Protein AF-A0A0V1GV19-F1 (afdb_monomer_lite)

Secondary structure (DSSP, 8-state):
--SHHHHHHHHHHHHHHHHHHHHHHHHHHHGGGS----EEEEEEPSSSSEEEEEESTT--S-EEEETTSTTSHHHHHHHHHHT-GGGGGG-EEEEEESS-TT-SS--SSB--EEEEEE-SSTT-EEEEEE--SS---TT---GGGTTTT--SSBEEEEEEEE-TT-THHHHHHHHH---EEEEE--SS-SHHHHHHTSHHHHHHHTTPPPPTT--EEEEEEE-SSSSPPEEEEEEE---SSS-S-HIIIIIHHHHTS-EEEE-SS--PPPB-SSSS-EEE--S-EEETTEEE-GGGB--EEEEESSSS-EEEEES----TT---BEEEEEEE-HHHHHHHHHHTS-HHHHHHHHHHHHHHHHHHHHHHHHHHHHHHHHSSSSSSSSS-GGGHHHHHHHHHHHHHHHHHHHHHHHHHHHHHHHHHHHHHHHHHHHTTS--TT-HHHHHHHHHHHHHHHHHHHHHHHHHHHHTT-

Structure (mmCIF, N/CA/C/O backbone):
data_AF-A0A0V1GV19-F1
#
_entry.id   AF-A0A0V1GV19-F1
#
loop_
_atom_site.group_PDB
_atom_site.id
_atom_site.type_symbol
_atom_site.label_atom_id
_atom_site.label_alt_id
_atom_site.label_comp_id
_atom_site.label_asym_id
_atom_site.label_entity_id
_atom_site.label_seq_id
_atom_site.pdbx_PDB_ins_code
_atom_site.Cartn_x
_atom_site.Cartn_y
_atom_site.Cartn_z
_atom_site.occupancy
_atom_site.B_iso_or_equiv
_atom_site.auth_seq_id
_atom_site.auth_comp_id
_atom_site.auth_asym_id
_atom_site.auth_atom_id
_atom_site.pdbx_PDB_model_num
ATOM 1 N N . MET A 1 1 ? -4.182 -36.277 -63.522 1.00 46.09 1 MET A N 1
ATOM 2 C CA . MET A 1 1 ? -4.824 -34.960 -63.303 1.00 46.09 1 MET A CA 1
ATOM 3 C C . MET A 1 1 ? -5.987 -34.997 -62.285 1.00 46.09 1 MET A C 1
ATOM 5 O O . MET A 1 1 ? -6.949 -34.263 -62.450 1.00 46.09 1 MET A O 1
ATOM 9 N N . LYS A 1 2 ? -5.941 -35.850 -61.240 1.00 47.50 2 LYS A N 1
ATOM 10 C CA . LYS A 1 2 ? -6.952 -35.877 -60.150 1.00 47.50 2 LYS A CA 1
ATOM 11 C C . LYS A 1 2 ? -6.395 -36.188 -58.742 1.00 47.50 2 LYS A C 1
ATOM 13 O O . LYS A 1 2 ? -7.167 -36.154 -57.793 1.00 47.50 2 LYS A O 1
ATOM 18 N N . SER A 1 3 ? -5.095 -36.465 -58.576 1.00 39.69 3 SER A N 1
ATOM 19 C CA . SER A 1 3 ? -4.480 -36.715 -57.254 1.00 39.69 3 SER A CA 1
ATOM 20 C C . SER A 1 3 ? -3.687 -35.519 -56.706 1.00 39.69 3 SER A C 1
ATOM 22 O O . SER A 1 3 ? -3.663 -35.319 -55.495 1.00 39.69 3 SER A O 1
ATOM 24 N N . GLU A 1 4 ? -3.099 -34.687 -57.570 1.00 39.75 4 GLU A N 1
ATOM 25 C CA . GLU A 1 4 ? -2.300 -33.517 -57.158 1.00 39.75 4 GLU A CA 1
ATOM 26 C C . GLU A 1 4 ? -3.166 -32.358 -56.628 1.00 39.75 4 GLU A C 1
ATOM 28 O O . GLU A 1 4 ? -2.795 -31.703 -55.656 1.00 39.75 4 GLU A O 1
ATOM 33 N N . ASP A 1 5 ? -4.380 -32.179 -57.162 1.00 40.22 5 ASP A N 1
ATOM 34 C CA . ASP A 1 5 ? -5.335 -31.160 -56.687 1.00 40.22 5 ASP A CA 1
ATOM 35 C C . ASP A 1 5 ? -5.892 -31.443 -55.281 1.00 40.22 5 ASP A C 1
ATOM 37 O O . ASP A 1 5 ? -6.297 -30.526 -54.563 1.00 40.22 5 ASP A O 1
ATOM 41 N N . ILE A 1 6 ? -5.927 -32.714 -54.865 1.00 41.66 6 ILE A N 1
ATOM 42 C CA . ILE A 1 6 ? -6.402 -33.112 -53.531 1.00 41.66 6 ILE A CA 1
ATOM 43 C C . ILE A 1 6 ? -5.277 -32.932 -52.501 1.00 41.66 6 ILE A C 1
ATOM 45 O O . ILE A 1 6 ? -5.532 -32.449 -51.398 1.00 41.66 6 ILE A O 1
ATOM 49 N N . GLN A 1 7 ? -4.030 -33.231 -52.882 1.00 40.53 7 GLN A N 1
ATOM 50 C CA . GLN A 1 7 ? -2.832 -32.997 -52.066 1.00 40.53 7 GLN A CA 1
ATOM 51 C C . GLN A 1 7 ? -2.609 -31.502 -51.780 1.00 40.53 7 GLN A C 1
ATOM 53 O O . GLN A 1 7 ? -2.404 -31.131 -50.625 1.00 40.53 7 GLN A O 1
ATOM 58 N N . MET A 1 8 ? -2.755 -30.621 -52.779 1.00 38.94 8 MET A N 1
ATOM 59 C CA . MET A 1 8 ? -2.640 -29.168 -52.569 1.00 38.94 8 MET A CA 1
ATOM 60 C C . MET A 1 8 ? -3.722 -28.597 -51.640 1.00 38.94 8 MET A C 1
ATOM 62 O O . MET A 1 8 ? -3.437 -27.727 -50.816 1.00 38.94 8 MET A O 1
ATOM 66 N N . LYS A 1 9 ? -4.962 -29.102 -51.719 1.00 36.47 9 LYS A N 1
ATOM 67 C CA . LYS A 1 9 ? -6.049 -28.673 -50.821 1.00 36.47 9 LYS A CA 1
ATOM 68 C C . LYS A 1 9 ? -5.834 -29.135 -49.377 1.00 36.47 9 LYS A C 1
ATOM 70 O O . LYS A 1 9 ? -6.151 -28.382 -48.460 1.00 36.47 9 LYS A O 1
ATOM 75 N N . TYR A 1 10 ? -5.261 -30.323 -49.170 1.00 39.88 10 TYR A N 1
ATOM 76 C CA . TYR A 1 10 ? -4.918 -30.830 -47.836 1.00 39.88 10 TYR A CA 1
ATOM 77 C C . TYR A 1 10 ? -3.787 -30.028 -47.178 1.00 39.88 10 TYR A C 1
ATOM 79 O O . TYR A 1 10 ? -3.917 -29.645 -46.018 1.00 39.88 10 TYR A O 1
ATOM 87 N N . TYR A 1 11 ? -2.735 -29.682 -47.929 1.00 44.56 11 TYR A N 1
ATOM 88 C CA . TYR A 1 11 ? -1.662 -28.811 -47.431 1.00 44.56 11 TYR A CA 1
ATOM 89 C C . TYR A 1 11 ? -2.165 -27.409 -47.067 1.00 44.56 11 TYR A C 1
ATOM 91 O O . TYR A 1 11 ? -1.761 -26.861 -46.044 1.00 44.56 11 TYR A O 1
ATOM 99 N N . GLY A 1 12 ? -3.086 -26.841 -47.854 1.00 40.25 12 GLY A N 1
ATOM 100 C CA . GLY A 1 12 ? -3.709 -25.552 -47.542 1.00 40.25 12 GLY A CA 1
ATOM 101 C C . GLY A 1 12 ? -4.547 -25.574 -46.257 1.00 40.25 12 GLY A C 1
ATOM 102 O O . GLY A 1 12 ? -4.516 -24.613 -45.491 1.00 40.25 12 GLY A O 1
ATOM 103 N N . ILE A 1 13 ? -5.258 -26.673 -45.984 1.00 42.34 13 ILE A N 1
ATOM 104 C CA . ILE A 1 13 ? -6.065 -26.840 -44.765 1.00 42.34 13 ILE A CA 1
ATOM 105 C C . ILE A 1 13 ? -5.176 -27.036 -43.529 1.00 42.34 13 ILE A C 1
ATOM 107 O O . ILE A 1 13 ? -5.437 -26.402 -42.511 1.00 42.34 13 ILE A O 1
ATOM 111 N N . GLU A 1 14 ? -4.108 -27.834 -43.615 1.00 45.03 14 GLU A N 1
ATOM 112 C CA . GLU A 1 14 ? -3.117 -27.983 -42.534 1.00 45.03 14 GLU A CA 1
ATOM 113 C C . GLU A 1 14 ? -2.424 -26.646 -42.220 1.00 45.03 14 GLU A C 1
ATOM 115 O O . GLU A 1 14 ? -2.322 -26.266 -41.054 1.00 45.03 14 GLU A O 1
ATOM 120 N N . LEU A 1 15 ? -2.056 -25.857 -43.242 1.00 45.53 15 LEU A N 1
ATOM 121 C CA . LEU A 1 15 ? -1.474 -24.525 -43.039 1.00 45.53 15 LEU A CA 1
ATOM 122 C C . LEU A 1 15 ? -2.452 -23.569 -42.343 1.00 45.53 15 LEU A C 1
ATOM 124 O O . LEU A 1 15 ? -2.042 -22.804 -41.476 1.00 45.53 15 LEU A O 1
ATOM 128 N N . ILE A 1 16 ? -3.742 -23.620 -42.699 1.00 43.06 16 ILE A N 1
ATOM 129 C CA . ILE A 1 16 ? -4.806 -22.819 -42.076 1.00 43.06 16 ILE A CA 1
ATOM 130 C C . ILE A 1 16 ? -5.078 -23.287 -40.643 1.00 43.06 16 ILE A C 1
ATOM 132 O O . ILE A 1 16 ? -5.267 -22.445 -39.772 1.00 43.06 16 ILE A O 1
ATOM 136 N N . ILE A 1 17 ? -5.074 -24.593 -40.363 1.00 47.75 17 ILE A N 1
ATOM 137 C CA . ILE A 1 17 ? -5.230 -25.135 -39.005 1.00 47.75 17 ILE A CA 1
ATOM 138 C C . ILE A 1 17 ? -4.045 -24.724 -38.127 1.00 47.75 17 ILE A C 1
ATOM 140 O O . ILE A 1 17 ? -4.261 -24.325 -36.983 1.00 47.75 17 ILE A O 1
ATOM 144 N N . GLU A 1 18 ? -2.820 -24.738 -38.651 1.00 48.50 18 GLU A N 1
ATOM 145 C CA . GLU A 1 18 ? -1.620 -24.324 -37.920 1.00 48.50 18 GLU A CA 1
ATOM 146 C C . GLU A 1 18 ? -1.566 -22.797 -37.726 1.00 48.50 18 GLU A C 1
ATOM 148 O O . GLU A 1 18 ? -1.254 -22.320 -36.632 1.00 48.50 18 GLU A O 1
ATOM 153 N N . LEU A 1 19 ? -1.990 -22.008 -38.722 1.00 45.97 19 LEU A N 1
ATOM 154 C CA . LEU A 1 19 ? -2.220 -20.562 -38.586 1.00 45.97 19 LEU A CA 1
ATOM 155 C C . LEU A 1 19 ? -3.310 -20.262 -37.563 1.00 45.97 19 LEU A C 1
ATOM 157 O O . LEU A 1 19 ? -3.122 -19.377 -36.737 1.00 45.97 19 LEU A O 1
ATOM 161 N N . LEU A 1 20 ? -4.418 -21.007 -37.568 1.00 41.16 20 LEU A N 1
ATOM 162 C CA . LEU A 1 20 ? -5.500 -20.871 -36.598 1.00 41.16 20 LEU A CA 1
ATOM 163 C C . LEU A 1 20 ? -5.056 -21.317 -35.207 1.00 41.16 20 LEU A C 1
ATOM 165 O O . LEU A 1 20 ? -5.428 -20.653 -34.254 1.00 41.16 20 LEU A O 1
ATOM 169 N N . ARG A 1 21 ? -4.228 -22.359 -35.046 1.00 45.81 21 ARG A N 1
ATOM 170 C CA . ARG A 1 21 ? -3.617 -22.734 -33.756 1.00 45.81 21 ARG A CA 1
ATOM 171 C C . ARG A 1 21 ? -2.664 -21.653 -33.264 1.00 45.81 21 ARG A C 1
ATOM 173 O O . ARG A 1 21 ? -2.751 -21.269 -32.104 1.00 45.81 21 ARG A O 1
ATOM 180 N N . THR A 1 22 ? -1.831 -21.099 -34.140 1.00 43.03 22 THR A N 1
ATOM 181 C CA . THR A 1 22 ? -0.891 -20.017 -33.812 1.00 43.03 22 THR A CA 1
ATOM 182 C C . THR A 1 22 ? -1.632 -18.720 -33.490 1.00 43.03 22 THR A C 1
ATOM 184 O O . THR A 1 22 ? -1.279 -18.038 -32.535 1.00 43.03 22 THR A O 1
ATOM 187 N N . LEU A 1 23 ? -2.710 -18.406 -34.213 1.00 37.69 23 LEU A N 1
ATOM 188 C CA . LEU A 1 23 ? -3.627 -17.301 -33.932 1.00 37.69 23 LEU A CA 1
ATOM 189 C C . LEU A 1 23 ? -4.451 -17.553 -32.678 1.00 37.69 23 LEU A C 1
ATOM 191 O O . LEU A 1 23 ? -4.717 -16.594 -31.981 1.00 37.69 23 LEU A O 1
ATOM 195 N N . LYS A 1 24 ? -4.814 -18.796 -32.340 1.00 34.91 24 LYS A N 1
ATOM 196 C CA . LYS A 1 24 ? -5.509 -19.151 -31.092 1.00 34.91 24 LYS A CA 1
ATOM 197 C C . LYS A 1 24 ? -4.561 -19.080 -29.903 1.00 34.91 24 LYS A C 1
ATOM 199 O O . LYS A 1 24 ? -4.976 -18.595 -28.869 1.00 34.91 24 LYS A O 1
ATOM 204 N N . ILE A 1 25 ? -3.295 -19.473 -30.039 1.00 39.56 25 ILE A N 1
ATOM 205 C CA . ILE A 1 25 ? -2.251 -19.308 -29.012 1.00 39.56 25 ILE A CA 1
ATOM 206 C C . ILE A 1 25 ? -1.899 -17.826 -28.856 1.00 39.56 25 ILE A C 1
ATOM 208 O O . ILE A 1 25 ? -1.862 -17.324 -27.737 1.00 39.56 25 ILE A O 1
ATOM 212 N N . LYS A 1 26 ? -1.742 -17.089 -29.964 1.00 33.72 26 LYS A N 1
ATOM 213 C CA . LYS A 1 26 ? -1.552 -15.636 -29.943 1.00 33.72 26 LYS A CA 1
ATOM 214 C C . LYS A 1 26 ? -2.788 -14.906 -29.438 1.00 33.72 26 LYS A C 1
ATOM 216 O O . LYS A 1 26 ? -2.595 -13.961 -28.702 1.00 33.72 26 LYS A O 1
ATOM 221 N N . MET A 1 27 ? -4.015 -15.347 -29.732 1.00 28.92 27 MET A N 1
ATOM 222 C CA . MET A 1 27 ? -5.271 -14.796 -29.197 1.00 28.92 27 MET A CA 1
ATOM 223 C C . MET A 1 27 ? -5.515 -15.204 -27.755 1.00 28.92 27 MET A C 1
ATOM 225 O O . MET A 1 27 ? -6.097 -14.418 -27.040 1.00 28.92 27 MET A O 1
ATOM 229 N N . VAL A 1 28 ? -5.107 -16.387 -27.301 1.00 33.47 28 VAL A N 1
ATOM 230 C CA . VAL A 1 28 ? -5.182 -16.794 -25.889 1.00 33.47 28 VAL A CA 1
ATOM 231 C C . VAL A 1 28 ? -4.100 -16.069 -25.081 1.00 33.47 28 VAL A C 1
ATOM 233 O O . VAL A 1 28 ? -4.338 -15.743 -23.924 1.00 33.47 28 VAL A O 1
ATOM 236 N N . GLY A 1 29 ? -2.971 -15.713 -25.704 1.00 31.97 29 GLY A N 1
ATOM 237 C CA . GLY A 1 29 ? -1.998 -14.748 -25.183 1.00 31.97 29 GLY A CA 1
ATOM 238 C C . GLY A 1 29 ? -2.499 -13.295 -25.222 1.00 31.97 29 GLY A C 1
ATOM 239 O O . GLY A 1 29 ? -2.369 -12.582 -24.234 1.00 31.97 29 GLY A O 1
ATOM 240 N N . TYR A 1 30 ? -3.160 -12.873 -26.306 1.00 31.59 30 TYR A N 1
ATOM 241 C CA . TYR A 1 30 ? -3.718 -11.522 -26.491 1.00 31.59 30 TYR A CA 1
ATOM 242 C C . TYR A 1 30 ? -4.995 -11.287 -25.669 1.00 31.59 30 TYR A C 1
ATOM 244 O O . TYR A 1 30 ? -5.232 -10.174 -25.210 1.00 31.59 30 TYR A O 1
ATOM 252 N N . LEU A 1 31 ? -5.804 -12.320 -25.407 1.00 30.66 31 LEU A N 1
ATOM 253 C CA . LEU A 1 31 ? -6.949 -12.260 -24.488 1.00 30.66 31 LEU A CA 1
ATOM 254 C C . LEU A 1 31 ? -6.516 -12.304 -23.017 1.00 30.66 31 LEU A C 1
ATOM 256 O O . LEU A 1 31 ? -7.360 -12.094 -22.147 1.00 30.66 31 LEU A O 1
ATOM 260 N N . LYS A 1 32 ? -5.228 -12.519 -22.715 1.00 36.62 32 LYS A N 1
ATOM 261 C CA . LYS A 1 32 ? -4.695 -12.482 -21.344 1.00 36.62 32 LYS A CA 1
ATOM 262 C C . LYS A 1 32 ? -4.142 -11.115 -20.921 1.00 36.62 32 LYS A C 1
ATOM 264 O O . LYS A 1 32 ? -3.669 -10.982 -19.802 1.00 36.62 32 LYS A O 1
ATOM 269 N N . PHE A 1 33 ? -4.290 -10.097 -21.771 1.00 35.00 33 PHE A N 1
ATOM 270 C CA . PHE A 1 33 ? -3.989 -8.688 -21.480 1.00 35.00 33 PHE A CA 1
ATOM 271 C C . PHE A 1 33 ? -5.233 -7.792 -21.629 1.00 35.00 33 PHE A C 1
ATOM 273 O O . PHE A 1 33 ? -5.164 -6.620 -22.000 1.00 35.00 33 PHE A O 1
ATOM 280 N N . MET A 1 34 ? -6.425 -8.323 -21.337 1.00 29.17 34 MET A N 1
ATOM 281 C CA . MET A 1 34 ? -7.622 -7.489 -21.222 1.00 29.17 34 MET A CA 1
ATOM 282 C C . MET A 1 34 ? -7.476 -6.523 -20.047 1.00 29.17 34 MET A C 1
ATOM 284 O O . MET A 1 34 ? -7.790 -6.914 -18.935 1.00 29.17 34 MET A O 1
ATOM 288 N N . LYS A 1 35 ? -7.071 -5.266 -20.292 1.00 37.66 35 LYS A N 1
ATOM 289 C CA . LYS A 1 35 ? -7.489 -4.056 -19.543 1.00 37.66 35 LYS A CA 1
ATOM 290 C C . LYS A 1 35 ? -7.791 -4.288 -18.045 1.00 37.66 35 LYS A C 1
ATOM 292 O O . LYS A 1 35 ? -8.850 -3.878 -17.559 1.00 37.66 35 LYS A O 1
ATOM 297 N N . MET A 1 36 ? -6.912 -4.956 -17.302 1.00 46.03 36 MET A N 1
ATOM 298 C CA . MET A 1 36 ? -7.187 -5.253 -15.902 1.00 46.03 36 MET A CA 1
ATOM 299 C C . MET A 1 36 ? -6.901 -3.980 -15.110 1.00 46.03 36 MET A C 1
ATOM 301 O O . MET A 1 36 ? -5.766 -3.669 -14.775 1.00 46.03 36 MET A O 1
ATOM 305 N N . ASN A 1 37 ? -7.945 -3.191 -14.856 1.00 54.00 37 ASN A N 1
ATOM 306 C CA . ASN A 1 37 ? -7.876 -2.121 -13.869 1.00 54.00 37 ASN A CA 1
ATOM 307 C C . ASN A 1 37 ? -7.874 -2.794 -12.490 1.00 54.00 37 ASN A C 1
ATOM 309 O O . ASN A 1 37 ? -8.937 -3.072 -11.927 1.00 54.00 37 ASN A O 1
ATOM 313 N N . PHE A 1 38 ? -6.688 -3.129 -11.987 1.00 60.91 38 PHE A N 1
ATOM 314 C CA . PHE A 1 38 ? -6.508 -3.731 -10.675 1.00 60.91 38 PHE A CA 1
ATOM 315 C C . PHE A 1 38 ? -6.868 -2.712 -9.595 1.00 60.91 38 PHE A C 1
ATOM 317 O O . PHE A 1 38 ? -6.115 -1.794 -9.277 1.00 60.91 38 PHE A O 1
ATOM 324 N N . ARG A 1 39 ? -8.075 -2.881 -9.060 1.00 79.69 39 ARG A N 1
ATOM 325 C CA . ARG A 1 39 ? -8.569 -2.240 -7.843 1.00 79.69 39 ARG A CA 1
ATOM 326 C C . ARG A 1 39 ? -9.029 -3.350 -6.925 1.00 79.69 39 ARG A C 1
ATOM 328 O O . ARG A 1 39 ? -10.177 -3.800 -7.008 1.00 79.69 39 ARG A O 1
ATOM 335 N N . THR A 1 40 ? -8.095 -3.855 -6.136 1.00 89.00 40 THR A N 1
ATOM 336 C CA . THR A 1 40 ? -8.327 -5.038 -5.312 1.00 89.00 40 THR A CA 1
ATOM 337 C C . THR A 1 40 ? -7.730 -4.853 -3.939 1.00 89.00 40 THR A C 1
ATOM 339 O O . THR A 1 40 ? -6.603 -4.380 -3.809 1.00 89.00 40 THR A O 1
ATOM 342 N N . VAL A 1 41 ? -8.473 -5.296 -2.934 1.00 94.00 41 VAL A N 1
ATOM 343 C CA . VAL A 1 41 ? -7.950 -5.531 -1.591 1.00 94.00 41 VAL A CA 1
ATOM 344 C C . VAL A 1 41 ? -7.960 -7.037 -1.367 1.00 94.00 41 VAL A C 1
ATOM 346 O O . VAL A 1 41 ? -8.972 -7.680 -1.645 1.00 94.00 41 VAL A O 1
ATOM 349 N N . GLN A 1 42 ? -6.845 -7.601 -0.915 1.00 95.44 42 GLN A N 1
ATOM 350 C CA . GLN A 1 42 ? -6.697 -9.029 -0.647 1.00 95.44 42 GLN A CA 1
ATOM 351 C C . GLN A 1 42 ? -6.126 -9.231 0.750 1.00 95.44 42 GLN A C 1
ATOM 353 O O . GLN A 1 42 ? -5.055 -8.721 1.060 1.00 95.44 42 GLN A O 1
ATOM 358 N N . TYR A 1 43 ? -6.837 -9.984 1.581 1.00 96.50 43 TYR A N 1
ATOM 359 C CA . TYR A 1 43 ? -6.442 -10.315 2.943 1.00 96.50 43 TYR A CA 1
ATOM 360 C C . TYR A 1 43 ? -5.994 -11.772 2.981 1.00 96.50 43 TYR A C 1
ATOM 362 O O . TYR A 1 43 ? -6.814 -12.676 2.829 1.00 96.50 43 TYR A O 1
ATOM 370 N N . LYS A 1 44 ? -4.694 -12.001 3.143 1.00 96.06 44 LYS A N 1
ATOM 371 C CA . LYS A 1 44 ? -4.117 -13.327 3.371 1.00 96.06 44 LYS A CA 1
ATOM 372 C C . LYS A 1 44 ? -4.329 -13.736 4.825 1.00 96.06 44 LYS A C 1
ATOM 374 O O . LYS A 1 44 ? -4.105 -12.925 5.721 1.00 96.06 44 LYS A O 1
ATOM 379 N N . MET A 1 45 ? -4.679 -14.998 5.045 1.00 94.94 45 MET A N 1
ATOM 380 C CA . MET A 1 45 ? -4.798 -15.596 6.371 1.00 94.94 45 MET A CA 1
ATOM 381 C C . MET A 1 45 ? -3.460 -16.135 6.895 1.00 94.94 45 MET A C 1
ATOM 383 O O . MET A 1 45 ? -2.481 -16.290 6.160 1.00 94.94 45 MET A O 1
ATOM 387 N N . LYS A 1 46 ? -3.404 -16.362 8.210 1.00 93.69 46 LYS A N 1
ATOM 388 C CA . LYS A 1 46 ? -2.260 -16.994 8.877 1.00 93.69 46 LYS A CA 1
ATOM 389 C C . LYS A 1 46 ? -2.291 -18.512 8.690 1.00 93.69 46 LYS A C 1
ATOM 391 O O . LYS A 1 46 ? -3.364 -19.092 8.558 1.00 93.69 46 LYS A O 1
ATOM 396 N N . ASP A 1 47 ? -1.121 -19.136 8.756 1.00 90.38 47 ASP A N 1
ATOM 397 C CA . ASP A 1 47 ? -0.882 -20.587 8.784 1.00 90.38 47 ASP A CA 1
ATOM 398 C C . ASP A 1 47 ? -1.387 -21.381 7.567 1.00 90.38 47 ASP A C 1
ATOM 400 O O . ASP A 1 47 ? -1.276 -22.605 7.535 1.00 90.38 47 ASP A O 1
ATOM 404 N N . ASN A 1 48 ? -1.938 -20.716 6.552 1.00 87.69 48 ASN A N 1
ATOM 405 C CA . ASN A 1 48 ? -2.433 -21.353 5.342 1.00 87.69 48 ASN A CA 1
ATOM 406 C C . ASN A 1 48 ? -2.316 -20.421 4.123 1.00 87.69 48 ASN A C 1
ATOM 408 O O . ASN A 1 48 ? -1.798 -19.302 4.195 1.00 87.69 48 ASN A O 1
ATOM 412 N N . VAL A 1 49 ? -2.787 -20.918 2.980 1.00 90.75 49 VAL A N 1
ATOM 413 C CA . VAL A 1 49 ? -2.844 -20.171 1.719 1.00 90.75 49 VAL A CA 1
ATOM 414 C C . VAL A 1 49 ? -4.196 -19.497 1.498 1.00 90.75 49 VAL A C 1
ATOM 416 O O . VAL A 1 49 ? -4.412 -18.930 0.432 1.00 90.75 49 VAL A O 1
ATOM 419 N N . ASP A 1 50 ? -5.118 -19.538 2.458 1.00 93.88 50 ASP A N 1
ATOM 420 C CA . ASP A 1 50 ? -6.435 -18.941 2.280 1.00 93.88 50 ASP A CA 1
ATOM 421 C C . ASP A 1 50 ? -6.323 -17.418 2.230 1.00 93.88 50 ASP A C 1
ATOM 423 O O . ASP A 1 50 ? -5.553 -16.773 2.950 1.00 93.88 50 ASP A O 1
ATOM 427 N N . SER A 1 51 ? -7.110 -16.813 1.349 1.00 95.62 51 SER A N 1
ATOM 428 C CA . SER A 1 51 ? -7.221 -15.367 1.283 1.00 95.62 51 SER A CA 1
ATOM 429 C C . SER A 1 51 ? -8.605 -14.925 0.840 1.00 95.62 51 SER A C 1
ATOM 431 O O . SER A 1 51 ? -9.378 -15.674 0.239 1.00 95.62 51 SER A O 1
ATOM 433 N N . TYR A 1 52 ? -8.906 -13.670 1.146 1.00 95.06 52 TYR A N 1
ATOM 434 C CA . TYR A 1 52 ? -10.201 -13.066 0.903 1.00 95.06 52 TYR A CA 1
ATOM 435 C C . TYR A 1 52 ? -10.031 -11.788 0.110 1.00 95.06 52 TYR A C 1
ATOM 437 O O . TYR A 1 52 ? -9.262 -10.910 0.495 1.00 95.06 52 TYR A O 1
ATOM 445 N N . ILE A 1 53 ? -10.753 -11.678 -0.999 1.00 93.00 53 ILE A N 1
ATOM 446 C CA . ILE A 1 53 ? -10.606 -10.567 -1.931 1.00 93.00 53 ILE A CA 1
ATOM 447 C C . ILE A 1 53 ? -11.872 -9.731 -2.011 1.00 93.00 53 ILE A C 1
ATOM 449 O O . ILE A 1 53 ? -12.992 -10.246 -1.988 1.00 93.00 53 ILE A O 1
ATOM 453 N N . ILE A 1 54 ? -11.669 -8.432 -2.193 1.00 89.56 54 ILE A N 1
ATOM 454 C CA . ILE A 1 54 ? -12.687 -7.479 -2.611 1.00 89.56 54 ILE A CA 1
ATOM 455 C C . ILE A 1 54 ? -12.273 -7.001 -3.999 1.00 89.56 54 ILE A C 1
ATOM 457 O O . ILE A 1 54 ? -11.290 -6.274 -4.155 1.00 89.56 54 ILE A O 1
ATOM 461 N N . THR A 1 55 ? -13.000 -7.455 -5.019 1.00 76.69 55 THR A N 1
ATOM 462 C CA . THR A 1 55 ? -12.779 -7.064 -6.416 1.00 76.69 55 THR A CA 1
ATOM 463 C C . THR A 1 55 ? -13.864 -6.098 -6.860 1.00 76.69 55 THR A C 1
ATOM 465 O O . THR A 1 55 ? -15.042 -6.448 -6.783 1.00 76.69 55 THR A O 1
ATOM 468 N N . ASN A 1 56 ? -13.475 -4.962 -7.439 1.00 63.62 56 ASN A N 1
ATOM 469 C CA . ASN A 1 56 ? -14.386 -3.990 -8.052 1.00 63.62 56 ASN A CA 1
ATOM 470 C C . ASN A 1 56 ? -15.305 -3.235 -7.063 1.00 63.62 56 ASN A C 1
ATOM 472 O O . ASN A 1 56 ? -15.575 -3.658 -5.942 1.00 63.62 56 ASN A O 1
ATOM 476 N N . THR A 1 57 ? -15.822 -2.093 -7.515 1.00 54.06 57 THR A N 1
ATOM 477 C CA . THR A 1 57 ? -16.635 -1.138 -6.752 1.00 54.06 57 THR A CA 1
ATOM 478 C C . THR A 1 57 ? -18.014 -1.653 -6.339 1.00 54.06 57 THR A C 1
ATOM 480 O O . THR A 1 57 ? -18.704 -0.943 -5.621 1.00 54.06 57 THR A O 1
ATOM 483 N N . ALA A 1 58 ? -18.419 -2.863 -6.742 1.00 53.91 58 ALA A N 1
ATOM 484 C CA . ALA A 1 58 ? -19.750 -3.434 -6.502 1.00 53.91 58 ALA A CA 1
ATOM 485 C C . ALA A 1 58 ? -19.746 -4.735 -5.674 1.00 53.91 58 ALA A C 1
ATOM 487 O O . ALA A 1 58 ? -20.800 -5.346 -5.510 1.00 53.91 58 ALA A O 1
ATOM 488 N N . ALA A 1 59 ? -18.592 -5.189 -5.167 1.00 61.03 59 ALA A N 1
ATOM 489 C CA . ALA A 1 59 ? -18.550 -6.386 -4.328 1.00 61.03 59 ALA A CA 1
ATOM 490 C C . ALA A 1 59 ? -19.413 -6.198 -3.067 1.00 61.03 59 ALA A C 1
ATOM 492 O O . ALA A 1 59 ? -19.165 -5.297 -2.268 1.00 61.03 59 ALA A O 1
ATOM 493 N N . ALA A 1 60 ? -20.432 -7.048 -2.921 1.00 69.62 60 ALA A N 1
ATOM 494 C CA . ALA A 1 60 ? -21.321 -7.058 -1.761 1.00 69.62 60 ALA A CA 1
ATOM 495 C C . ALA A 1 60 ? -20.710 -7.788 -0.552 1.00 69.62 60 ALA A C 1
ATOM 497 O O . ALA A 1 60 ? -21.143 -7.559 0.572 1.00 69.62 60 ALA A O 1
ATOM 498 N N . ASP A 1 61 ? -19.729 -8.667 -0.788 1.00 84.06 61 ASP A N 1
ATOM 499 C CA . ASP A 1 61 ? -19.090 -9.498 0.234 1.00 84.06 61 ASP A CA 1
ATOM 500 C C . ASP A 1 61 ? -17.677 -9.932 -0.206 1.00 84.06 61 ASP A C 1
ATOM 502 O O . ASP A 1 61 ? -17.304 -9.807 -1.380 1.00 84.06 61 ASP A O 1
ATOM 506 N N . TRP A 1 62 ? -16.904 -10.460 0.741 1.00 90.19 62 TRP A N 1
ATOM 507 C CA . TRP A 1 62 ? -15.600 -11.079 0.539 1.00 90.19 62 TRP A CA 1
ATOM 508 C C . TRP A 1 62 ? -15.700 -12.321 -0.353 1.00 90.19 62 TRP A C 1
ATOM 510 O O . TRP A 1 62 ? -16.573 -13.172 -0.174 1.00 90.19 62 TRP A O 1
ATOM 520 N N . ARG A 1 63 ? -14.753 -12.501 -1.277 1.00 91.12 63 ARG A N 1
ATOM 521 C CA . ARG A 1 63 ? -14.630 -13.724 -2.088 1.00 91.12 63 ARG A CA 1
ATOM 522 C C . ARG A 1 63 ? -13.412 -14.532 -1.659 1.00 91.12 63 ARG A C 1
ATOM 524 O O . ARG A 1 63 ? -12.343 -13.960 -1.494 1.00 91.12 63 ARG A O 1
ATOM 531 N N . ASP A 1 64 ? -13.577 -15.841 -1.513 1.00 92.94 64 ASP A N 1
ATOM 532 C CA . ASP A 1 64 ? -12.484 -16.754 -1.165 1.00 92.94 64 ASP A CA 1
ATOM 533 C C . ASP A 1 64 ? -11.614 -17.031 -2.388 1.00 92.94 64 ASP A C 1
ATOM 535 O O . ASP A 1 64 ? -12.126 -17.265 -3.487 1.00 92.94 64 ASP A O 1
ATOM 539 N N . ILE A 1 65 ? -10.303 -17.030 -2.191 1.00 92.50 65 ILE A N 1
ATOM 540 C CA . ILE A 1 65 ? -9.337 -17.527 -3.165 1.00 92.50 65 ILE A CA 1
ATOM 541 C C . ILE A 1 65 ? -8.037 -17.876 -2.445 1.00 92.50 65 ILE A C 1
ATOM 543 O O . ILE A 1 65 ? -7.627 -17.162 -1.534 1.00 92.50 65 ILE A O 1
ATOM 547 N N . ALA A 1 66 ? -7.352 -18.940 -2.853 1.00 94.62 66 ALA A N 1
ATOM 548 C CA . ALA A 1 66 ? -6.009 -19.182 -2.338 1.00 94.62 66 ALA A CA 1
ATOM 549 C C . ALA A 1 66 ? -5.051 -18.073 -2.817 1.00 94.62 66 ALA A C 1
ATOM 551 O O . ALA A 1 66 ? -5.098 -17.662 -3.979 1.00 94.62 66 ALA A O 1
ATOM 552 N N . ILE A 1 67 ? -4.183 -17.576 -1.937 1.00 93.94 67 ILE A N 1
ATOM 553 C CA . ILE A 1 67 ? -3.252 -16.472 -2.206 1.00 93.94 67 ILE A CA 1
ATOM 554 C C . ILE A 1 67 ? -2.297 -16.802 -3.358 1.00 93.94 67 ILE A C 1
ATOM 556 O O . ILE A 1 67 ? -2.008 -15.934 -4.175 1.00 93.94 67 ILE A O 1
ATOM 560 N N . ASN A 1 68 ? -1.887 -18.063 -3.484 1.00 93.62 68 ASN A N 1
ATOM 561 C CA . ASN A 1 68 ? -1.014 -18.577 -4.539 1.00 93.62 68 ASN A CA 1
ATOM 562 C C . ASN A 1 68 ? -1.772 -19.084 -5.782 1.00 93.62 68 ASN A C 1
ATOM 564 O O . ASN A 1 68 ? -1.158 -19.605 -6.711 1.00 93.62 68 ASN A O 1
ATOM 568 N N . ASN A 1 69 ? -3.101 -18.949 -5.830 1.00 93.50 69 ASN A N 1
ATOM 569 C CA . ASN A 1 69 ? -3.869 -19.321 -7.014 1.00 93.50 69 ASN A CA 1
ATOM 570 C C . ASN A 1 69 ? -3.477 -18.432 -8.206 1.00 93.50 69 ASN A C 1
ATOM 572 O O . ASN A 1 69 ? -3.368 -17.219 -8.055 1.00 93.50 69 ASN A O 1
ATOM 576 N N . ALA A 1 70 ? -3.373 -19.002 -9.408 1.00 90.69 70 ALA A N 1
ATOM 577 C CA . ALA A 1 70 ? -3.050 -18.253 -10.629 1.00 90.69 70 ALA A CA 1
ATOM 578 C C . ALA A 1 70 ? -4.027 -17.100 -10.946 1.00 90.69 70 ALA A C 1
ATOM 580 O O . ALA A 1 70 ? -3.675 -16.173 -11.669 1.00 90.69 70 ALA A O 1
ATOM 581 N N . ASN A 1 71 ? -5.253 -17.154 -10.413 1.00 89.44 71 ASN A N 1
ATOM 582 C CA . ASN A 1 71 ? -6.272 -16.112 -10.544 1.00 89.44 71 ASN A CA 1
ATOM 583 C C . ASN A 1 71 ? -6.397 -15.236 -9.285 1.00 89.44 71 ASN A C 1
ATOM 585 O O . ASN A 1 71 ? -7.360 -14.473 -9.163 1.00 89.44 71 ASN A O 1
ATOM 589 N N . SER A 1 72 ? -5.484 -15.357 -8.319 1.00 91.81 72 SER A N 1
ATOM 590 C CA . SER A 1 72 ? -5.454 -14.465 -7.164 1.00 91.81 72 SER A CA 1
ATOM 591 C C . SER A 1 72 ? -4.972 -13.074 -7.603 1.00 91.81 72 SER A C 1
ATOM 593 O O . SER A 1 72 ? -4.111 -12.977 -8.482 1.00 91.81 72 SER A O 1
ATOM 595 N N . PRO A 1 73 ? -5.502 -11.979 -7.025 1.00 92.12 73 PRO A N 1
ATOM 596 C CA . PRO A 1 73 ? -5.029 -10.635 -7.340 1.00 92.12 73 PRO A CA 1
ATOM 597 C C . PRO A 1 73 ? -3.521 -10.466 -7.156 1.00 92.12 73 PRO A C 1
ATOM 599 O O . PRO A 1 73 ? -2.886 -9.868 -8.011 1.00 92.12 73 PRO A O 1
ATOM 602 N N . MET A 1 74 ? -2.933 -11.034 -6.102 1.00 94.00 74 MET A N 1
ATOM 603 C CA . MET A 1 74 ? -1.486 -11.008 -5.900 1.00 94.00 74 MET A CA 1
ATOM 604 C C . MET A 1 74 ? -0.719 -11.645 -7.067 1.00 94.00 74 MET A C 1
ATOM 606 O O . MET A 1 74 ? 0.190 -11.009 -7.601 1.00 94.00 74 MET A O 1
ATOM 610 N N . VAL A 1 75 ? -1.080 -12.871 -7.473 1.00 93.31 75 VAL A N 1
ATOM 611 C CA . VAL A 1 75 ? -0.388 -13.569 -8.570 1.00 93.31 75 VAL A CA 1
ATOM 612 C C . VAL A 1 75 ? -0.577 -12.807 -9.878 1.00 93.31 75 VAL A C 1
ATOM 614 O O . VAL A 1 75 ? 0.404 -12.481 -10.535 1.00 93.31 75 VAL A O 1
ATOM 617 N N . LEU A 1 76 ? -1.813 -12.428 -10.214 1.00 91.62 76 LEU A N 1
ATOM 618 C CA . LEU A 1 76 ? -2.120 -11.673 -11.433 1.00 91.62 76 LEU A CA 1
ATOM 619 C C . LEU A 1 76 ? -1.420 -10.308 -11.486 1.00 91.62 76 LEU A C 1
ATOM 621 O O . LEU A 1 76 ? -1.010 -9.865 -12.560 1.00 91.62 76 LEU A O 1
ATOM 625 N N . THR A 1 77 ? -1.294 -9.620 -10.350 1.00 92.06 77 THR A N 1
ATOM 626 C CA . THR A 1 77 ? -0.590 -8.339 -10.286 1.00 92.06 77 THR A CA 1
ATOM 627 C C . THR A 1 77 ? 0.903 -8.529 -10.508 1.00 92.06 77 THR A C 1
ATOM 629 O O . THR A 1 77 ? 1.482 -7.868 -11.362 1.00 92.06 77 THR A O 1
ATOM 632 N N . LEU A 1 78 ? 1.540 -9.433 -9.767 1.00 93.56 78 LEU A N 1
ATOM 633 C CA . LEU A 1 78 ? 2.995 -9.557 -9.792 1.00 93.56 78 LEU A CA 1
ATOM 634 C C . LEU A 1 78 ? 3.523 -10.294 -11.025 1.00 93.56 78 LEU A C 1
ATOM 636 O O . LEU A 1 78 ? 4.598 -9.954 -11.523 1.00 93.56 78 LEU A O 1
ATOM 640 N N . ASP A 1 79 ? 2.756 -11.231 -11.580 1.00 91.69 79 ASP A N 1
ATOM 641 C CA . ASP A 1 79 ? 3.112 -11.907 -12.829 1.00 91.69 79 ASP A CA 1
ATOM 642 C C . ASP A 1 79 ? 3.177 -10.947 -14.022 1.00 91.69 79 ASP A C 1
ATOM 644 O O . ASP A 1 79 ? 3.911 -11.232 -14.967 1.00 91.69 79 ASP A O 1
ATOM 648 N N . GLN A 1 80 ? 2.505 -9.786 -13.974 1.00 87.75 80 GLN A N 1
ATOM 649 C CA . GLN A 1 80 ? 2.683 -8.747 -15.000 1.00 87.75 80 GLN A CA 1
ATOM 650 C C . GLN A 1 80 ? 4.135 -8.289 -15.116 1.00 87.75 80 GLN A C 1
ATOM 652 O O . GLN A 1 80 ? 4.542 -7.884 -16.196 1.00 87.75 80 GLN A O 1
ATOM 657 N N . TYR A 1 81 ? 4.908 -8.352 -14.029 1.00 90.12 81 TYR A N 1
ATOM 658 C CA . TYR A 1 81 ? 6.336 -8.058 -14.048 1.00 90.12 81 TYR A CA 1
ATOM 659 C C . TYR A 1 81 ? 7.182 -9.333 -14.142 1.00 90.12 81 TYR A C 1
ATOM 661 O O . TYR A 1 81 ? 8.102 -9.418 -14.957 1.00 90.12 81 TYR A O 1
ATOM 669 N N . PHE A 1 82 ? 6.886 -10.353 -13.330 1.00 89.25 82 PHE A N 1
ATOM 670 C CA . PHE A 1 82 ? 7.719 -11.556 -13.265 1.00 89.25 82 PHE A CA 1
ATOM 671 C C . PHE A 1 82 ? 7.706 -12.377 -14.556 1.00 89.25 82 PHE A C 1
ATOM 673 O O . PHE A 1 82 ? 8.753 -12.890 -14.954 1.00 89.25 82 PHE A O 1
ATOM 680 N N . LYS A 1 83 ? 6.559 -12.431 -15.243 1.00 87.25 83 LYS A N 1
ATOM 681 C CA . LYS A 1 83 ? 6.358 -13.197 -16.481 1.00 87.25 83 LYS A CA 1
ATOM 682 C C . LYS A 1 83 ? 6.379 -12.319 -17.739 1.00 87.25 83 LYS A C 1
ATOM 684 O O . LYS A 1 83 ? 6.038 -12.807 -18.812 1.00 87.25 83 LYS A O 1
ATOM 689 N N . ALA A 1 84 ? 6.844 -11.067 -17.642 1.00 80.69 84 ALA A N 1
ATOM 690 C CA . ALA A 1 84 ? 6.929 -10.111 -18.758 1.00 80.69 84 ALA A CA 1
ATOM 691 C C . ALA A 1 84 ? 7.926 -10.491 -19.880 1.00 80.69 84 ALA A C 1
ATOM 693 O O . ALA A 1 84 ? 8.097 -9.731 -20.826 1.00 80.69 84 ALA A O 1
ATOM 694 N N . ALA A 1 85 ? 8.586 -11.653 -19.803 1.00 77.31 85 ALA A N 1
ATOM 695 C CA . ALA A 1 85 ? 9.527 -12.162 -20.806 1.00 77.31 85 ALA A CA 1
ATOM 696 C C . ALA A 1 85 ? 10.510 -11.079 -21.314 1.00 77.31 85 ALA A C 1
ATOM 698 O O . ALA A 1 85 ? 11.175 -10.436 -20.502 1.00 77.31 85 ALA A O 1
ATOM 699 N N . GLY A 1 86 ? 10.616 -10.891 -22.636 1.00 70.94 86 GLY A N 1
ATOM 700 C CA . GLY A 1 86 ? 11.511 -9.908 -23.258 1.00 70.94 86 GLY A CA 1
ATOM 701 C C . GLY A 1 86 ? 11.183 -8.453 -22.916 1.00 70.94 86 GLY A C 1
ATOM 702 O O . GLY A 1 86 ? 12.096 -7.640 -22.871 1.00 70.94 86 GLY A O 1
ATOM 703 N N . ASP A 1 87 ? 9.933 -8.139 -22.573 1.00 80.25 87 ASP A N 1
ATOM 704 C CA . ASP A 1 87 ? 9.506 -6.776 -22.226 1.00 80.25 87 ASP A CA 1
ATOM 705 C C . ASP A 1 87 ? 9.946 -6.379 -20.810 1.00 80.25 87 ASP A C 1
ATOM 707 O O . ASP A 1 87 ? 9.918 -5.206 -20.437 1.00 80.25 87 ASP A O 1
ATOM 711 N N . LYS A 1 88 ? 10.390 -7.354 -20.001 1.00 85.56 88 LYS A N 1
ATOM 712 C CA . LYS A 1 88 ? 10.813 -7.119 -18.619 1.00 85.56 88 LYS A CA 1
ATOM 713 C C . LYS A 1 88 ? 11.934 -6.090 -18.531 1.00 85.56 88 LYS A C 1
ATOM 715 O O . LYS A 1 88 ? 11.927 -5.314 -17.586 1.00 85.56 88 LYS A O 1
ATOM 720 N N . VAL A 1 89 ? 12.875 -6.064 -19.478 1.00 88.50 89 VAL A N 1
ATOM 721 C CA . VAL A 1 89 ? 14.014 -5.120 -19.458 1.00 88.50 89 VAL A CA 1
ATOM 722 C C . VAL A 1 89 ? 13.598 -3.668 -19.717 1.00 88.50 89 VAL A C 1
ATOM 724 O O . VAL A 1 89 ? 14.315 -2.743 -19.336 1.00 88.50 89 VAL A O 1
ATOM 727 N N . ASP A 1 90 ? 12.421 -3.471 -20.308 1.00 90.19 90 ASP A N 1
ATOM 728 C CA . ASP A 1 90 ? 11.835 -2.161 -20.593 1.00 90.19 90 ASP A CA 1
ATOM 729 C C . ASP A 1 90 ? 10.724 -1.784 -19.604 1.00 90.19 90 ASP A C 1
ATOM 731 O O . ASP A 1 90 ? 10.162 -0.689 -19.671 1.00 90.19 90 ASP A O 1
ATOM 735 N N . ALA A 1 91 ? 10.438 -2.655 -18.634 1.00 91.81 91 ALA A N 1
ATOM 736 C CA . ALA A 1 91 ? 9.598 -2.324 -17.500 1.00 91.81 91 ALA A CA 1
ATOM 737 C C . ALA A 1 91 ? 10.382 -1.503 -16.468 1.00 91.81 91 ALA A C 1
ATOM 739 O O . ALA A 1 91 ? 11.541 -1.775 -16.143 1.00 91.81 91 ALA A O 1
ATOM 740 N N . ALA A 1 92 ? 9.711 -0.506 -15.916 1.00 95.62 92 ALA A N 1
ATOM 741 C CA . ALA A 1 92 ? 10.154 0.224 -14.751 1.00 95.62 92 ALA A CA 1
ATOM 742 C C . ALA A 1 92 ? 9.549 -0.391 -13.490 1.00 95.62 92 ALA A C 1
ATOM 744 O O . ALA A 1 92 ? 8.375 -0.766 -13.471 1.00 95.62 92 ALA A O 1
ATOM 745 N N . ILE A 1 93 ? 10.333 -0.453 -12.418 1.00 97.19 93 ILE A N 1
ATOM 746 C CA . ILE A 1 93 ? 9.851 -0.906 -11.112 1.00 97.19 93 ILE A CA 1
ATOM 747 C C . ILE A 1 93 ? 10.663 -0.280 -9.989 1.00 97.19 93 ILE A C 1
ATOM 749 O O . ILE A 1 93 ? 11.879 -0.120 -10.099 1.00 97.19 93 ILE A O 1
ATOM 753 N N . ILE A 1 94 ? 9.983 0.043 -8.895 1.00 98.56 94 ILE A N 1
ATOM 754 C CA . ILE A 1 94 ? 10.585 0.454 -7.629 1.00 98.56 94 ILE A CA 1
ATOM 755 C C . ILE A 1 94 ? 9.872 -0.321 -6.527 1.00 98.56 94 ILE A C 1
ATOM 757 O O . ILE A 1 94 ? 8.658 -0.192 -6.374 1.00 98.56 94 ILE A O 1
ATOM 761 N N . ALA A 1 95 ? 10.616 -1.128 -5.774 1.00 98.50 95 ALA A N 1
ATOM 762 C CA . ALA A 1 95 ? 10.106 -1.901 -4.651 1.00 98.50 95 ALA A CA 1
ATOM 763 C C . ALA A 1 95 ? 10.794 -1.498 -3.349 1.00 98.50 95 ALA A C 1
ATOM 765 O O . ALA A 1 95 ? 12.014 -1.321 -3.279 1.00 98.50 95 ALA A O 1
ATOM 766 N N . TYR A 1 96 ? 9.982 -1.373 -2.308 1.00 98.06 96 TYR A N 1
ATOM 767 C CA . TYR A 1 96 ? 10.387 -0.892 -1.004 1.00 98.06 96 TYR A CA 1
ATOM 768 C C . TYR A 1 96 ? 9.784 -1.745 0.112 1.00 98.06 96 TYR A C 1
ATOM 770 O O . TYR A 1 96 ? 8.639 -2.190 0.036 1.00 98.06 96 TYR A O 1
ATOM 778 N N . ASN A 1 97 ? 10.570 -2.010 1.151 1.00 97.62 97 ASN A N 1
ATOM 779 C CA . ASN A 1 97 ? 10.152 -2.801 2.304 1.00 97.62 97 ASN A CA 1
ATOM 780 C C . ASN A 1 97 ? 11.087 -2.489 3.474 1.00 97.62 97 ASN A C 1
ATOM 782 O O . ASN A 1 97 ? 12.302 -2.508 3.297 1.00 97.62 97 ASN A O 1
ATOM 786 N N . ASP A 1 98 ? 10.553 -2.241 4.669 1.00 95.88 98 ASP A N 1
ATOM 787 C CA . ASP A 1 98 ? 11.381 -2.067 5.869 1.00 95.88 98 ASP A CA 1
ATOM 788 C C . ASP A 1 98 ? 12.128 -3.352 6.263 1.00 95.88 98 ASP A C 1
ATOM 790 O O . ASP A 1 98 ? 13.185 -3.281 6.875 1.00 95.88 98 ASP A O 1
ATOM 794 N N . LEU A 1 99 ? 11.624 -4.529 5.893 1.00 96.75 99 LEU A N 1
ATOM 795 C CA . LEU A 1 99 ? 12.230 -5.828 6.152 1.00 96.75 99 LEU A CA 1
ATOM 796 C C . LEU A 1 99 ? 12.224 -6.652 4.853 1.00 96.75 99 LEU A C 1
ATOM 798 O O . LEU A 1 99 ? 11.436 -7.595 4.730 1.00 96.75 99 LEU A O 1
ATOM 802 N N . PRO A 1 100 ? 13.094 -6.327 3.879 1.00 96.81 100 PRO A N 1
ATOM 803 C CA . PRO A 1 100 ? 13.117 -7.001 2.585 1.00 96.81 100 PRO A CA 1
ATOM 804 C C . PRO A 1 100 ? 13.621 -8.455 2.698 1.00 96.81 100 PRO A C 1
ATOM 806 O O . PRO A 1 100 ? 14.161 -8.853 3.749 1.00 96.81 100 PRO A O 1
ATOM 809 N N . PRO A 1 101 ? 13.445 -9.275 1.642 1.00 95.38 101 PRO A N 1
ATOM 810 C CA . PRO A 1 101 ? 14.034 -10.613 1.555 1.00 95.38 101 PRO A CA 1
ATOM 811 C C . PRO A 1 101 ? 15.526 -10.602 1.928 1.00 95.38 101 PRO A C 1
ATOM 813 O O . PRO A 1 101 ? 16.268 -9.706 1.535 1.00 95.38 101 PRO A O 1
ATOM 816 N N . GLY A 1 102 ? 15.969 -11.562 2.743 1.00 92.81 102 GLY A N 1
ATOM 817 C CA . GLY A 1 102 ? 17.367 -11.671 3.189 1.00 92.81 102 GLY A CA 1
ATOM 818 C C . GLY A 1 102 ? 17.822 -10.705 4.296 1.00 92.81 102 GLY A C 1
ATOM 819 O O . GLY A 1 102 ? 18.842 -10.965 4.927 1.00 92.81 102 GLY A O 1
ATOM 820 N N . ALA A 1 103 ? 17.086 -9.628 4.604 1.00 94.88 103 ALA A N 1
ATOM 821 C CA . ALA A 1 103 ? 17.444 -8.760 5.736 1.00 94.88 103 ALA A CA 1
ATOM 822 C C . ALA A 1 103 ? 17.346 -9.504 7.090 1.00 94.88 103 ALA A C 1
ATOM 824 O O . ALA A 1 103 ? 16.654 -10.509 7.209 1.00 94.88 103 ALA A O 1
ATOM 825 N N . VAL A 1 104 ? 17.975 -9.012 8.154 1.00 94.00 104 VAL A N 1
ATOM 826 C CA . VAL A 1 104 ? 17.847 -9.637 9.493 1.00 94.00 104 VAL A CA 1
ATOM 827 C C . VAL A 1 104 ? 16.948 -8.817 10.416 1.00 94.00 104 VAL A C 1
ATOM 829 O O . VAL A 1 104 ? 16.235 -9.373 11.247 1.00 94.00 104 VAL A O 1
ATOM 832 N N . ARG A 1 105 ? 16.948 -7.488 10.265 1.00 94.00 105 ARG A N 1
ATOM 833 C CA . ARG A 1 105 ? 16.185 -6.559 11.108 1.00 94.00 105 ARG A CA 1
ATOM 834 C C . ARG A 1 105 ? 15.449 -5.528 10.251 1.00 94.00 105 ARG A C 1
ATOM 836 O O . ARG A 1 105 ? 15.968 -5.195 9.186 1.00 94.00 105 ARG A O 1
ATOM 843 N N . PRO A 1 106 ? 14.270 -5.045 10.689 1.00 91.44 106 PRO A N 1
ATOM 844 C CA . PRO A 1 106 ? 13.564 -3.986 9.983 1.00 91.44 106 PRO A CA 1
ATOM 845 C C . PRO A 1 106 ? 14.342 -2.669 10.003 1.00 91.44 106 PRO A C 1
ATOM 847 O O . PRO A 1 106 ? 15.075 -2.392 10.958 1.00 91.44 106 PRO A O 1
ATOM 850 N N . ASN A 1 107 ? 14.122 -1.834 8.992 1.00 88.62 107 ASN A N 1
ATOM 851 C CA . ASN A 1 107 ? 14.534 -0.442 8.995 1.00 88.62 107 ASN A CA 1
ATOM 852 C C . ASN A 1 107 ? 13.899 0.281 10.193 1.00 88.62 107 ASN A C 1
ATOM 854 O O . ASN A 1 107 ? 12.712 0.132 10.481 1.00 88.62 107 ASN A O 1
ATOM 858 N N . ALA A 1 108 ? 14.698 1.073 10.904 1.00 84.56 108 ALA A N 1
ATOM 859 C CA . ALA A 1 108 ? 14.234 1.782 12.092 1.00 84.56 108 ALA A CA 1
ATOM 860 C C . ALA A 1 108 ? 13.495 3.084 11.752 1.00 84.56 108 ALA A C 1
ATOM 862 O O . ALA A 1 108 ? 12.744 3.594 12.584 1.00 84.56 108 ALA A O 1
ATOM 863 N N . GLU A 1 109 ? 13.719 3.635 10.559 1.00 84.75 109 GLU A N 1
ATOM 864 C CA . GLU A 1 109 ? 13.268 4.982 10.204 1.00 84.75 109 GLU A CA 1
ATOM 865 C C . GLU A 1 109 ? 11.893 5.026 9.539 1.00 84.75 109 GLU A C 1
ATOM 867 O O . GLU A 1 109 ? 11.198 6.036 9.650 1.00 84.75 109 GLU A O 1
ATOM 872 N N . SER A 1 110 ? 11.500 3.940 8.876 1.00 89.94 110 SER A N 1
ATOM 873 C CA . SER A 1 110 ? 10.242 3.812 8.148 1.00 89.94 110 SER A CA 1
ATOM 874 C C . SER A 1 110 ? 9.729 2.385 8.211 1.00 89.94 110 SER A C 1
ATOM 876 O O . SER A 1 110 ? 10.499 1.440 8.357 1.00 89.94 110 SER A O 1
ATOM 878 N N . THR A 1 111 ? 8.416 2.253 8.071 1.00 91.75 111 THR A N 1
ATOM 879 C CA . THR A 1 111 ? 7.711 0.968 7.996 1.00 91.75 111 THR A CA 1
ATOM 880 C C . THR A 1 111 ? 7.129 0.693 6.609 1.00 91.75 111 THR A C 1
ATOM 882 O O . THR A 1 111 ? 6.540 -0.370 6.409 1.00 91.75 111 THR A O 1
ATOM 885 N N . ALA A 1 112 ? 7.289 1.623 5.660 1.00 94.50 112 ALA A N 1
ATOM 886 C CA . ALA A 1 112 ? 6.661 1.591 4.343 1.00 94.50 112 ALA A CA 1
ATOM 887 C C . ALA A 1 112 ? 7.005 0.319 3.553 1.00 94.50 112 ALA A C 1
ATOM 889 O O . ALA A 1 112 ? 8.155 -0.130 3.526 1.00 94.50 112 ALA A O 1
ATOM 890 N N . LYS A 1 113 ? 5.992 -0.257 2.897 1.00 97.06 113 LYS A N 1
ATOM 891 C CA . LYS A 1 113 ? 6.098 -1.497 2.119 1.00 97.06 113 LYS A CA 1
ATOM 892 C C . LYS A 1 113 ? 5.227 -1.452 0.869 1.00 97.06 113 LYS A C 1
ATOM 894 O O . LYS A 1 113 ? 4.049 -1.093 0.926 1.00 97.06 113 LYS A O 1
ATOM 899 N N . GLY A 1 114 ? 5.785 -1.866 -0.256 1.00 97.75 114 GLY A N 1
ATOM 900 C CA . GLY A 1 114 ? 5.065 -1.936 -1.515 1.00 97.75 114 GLY A CA 1
ATOM 901 C C . GLY A 1 114 ? 5.985 -1.904 -2.720 1.00 97.75 114 GLY A C 1
ATOM 902 O O . GLY A 1 114 ? 7.208 -1.963 -2.615 1.00 97.75 114 GLY A O 1
ATOM 903 N N . LEU A 1 115 ? 5.375 -1.802 -3.892 1.00 97.75 115 LEU A N 1
ATOM 904 C CA . LEU A 1 115 ? 6.082 -1.555 -5.135 1.00 97.75 115 LEU A CA 1
ATOM 905 C C . LEU A 1 115 ? 5.194 -0.853 -6.156 1.00 97.75 115 LEU A C 1
ATOM 907 O O . LEU A 1 115 ? 3.969 -0.984 -6.141 1.00 97.75 115 LEU A O 1
ATOM 911 N N . VAL A 1 116 ? 5.835 -0.127 -7.061 1.00 97.44 116 VAL A N 1
ATOM 912 C CA . VAL A 1 116 ? 5.200 0.497 -8.220 1.00 97.44 116 VAL A CA 1
ATOM 913 C C . VAL A 1 116 ? 5.909 -0.010 -9.459 1.00 97.44 116 VAL A C 1
ATOM 915 O O . VAL A 1 116 ? 7.136 0.044 -9.513 1.00 97.44 116 VAL A O 1
ATOM 918 N N . ALA A 1 117 ? 5.152 -0.500 -10.439 1.00 96.06 117 ALA A N 1
ATOM 919 C CA . ALA A 1 117 ? 5.700 -0.921 -11.723 1.00 96.06 117 ALA A CA 1
ATOM 920 C C . ALA A 1 117 ? 4.861 -0.396 -12.890 1.00 96.06 117 ALA A C 1
ATOM 922 O O . ALA A 1 117 ? 3.631 -0.318 -12.804 1.00 96.06 117 ALA A O 1
ATOM 923 N N . TRP A 1 118 ? 5.541 -0.042 -13.977 1.00 93.94 118 TRP A N 1
ATOM 924 C CA . TRP A 1 118 ? 4.949 0.427 -15.229 1.00 93.94 118 TRP A CA 1
ATOM 925 C C . TRP A 1 118 ? 5.791 -0.015 -16.423 1.00 93.94 118 TRP A C 1
ATOM 927 O O . TRP A 1 118 ? 6.932 -0.442 -16.271 1.00 93.94 118 TRP A O 1
ATOM 937 N N . GLY A 1 119 ? 5.227 0.061 -17.623 1.00 88.25 119 GLY A N 1
ATOM 938 C CA . GLY A 1 119 ? 5.892 -0.400 -18.838 1.00 88.25 119 GLY A CA 1
ATOM 939 C C . GLY A 1 119 ? 5.297 0.245 -20.081 1.00 88.25 119 GLY A C 1
ATOM 940 O O . GLY A 1 119 ? 4.947 1.423 -20.062 1.00 88.25 119 GLY A O 1
ATOM 941 N N . ALA A 1 120 ? 5.168 -0.538 -21.153 1.00 78.69 120 ALA A N 1
ATOM 942 C CA . ALA A 1 120 ? 4.731 -0.056 -22.464 1.00 78.69 120 ALA A CA 1
ATOM 943 C C . ALA A 1 120 ? 3.292 0.501 -22.491 1.00 78.69 120 ALA A C 1
ATOM 945 O O . ALA A 1 120 ? 2.981 1.367 -23.311 1.00 78.69 120 ALA A O 1
ATOM 946 N N . ASP A 1 121 ? 2.420 0.043 -21.587 1.00 83.12 121 ASP A N 1
ATOM 947 C CA . ASP A 1 121 ? 1.049 0.538 -21.455 1.00 83.12 121 ASP A CA 1
ATOM 948 C C . ASP A 1 121 ? 1.043 1.997 -20.972 1.00 83.12 121 ASP A C 1
ATOM 950 O O . ASP A 1 121 ? 1.122 2.292 -19.777 1.00 83.12 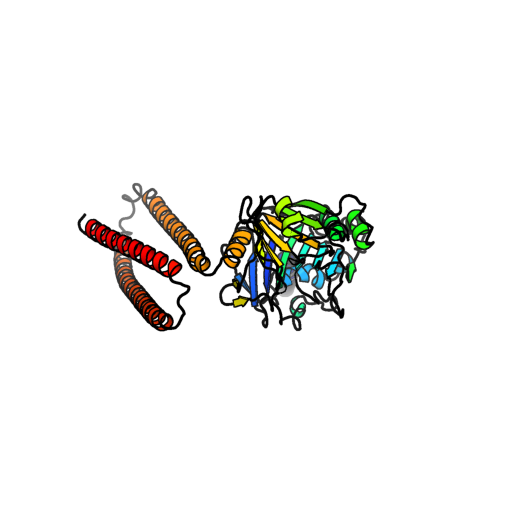121 ASP A O 1
ATOM 954 N N . THR A 1 122 ? 0.928 2.925 -21.923 1.00 83.69 122 THR A N 1
ATOM 955 C CA . THR A 1 122 ? 1.020 4.361 -21.655 1.00 83.69 122 THR A CA 1
ATOM 956 C C . THR A 1 122 ? 0.033 4.810 -20.579 1.00 83.69 122 THR A C 1
ATOM 958 O O . THR A 1 122 ? -1.169 4.545 -20.653 1.00 83.69 122 THR A O 1
ATOM 961 N N . GLY A 1 123 ? 0.552 5.538 -19.590 1.00 85.31 123 GLY A N 1
ATOM 962 C CA . GLY A 1 123 ? -0.229 6.117 -18.498 1.00 85.31 123 GLY A CA 1
ATOM 963 C C . GLY A 1 123 ? -0.822 5.096 -17.523 1.00 85.31 123 GLY A C 1
ATOM 964 O O . GLY A 1 123 ? -1.834 5.382 -16.887 1.00 85.31 123 GLY A O 1
ATOM 965 N N . LYS A 1 124 ? -0.247 3.889 -17.409 1.00 89.75 124 LYS A N 1
ATOM 966 C CA . LYS A 1 124 ? -0.677 2.884 -16.428 1.00 89.75 124 LYS A CA 1
ATOM 967 C C . LYS A 1 124 ? 0.493 2.300 -15.647 1.00 89.75 124 LYS A C 1
ATOM 969 O O . LYS A 1 124 ? 1.393 1.688 -16.210 1.00 89.75 124 LYS A O 1
ATOM 974 N N . ALA A 1 125 ? 0.425 2.442 -14.333 1.00 92.69 125 ALA A N 1
ATOM 975 C CA . ALA A 1 125 ? 1.184 1.651 -13.378 1.00 92.69 125 ALA A CA 1
ATOM 976 C C . ALA A 1 125 ? 0.223 0.864 -12.501 1.00 92.69 125 ALA A C 1
ATOM 978 O O . ALA A 1 125 ? -0.904 1.306 -12.256 1.00 92.69 125 ALA A O 1
ATOM 979 N N . PHE A 1 126 ? 0.697 -0.240 -11.939 1.00 93.06 126 PHE A N 1
ATOM 980 C CA . PHE A 1 126 ? 0.110 -0.745 -10.709 1.00 93.06 126 PHE A CA 1
ATOM 981 C C . PHE A 1 126 ? 0.957 -0.284 -9.523 1.00 93.06 126 PHE A C 1
ATOM 983 O O . PHE A 1 126 ? 2.180 -0.413 -9.516 1.00 93.06 126 PHE A O 1
ATOM 990 N N . TRP A 1 127 ? 0.285 0.257 -8.514 1.00 95.50 127 TRP A N 1
ATOM 991 C CA . TRP A 1 127 ? 0.842 0.471 -7.191 1.00 95.50 127 TRP A CA 1
ATOM 992 C C . TRP A 1 127 ? 0.313 -0.622 -6.273 1.00 95.50 127 TRP A C 1
ATOM 994 O O . TRP A 1 127 ? -0.893 -0.723 -6.028 1.00 95.50 127 TRP A O 1
ATOM 1004 N N . TYR A 1 128 ? 1.223 -1.467 -5.808 1.00 96.75 128 TYR A N 1
ATOM 1005 C CA . TYR A 1 128 ? 0.938 -2.604 -4.956 1.00 96.75 128 TYR A CA 1
ATOM 1006 C C . TYR A 1 128 ? 1.472 -2.355 -3.547 1.00 96.75 128 TYR A C 1
ATOM 1008 O O . TYR A 1 128 ? 2.670 -2.439 -3.292 1.00 96.75 128 TYR A O 1
ATOM 1016 N N . VAL A 1 129 ? 0.569 -2.029 -2.632 1.00 96.94 129 VAL A N 1
ATOM 1017 C CA . VAL A 1 129 ? 0.860 -1.723 -1.228 1.00 96.94 129 VAL A CA 1
ATOM 1018 C C . VAL A 1 129 ? 0.578 -2.974 -0.411 1.00 96.94 129 VAL A C 1
ATOM 1020 O O . VAL A 1 129 ? -0.455 -3.616 -0.610 1.00 96.94 129 VAL A O 1
ATOM 1023 N N . HIS A 1 130 ? 1.466 -3.344 0.507 1.00 97.00 130 HIS A N 1
ATOM 1024 C CA . HIS A 1 130 ? 1.288 -4.563 1.297 1.00 97.00 130 HIS A CA 1
ATOM 1025 C C . HIS A 1 130 ? 1.822 -4.438 2.716 1.00 97.00 130 HIS A C 1
ATOM 1027 O O . HIS A 1 130 ? 2.560 -3.514 3.036 1.00 97.00 130 HIS A O 1
ATOM 1033 N N . THR A 1 131 ? 1.491 -5.403 3.574 1.00 96.44 131 THR A N 1
ATOM 1034 C CA . THR A 1 131 ? 2.004 -5.464 4.957 1.00 96.44 131 THR A CA 1
ATOM 1035 C C . THR A 1 131 ? 2.933 -6.651 5.216 1.00 96.44 131 THR A C 1
ATOM 1037 O O . THR A 1 131 ? 3.354 -6.890 6.345 1.00 96.44 131 THR A O 1
ATOM 1040 N N . MET A 1 132 ? 3.296 -7.395 4.169 1.00 95.25 132 MET A N 1
ATOM 1041 C CA . MET A 1 132 ? 4.213 -8.537 4.254 1.00 95.25 132 MET A CA 1
ATOM 1042 C C . MET A 1 132 ? 5.672 -8.130 4.489 1.00 95.25 132 MET A C 1
ATOM 1044 O O . MET A 1 132 ? 6.226 -7.292 3.773 1.00 95.25 132 MET A O 1
ATOM 1048 N N . HIS A 1 133 ? 6.321 -8.805 5.432 1.00 94.75 133 HIS A N 1
ATOM 1049 C CA . HIS A 1 133 ? 7.778 -8.838 5.527 1.00 94.75 133 HIS A CA 1
ATOM 1050 C C . HIS A 1 133 ? 8.355 -9.838 4.521 1.00 94.75 133 HIS A C 1
ATOM 1052 O O . HIS A 1 133 ? 7.662 -10.765 4.111 1.00 94.75 133 HIS A O 1
ATOM 1058 N N . LYS A 1 134 ? 9.633 -9.675 4.160 1.00 95.69 134 LYS A N 1
ATOM 1059 C CA . LYS A 1 134 ? 10.370 -10.594 3.272 1.00 95.69 134 LYS A CA 1
ATOM 1060 C C . LYS A 1 134 ? 9.767 -10.753 1.880 1.00 95.69 134 LYS A C 1
ATOM 1062 O O . LYS A 1 134 ? 9.988 -11.767 1.233 1.00 95.69 134 LYS A O 1
ATOM 1067 N N . PHE A 1 135 ? 9.039 -9.745 1.409 1.00 96.44 135 PHE A N 1
ATOM 1068 C CA . PHE A 1 135 ? 8.223 -9.848 0.205 1.00 96.44 135 PHE A CA 1
ATOM 1069 C C . PHE A 1 135 ? 8.294 -8.581 -0.670 1.00 96.44 135 PHE A C 1
ATOM 1071 O O . PHE A 1 135 ? 8.361 -7.485 -0.102 1.00 96.44 135 PHE A O 1
ATOM 1078 N N . PRO A 1 136 ? 8.166 -8.720 -2.007 1.00 96.19 136 PRO A N 1
ATOM 1079 C CA . PRO A 1 136 ? 8.419 -9.949 -2.773 1.00 96.19 136 PRO A CA 1
ATOM 1080 C C . PRO A 1 136 ? 9.923 -10.245 -2.907 1.00 96.19 136 PRO A C 1
ATOM 1082 O O . PRO A 1 136 ? 10.744 -9.322 -2.919 1.00 96.19 136 PRO A O 1
ATOM 1085 N N . ASP A 1 137 ? 10.284 -11.523 -3.046 1.00 95.31 137 ASP A N 1
ATOM 1086 C CA . ASP A 1 137 ? 11.638 -11.928 -3.438 1.00 95.31 137 ASP A CA 1
ATOM 1087 C C . ASP A 1 137 ? 11.774 -11.953 -4.964 1.00 95.31 137 ASP A C 1
ATOM 1089 O O . ASP A 1 137 ? 11.227 -12.818 -5.644 1.00 95.31 137 ASP A O 1
ATOM 1093 N N . PHE A 1 138 ? 12.540 -11.004 -5.505 1.00 93.00 138 PHE A N 1
ATOM 1094 C CA . PHE A 1 138 ? 12.780 -10.884 -6.943 1.00 93.00 138 PHE A CA 1
ATOM 1095 C C . PHE A 1 138 ? 13.682 -11.984 -7.528 1.00 93.00 138 PHE A C 1
ATOM 1097 O O . PHE A 1 138 ? 13.844 -12.037 -8.749 1.00 93.00 138 PHE A O 1
ATOM 1104 N N . LYS A 1 139 ? 14.252 -12.872 -6.699 1.00 90.94 139 LYS A N 1
ATOM 1105 C CA . LYS A 1 139 ? 14.925 -14.100 -7.156 1.00 90.94 139 LYS A CA 1
ATOM 1106 C C . LYS A 1 139 ? 13.931 -15.183 -7.578 1.00 90.94 139 LYS A C 1
ATOM 1108 O O . LYS A 1 139 ? 14.300 -16.081 -8.331 1.00 90.94 139 LYS A O 1
ATOM 1113 N N . ILE A 1 140 ? 12.686 -15.099 -7.111 1.00 90.75 140 ILE A N 1
ATOM 1114 C CA . ILE A 1 140 ? 11.608 -16.018 -7.467 1.00 90.75 140 ILE A CA 1
ATOM 1115 C C . ILE A 1 140 ? 10.893 -15.458 -8.702 1.00 90.75 140 ILE A C 1
ATOM 1117 O O . ILE A 1 140 ? 10.385 -14.339 -8.693 1.00 90.75 140 ILE A O 1
ATOM 1121 N N . ALA A 1 141 ? 10.871 -16.233 -9.788 1.00 85.88 141 ALA A N 1
ATOM 1122 C CA . ALA A 1 141 ? 10.300 -15.808 -11.070 1.00 85.88 141 ALA A CA 1
ATOM 1123 C C . ALA A 1 141 ? 8.807 -16.148 -11.238 1.00 85.88 141 ALA A C 1
ATOM 1125 O O . ALA A 1 141 ? 8.201 -15.738 -12.226 1.00 85.88 141 ALA A O 1
ATOM 1126 N N . ASP A 1 142 ? 8.214 -16.898 -10.307 1.00 86.94 142 ASP A N 1
ATOM 1127 C CA . ASP A 1 142 ? 6.792 -17.245 -10.323 1.00 86.94 142 ASP A CA 1
ATOM 1128 C C . ASP A 1 142 ? 6.092 -16.676 -9.090 1.00 86.94 142 ASP A C 1
ATOM 1130 O O . ASP A 1 142 ? 6.419 -17.044 -7.958 1.00 86.94 142 ASP A O 1
ATOM 1134 N N . ALA A 1 143 ? 5.114 -15.788 -9.294 1.00 89.38 143 ALA A N 1
ATOM 1135 C CA . ALA A 1 143 ? 4.442 -15.131 -8.185 1.00 89.38 143 ALA A CA 1
ATOM 1136 C C . ALA A 1 143 ? 3.687 -16.106 -7.267 1.00 89.38 143 ALA A C 1
ATOM 1138 O O . ALA A 1 143 ? 3.488 -15.795 -6.091 1.00 89.38 143 ALA A O 1
ATOM 1139 N N . SER A 1 144 ? 3.288 -17.288 -7.757 1.00 90.12 144 SER A N 1
ATOM 1140 C CA . SER A 1 144 ? 2.618 -18.292 -6.920 1.00 90.12 144 SER A CA 1
ATOM 1141 C C . SER A 1 144 ? 3.529 -18.915 -5.860 1.00 90.12 144 SER A C 1
ATOM 1143 O O . SER A 1 144 ? 3.010 -19.472 -4.900 1.00 90.12 144 SER A O 1
ATOM 1145 N N . LEU A 1 145 ? 4.853 -18.809 -6.012 1.00 91.69 145 LEU A N 1
ATOM 1146 C CA . LEU A 1 145 ? 5.850 -19.387 -5.099 1.00 91.69 145 LEU A CA 1
ATOM 1147 C C . LEU A 1 145 ? 6.390 -18.371 -4.079 1.00 91.69 145 LEU A C 1
ATOM 1149 O O . LEU A 1 145 ? 7.205 -18.700 -3.224 1.00 91.69 145 LEU A O 1
ATOM 1153 N N . LEU A 1 146 ? 5.948 -17.109 -4.142 1.00 90.75 146 LEU A N 1
ATOM 1154 C CA . LEU A 1 146 ? 6.479 -16.028 -3.299 1.00 90.75 146 LEU A CA 1
ATOM 1155 C C . LEU A 1 146 ? 6.170 -16.173 -1.802 1.00 90.75 146 LEU A C 1
ATOM 1157 O O . LEU A 1 146 ? 6.675 -15.379 -1.010 1.00 90.75 146 LEU A O 1
ATOM 1161 N N . LEU A 1 147 ? 5.295 -17.107 -1.416 1.00 89.00 147 LEU A N 1
ATOM 1162 C CA . LEU A 1 147 ? 4.804 -17.246 -0.043 1.00 89.00 147 LEU A CA 1
ATOM 1163 C C . LEU A 1 147 ? 5.054 -18.617 0.570 1.00 89.00 147 LEU A C 1
ATOM 1165 O O . LEU A 1 147 ? 4.575 -18.835 1.681 1.00 89.00 147 LEU A O 1
ATOM 1169 N N . ASP A 1 148 ? 5.791 -19.503 -0.100 1.00 82.94 148 ASP A N 1
ATOM 1170 C CA . ASP A 1 148 ? 6.001 -20.877 0.371 1.00 82.94 148 ASP A CA 1
ATOM 1171 C C . ASP A 1 148 ? 6.541 -20.910 1.817 1.00 82.94 148 ASP A C 1
ATOM 1173 O O . ASP A 1 148 ? 6.066 -21.701 2.629 1.00 82.94 148 ASP A O 1
ATOM 1177 N N . ASP A 1 149 ? 7.392 -19.941 2.184 1.00 81.69 149 ASP A N 1
ATOM 1178 C CA . ASP A 1 149 ? 7.949 -19.779 3.538 1.00 81.69 149 ASP A CA 1
ATOM 1179 C C . ASP A 1 149 ? 7.348 -18.599 4.340 1.00 81.69 149 ASP A C 1
ATOM 1181 O O . ASP A 1 149 ? 7.876 -18.206 5.379 1.00 81.69 149 ASP A O 1
ATOM 1185 N N . LEU A 1 150 ? 6.254 -17.981 3.870 1.00 87.56 150 LEU A N 1
ATOM 1186 C CA . LEU A 1 150 ? 5.679 -16.750 4.448 1.00 87.56 150 LEU A CA 1
ATOM 1187 C C . LEU A 1 150 ? 4.195 -16.897 4.835 1.00 87.56 150 LEU A C 1
ATOM 1189 O O . LEU A 1 150 ? 3.387 -15.967 4.700 1.00 87.56 150 LEU A O 1
ATOM 1193 N N . ILE A 1 151 ? 3.807 -18.070 5.340 1.00 86.75 151 ILE A N 1
ATOM 1194 C CA . ILE A 1 151 ? 2.413 -18.365 5.708 1.00 86.75 151 ILE A CA 1
ATOM 1195 C C . ILE A 1 151 ? 2.038 -17.977 7.147 1.00 86.75 151 ILE A C 1
ATOM 1197 O O . ILE A 1 151 ? 0.871 -17.694 7.397 1.00 86.75 151 ILE A O 1
ATOM 1201 N N . GLU A 1 152 ? 3.007 -17.846 8.056 1.00 89.06 152 GLU A N 1
ATOM 1202 C CA . GLU A 1 152 ? 2.803 -17.726 9.516 1.00 89.06 152 GLU A CA 1
ATOM 1203 C C . GLU A 1 152 ? 1.925 -16.550 9.979 1.00 89.06 152 GLU A C 1
ATOM 1205 O O . GLU A 1 152 ? 1.325 -16.593 11.052 1.00 89.06 152 GLU A O 1
ATOM 1210 N N . LYS A 1 153 ? 1.860 -15.464 9.201 1.00 94.44 153 LYS A N 1
ATOM 1211 C CA . LYS A 1 153 ? 1.087 -14.268 9.559 1.00 94.44 153 LYS A CA 1
ATOM 1212 C C . LYS A 1 153 ? 0.094 -13.881 8.481 1.00 94.44 153 LYS A C 1
ATOM 1214 O O . LYS A 1 153 ? 0.385 -13.953 7.285 1.00 94.44 153 LYS A O 1
ATOM 1219 N N . ALA A 1 154 ? -1.067 -13.422 8.918 1.00 95.69 154 ALA A N 1
ATOM 1220 C CA . ALA A 1 154 ? -2.004 -12.716 8.074 1.00 95.69 154 ALA A CA 1
ATOM 1221 C C . ALA A 1 154 ? -1.396 -11.387 7.612 1.00 95.69 154 ALA A C 1
ATOM 1223 O O . ALA A 1 154 ? -0.581 -10.774 8.308 1.00 95.69 154 ALA A O 1
ATOM 1224 N N . ALA A 1 155 ? -1.778 -10.974 6.411 1.00 96.44 155 ALA A N 1
ATOM 1225 C CA . ALA A 1 155 ? -1.307 -9.739 5.810 1.00 96.44 155 ALA A CA 1
ATOM 1226 C C . ALA A 1 155 ? -2.322 -9.211 4.808 1.00 96.44 155 ALA A C 1
ATOM 1228 O O . ALA A 1 155 ? -3.143 -9.951 4.263 1.00 96.44 155 ALA A O 1
ATOM 1229 N N . LEU A 1 156 ? -2.223 -7.919 4.534 1.00 97.06 156 LEU A N 1
ATOM 1230 C CA . LEU A 1 156 ? -3.136 -7.219 3.656 1.00 97.06 156 LEU A CA 1
ATOM 1231 C C . LEU A 1 156 ? -2.385 -6.661 2.450 1.00 97.06 156 LEU A C 1
ATOM 1233 O O . LEU A 1 156 ? -1.276 -6.141 2.579 1.00 97.06 156 LEU A O 1
ATOM 1237 N N . PHE A 1 157 ? -3.018 -6.758 1.286 1.00 96.75 157 PHE A N 1
ATOM 1238 C CA . PHE A 1 157 ? -2.524 -6.253 0.014 1.00 96.75 157 PHE A CA 1
ATOM 1239 C C . PHE A 1 157 ? -3.573 -5.342 -0.619 1.00 96.75 157 PHE A C 1
ATOM 1241 O O . PHE A 1 157 ? -4.764 -5.660 -0.620 1.00 96.75 157 PHE A O 1
ATOM 1248 N N . MET A 1 158 ? -3.134 -4.231 -1.200 1.00 95.62 158 MET A N 1
ATOM 1249 C CA . MET A 1 158 ? -3.959 -3.336 -1.998 1.00 95.62 158 MET A CA 1
ATOM 1250 C C . MET A 1 158 ? -3.264 -3.062 -3.326 1.00 95.62 158 MET A C 1
ATOM 1252 O O . MET A 1 158 ? -2.131 -2.593 -3.354 1.00 95.62 158 MET A O 1
ATOM 1256 N N . CYS A 1 159 ? -3.963 -3.329 -4.425 1.00 94.44 159 CYS A N 1
ATOM 1257 C CA . CYS A 1 159 ? -3.505 -2.993 -5.765 1.00 94.44 159 CYS A CA 1
ATOM 1258 C C . CYS A 1 159 ? -4.350 -1.851 -6.324 1.00 94.44 159 CYS A C 1
ATOM 1260 O O . CYS A 1 159 ? -5.582 -1.947 -6.334 1.00 94.44 159 CYS A O 1
ATOM 1262 N N . LEU A 1 160 ? -3.684 -0.803 -6.806 1.00 93.06 160 LEU A N 1
ATOM 1263 C CA . LEU A 1 160 ? -4.291 0.372 -7.420 1.00 93.06 160 LEU A CA 1
ATOM 1264 C C . LEU A 1 160 ? -3.661 0.609 -8.790 1.00 93.06 160 LEU A C 1
ATOM 1266 O O . LEU A 1 160 ? -2.446 0.744 -8.895 1.00 93.06 160 LEU A O 1
ATOM 1270 N N . THR A 1 161 ? -4.468 0.707 -9.842 1.00 92.50 161 THR A N 1
ATOM 1271 C CA . THR A 1 161 ? -3.974 1.192 -11.137 1.00 92.50 161 THR A CA 1
ATOM 1272 C C . THR A 1 161 ? -3.938 2.717 -11.134 1.00 92.50 161 THR A C 1
ATOM 1274 O O . THR A 1 161 ? -4.984 3.356 -11.014 1.00 92.50 161 THR A O 1
ATOM 1277 N N . ILE A 1 162 ? -2.754 3.304 -11.266 1.00 93.12 162 ILE A N 1
ATOM 1278 C CA . ILE A 1 162 ? -2.528 4.756 -11.277 1.00 93.12 162 ILE A CA 1
ATOM 1279 C C . ILE A 1 162 ? -1.921 5.187 -12.614 1.00 93.12 162 ILE A C 1
ATOM 1281 O O . ILE A 1 162 ? -1.457 4.349 -13.388 1.00 93.12 162 ILE A O 1
ATOM 1285 N N . ASP A 1 163 ? -1.932 6.487 -12.894 1.00 93.81 163 ASP A N 1
ATOM 1286 C CA . ASP A 1 163 ? -1.188 7.043 -14.023 1.00 93.81 163 ASP A CA 1
ATOM 1287 C C . ASP A 1 163 ? 0.252 7.309 -13.584 1.00 93.81 163 ASP A C 1
ATOM 1289 O O . ASP A 1 163 ? 0.479 8.145 -12.708 1.00 93.81 163 ASP A O 1
ATOM 1293 N N . TYR A 1 164 ? 1.221 6.600 -14.175 1.00 91.94 164 TYR A N 1
ATOM 1294 C CA . TYR A 1 164 ? 2.630 6.784 -13.821 1.00 91.94 164 TYR A CA 1
ATOM 1295 C C . TYR A 1 164 ? 3.132 8.192 -14.143 1.00 91.94 164 TYR A C 1
ATOM 1297 O O . TYR A 1 164 ? 4.047 8.652 -13.470 1.00 91.94 164 TYR A O 1
ATOM 1305 N N . LYS A 1 165 ? 2.508 8.904 -15.097 1.00 93.31 165 LYS A N 1
ATOM 1306 C CA . LYS A 1 165 ? 2.847 10.296 -15.436 1.00 93.31 165 LYS A CA 1
ATOM 1307 C C . LYS A 1 165 ? 2.545 11.265 -14.288 1.00 93.31 165 LYS A C 1
ATOM 1309 O O . LYS A 1 165 ? 3.099 12.356 -14.246 1.00 93.31 165 LYS A O 1
ATOM 1314 N N . ASN A 1 166 ? 1.687 10.880 -13.340 1.00 94.50 166 ASN A N 1
ATOM 1315 C CA . ASN A 1 166 ? 1.488 11.615 -12.098 1.00 94.50 166 ASN A CA 1
ATOM 1316 C C . ASN A 1 166 ? 2.432 11.075 -11.015 1.00 94.50 166 ASN A C 1
ATOM 1318 O O . ASN A 1 166 ? 2.119 10.101 -10.333 1.00 94.50 166 ASN A O 1
ATOM 1322 N N . THR A 1 167 ? 3.564 11.744 -10.814 1.00 95.06 167 THR A N 1
ATOM 1323 C CA . THR A 1 167 ? 4.630 11.328 -9.889 1.00 95.06 167 THR A CA 1
ATOM 1324 C C . THR A 1 167 ? 4.345 11.616 -8.409 1.00 95.06 167 THR A C 1
ATOM 1326 O O . THR A 1 167 ? 5.202 11.380 -7.556 1.00 95.06 167 THR A O 1
ATOM 1329 N N . ALA A 1 168 ? 3.132 12.059 -8.049 1.00 94.25 168 ALA A N 1
ATOM 1330 C CA . ALA A 1 168 ? 2.767 12.363 -6.661 1.00 94.25 168 ALA A CA 1
ATOM 1331 C C . ALA A 1 168 ? 2.942 11.172 -5.700 1.00 94.25 168 ALA A C 1
ATOM 1333 O O . ALA A 1 168 ? 3.194 11.375 -4.511 1.00 94.25 168 ALA A O 1
ATOM 1334 N N . TRP A 1 169 ? 2.831 9.937 -6.201 1.00 94.00 169 TRP A N 1
ATOM 1335 C CA . TRP A 1 169 ? 3.111 8.730 -5.420 1.00 94.00 169 TRP A CA 1
ATOM 1336 C C . TRP A 1 169 ? 4.577 8.673 -4.969 1.00 94.00 169 TRP A C 1
ATOM 1338 O O . TRP A 1 169 ? 4.845 8.329 -3.822 1.00 94.00 169 TRP A O 1
ATOM 1348 N N . ALA A 1 170 ? 5.520 9.063 -5.830 1.00 96.12 170 ALA A N 1
ATOM 1349 C CA . ALA A 1 170 ? 6.947 9.016 -5.531 1.00 96.12 170 ALA A CA 1
ATOM 1350 C C . ALA A 1 170 ? 7.316 10.067 -4.485 1.00 96.12 170 ALA A C 1
ATOM 1352 O O . ALA A 1 170 ? 8.032 9.776 -3.530 1.00 96.12 170 ALA A O 1
ATOM 1353 N N . LYS A 1 171 ? 6.719 11.259 -4.590 1.00 94.56 171 LYS A N 1
ATOM 1354 C CA . LYS A 1 171 ? 6.842 12.297 -3.567 1.00 94.56 171 LYS A CA 1
ATOM 1355 C C . LYS A 1 171 ? 6.233 11.877 -2.229 1.00 94.56 171 LYS A C 1
ATOM 1357 O O . LYS A 1 171 ? 6.836 12.124 -1.191 1.00 94.56 171 LYS A O 1
ATOM 1362 N N . ALA A 1 172 ? 5.069 11.224 -2.229 1.00 93.06 172 ALA A N 1
ATOM 1363 C CA . ALA A 1 172 ? 4.482 10.685 -1.002 1.00 93.06 172 ALA A CA 1
ATOM 1364 C C . ALA A 1 172 ? 5.410 9.651 -0.350 1.00 93.06 172 ALA A C 1
ATOM 1366 O O . ALA A 1 172 ? 5.680 9.744 0.845 1.00 93.06 172 ALA A O 1
ATOM 1367 N N . LEU A 1 173 ? 5.966 8.733 -1.147 1.00 95.25 173 LEU A N 1
ATOM 1368 C CA . LEU A 1 173 ? 6.949 7.767 -0.672 1.00 95.25 173 LEU A CA 1
ATOM 1369 C C . LEU A 1 173 ? 8.209 8.448 -0.141 1.00 95.25 173 LEU A C 1
ATOM 1371 O O . LEU A 1 173 ? 8.663 8.069 0.925 1.00 95.25 173 LEU A O 1
ATOM 1375 N N . LEU A 1 174 ? 8.730 9.500 -0.776 1.00 94.88 174 LEU A N 1
ATOM 1376 C CA . LEU A 1 174 ? 9.874 10.246 -0.239 1.00 94.88 174 LEU A CA 1
ATOM 1377 C C . LEU A 1 174 ? 9.597 10.753 1.187 1.00 94.88 174 LEU A C 1
ATOM 1379 O O . LEU A 1 174 ? 10.448 10.641 2.069 1.00 94.88 174 LEU A O 1
ATOM 1383 N N . PHE A 1 175 ? 8.373 11.225 1.448 1.00 93.50 175 PHE A N 1
ATOM 1384 C CA . PHE A 1 175 ? 7.940 11.602 2.794 1.00 93.50 175 PHE A CA 1
ATOM 1385 C C . PHE A 1 175 ? 7.817 10.402 3.737 1.00 93.50 175 PHE A C 1
ATOM 1387 O O . PHE A 1 175 ? 7.996 10.566 4.933 1.00 93.50 175 PHE A O 1
ATOM 1394 N N . GLU A 1 176 ? 7.559 9.195 3.252 1.00 93.12 176 GLU A N 1
ATOM 1395 C CA . GLU A 1 176 ? 7.581 7.987 4.080 1.00 93.12 176 GLU A CA 1
ATOM 1396 C C . GLU A 1 176 ? 8.992 7.439 4.332 1.00 93.12 176 GLU A C 1
ATOM 1398 O O . GLU A 1 176 ? 9.124 6.513 5.125 1.00 93.12 176 GLU A O 1
ATOM 1403 N N . LYS A 1 177 ? 10.041 8.001 3.715 1.00 92.62 177 LYS A N 1
ATOM 1404 C CA . LYS A 1 177 ? 11.449 7.575 3.849 1.00 92.62 177 LYS A CA 1
ATOM 1405 C C . LYS A 1 177 ? 11.655 6.041 3.738 1.00 92.62 177 LYS A C 1
ATOM 1407 O O . LYS A 1 177 ? 12.236 5.431 4.641 1.00 92.62 177 LYS A O 1
ATOM 1412 N N . PRO A 1 178 ? 11.110 5.378 2.701 1.00 94.62 178 PRO A N 1
ATOM 1413 C CA . PRO A 1 178 ? 11.141 3.931 2.560 1.00 94.62 178 PRO A CA 1
ATOM 1414 C C . PRO A 1 178 ? 12.560 3.414 2.323 1.00 94.62 178 PRO A C 1
ATOM 1416 O O . PRO A 1 178 ? 13.388 4.094 1.730 1.00 94.62 178 PRO A O 1
ATOM 1419 N N . LEU A 1 179 ? 12.796 2.152 2.687 1.00 96.00 179 LEU A N 1
ATOM 1420 C CA . LEU A 1 179 ? 13.971 1.415 2.228 1.00 96.00 179 LEU A CA 1
ATOM 1421 C C . LEU A 1 179 ? 13.677 0.809 0.848 1.00 96.00 179 LEU A C 1
ATOM 1423 O O . LEU A 1 179 ? 12.924 -0.164 0.749 1.00 96.00 179 LEU A O 1
ATOM 1427 N N . ILE A 1 180 ? 14.262 1.376 -0.207 1.00 97.56 180 ILE A N 1
ATOM 1428 C CA . ILE A 1 180 ? 14.182 0.838 -1.572 1.00 97.56 180 ILE A CA 1
ATOM 1429 C C . ILE A 1 180 ? 15.204 -0.293 -1.700 1.00 97.56 180 ILE A C 1
ATOM 1431 O O . ILE A 1 180 ? 16.403 -0.071 -1.564 1.00 97.56 180 ILE A O 1
ATOM 1435 N N . TYR A 1 181 ? 14.736 -1.516 -1.952 1.00 97.44 181 TYR A N 1
ATOM 1436 C CA . TYR A 1 181 ? 15.604 -2.703 -2.013 1.00 97.44 181 TYR A CA 1
ATOM 1437 C C . TYR A 1 181 ? 15.725 -3.294 -3.421 1.00 97.44 181 TYR A C 1
ATOM 1439 O O . TYR A 1 181 ? 16.573 -4.152 -3.661 1.00 97.44 181 TYR A O 1
ATOM 1447 N N . PHE A 1 182 ? 14.883 -2.847 -4.353 1.00 97.81 182 PHE A N 1
ATOM 1448 C CA . PHE A 1 182 ? 14.957 -3.229 -5.755 1.00 97.81 182 PHE A CA 1
ATOM 1449 C C . PHE A 1 182 ? 14.432 -2.091 -6.630 1.00 97.81 182 PHE A C 1
ATOM 1451 O O . PHE A 1 182 ? 13.360 -1.543 -6.373 1.00 97.81 182 PHE A O 1
ATOM 1458 N N . SER A 1 183 ? 15.178 -1.740 -7.674 1.00 97.44 183 SER A N 1
ATOM 1459 C CA . SER A 1 183 ? 14.723 -0.809 -8.702 1.00 97.44 183 SER A CA 1
ATOM 1460 C C . SER A 1 183 ? 15.253 -1.225 -10.071 1.00 97.44 183 SER A C 1
ATOM 1462 O O . SER A 1 183 ? 16.347 -1.779 -10.181 1.00 97.44 183 SER A O 1
ATOM 1464 N N . GLN A 1 184 ? 14.469 -0.972 -11.116 1.00 95.94 184 GLN A N 1
ATOM 1465 C CA . GLN A 1 184 ? 14.876 -1.186 -12.500 1.00 95.94 184 GLN A CA 1
ATOM 1466 C C . GLN A 1 184 ? 14.422 -0.001 -13.341 1.00 95.94 184 GLN A C 1
ATOM 1468 O O . GLN A 1 184 ? 13.231 0.305 -13.404 1.00 95.94 184 GLN A O 1
ATOM 1473 N N . LYS A 1 185 ? 15.380 0.642 -14.006 1.00 96.19 185 LYS A N 1
ATOM 1474 C CA . LYS A 1 185 ? 15.114 1.634 -15.045 1.00 96.19 185 LYS A CA 1
ATOM 1475 C C . LYS A 1 185 ? 14.914 0.908 -16.382 1.00 96.19 185 LYS A C 1
ATOM 1477 O O . LYS A 1 185 ? 15.747 0.055 -16.695 1.00 96.19 185 LYS A O 1
ATOM 1482 N N . PRO A 1 186 ? 13.925 1.292 -17.207 1.00 94.69 186 PRO A N 1
ATOM 1483 C CA . PRO A 1 186 ? 13.805 0.784 -18.571 1.00 94.69 186 PRO A CA 1
ATOM 1484 C C . PRO A 1 186 ? 15.095 0.986 -19.379 1.00 94.69 186 PRO A C 1
ATOM 1486 O O . PRO A 1 186 ? 15.754 2.034 -19.256 1.00 94.69 186 PRO A O 1
ATOM 1489 N N . GLN A 1 187 ? 15.459 0.005 -20.208 1.00 92.00 187 GLN A N 1
ATOM 1490 C CA . GLN A 1 187 ? 16.626 0.096 -21.091 1.00 92.00 187 GLN A CA 1
ATOM 1491 C C . GLN A 1 187 ? 16.326 0.934 -22.335 1.00 92.00 187 GLN A C 1
ATOM 1493 O O . GLN A 1 187 ? 17.080 1.863 -22.636 1.00 92.00 187 GLN A O 1
ATOM 1498 N N . ALA A 1 188 ? 15.202 0.672 -23.002 1.00 89.44 188 ALA A N 1
ATOM 1499 C CA . ALA A 1 188 ? 14.756 1.443 -24.151 1.00 89.44 188 ALA A CA 1
ATOM 1500 C C . ALA A 1 188 ? 14.351 2.873 -23.768 1.00 89.44 188 ALA A C 1
ATOM 1502 O O . ALA A 1 188 ? 13.688 3.121 -22.754 1.00 89.44 188 ALA A O 1
ATOM 1503 N N . VAL A 1 189 ? 14.720 3.824 -24.627 1.00 91.00 189 VAL A N 1
ATOM 1504 C CA . VAL A 1 189 ? 14.253 5.211 -24.540 1.00 91.00 189 VAL A CA 1
ATOM 1505 C C . VAL A 1 189 ? 12.765 5.234 -24.883 1.00 91.00 189 VAL A C 1
ATOM 1507 O O . VAL A 1 189 ? 12.372 4.953 -26.012 1.00 91.00 189 VAL A O 1
ATOM 1510 N N . SER A 1 190 ? 11.931 5.520 -23.887 1.00 88.44 190 SER A N 1
ATOM 1511 C CA . SER A 1 190 ? 10.468 5.451 -23.963 1.00 88.44 190 SER A CA 1
ATOM 1512 C C . SER A 1 190 ? 9.826 6.406 -22.956 1.00 88.44 190 SER A C 1
ATOM 1514 O O . SER A 1 190 ? 10.498 6.862 -22.030 1.00 88.44 190 SER A O 1
ATOM 1516 N N . ASP A 1 191 ? 8.515 6.647 -23.068 1.00 90.31 191 ASP A N 1
ATOM 1517 C CA . ASP A 1 191 ? 7.735 7.377 -22.053 1.00 90.31 191 ASP A CA 1
ATOM 1518 C C . ASP A 1 191 ? 7.953 6.810 -20.639 1.00 90.31 191 ASP A C 1
ATOM 1520 O O . ASP A 1 191 ? 8.041 7.563 -19.671 1.00 90.31 191 ASP A O 1
ATOM 1524 N N . ALA A 1 192 ? 8.051 5.482 -20.507 1.00 91.06 192 ALA A N 1
ATOM 1525 C CA . ALA A 1 192 ? 8.291 4.829 -19.224 1.00 91.06 192 ALA A CA 1
ATOM 1526 C C . ALA A 1 192 ? 9.662 5.209 -18.643 1.00 91.06 192 ALA A C 1
ATOM 1528 O O . ALA A 1 192 ? 9.763 5.464 -17.442 1.00 91.06 192 ALA A O 1
ATOM 1529 N N . GLN A 1 193 ? 10.697 5.283 -19.490 1.00 94.12 193 GLN A N 1
ATOM 1530 C CA . GLN A 1 193 ? 12.038 5.710 -19.091 1.00 94.12 193 GLN A CA 1
ATOM 1531 C C . GLN A 1 193 ? 12.086 7.200 -18.754 1.00 94.12 193 GLN A C 1
ATOM 1533 O O . GLN A 1 193 ? 12.688 7.564 -17.749 1.00 94.12 193 GLN A O 1
ATOM 1538 N N . VAL A 1 194 ? 11.451 8.045 -19.573 1.00 95.31 194 VAL A N 1
ATOM 1539 C CA . VAL A 1 194 ? 11.383 9.495 -19.340 1.00 95.31 194 VAL A CA 1
ATOM 1540 C C . VAL A 1 194 ? 10.766 9.765 -17.975 1.00 95.31 194 VAL A C 1
ATOM 1542 O O . VAL A 1 194 ? 11.368 10.469 -17.173 1.00 95.31 194 VAL A O 1
ATOM 1545 N N . VAL A 1 195 ? 9.637 9.120 -17.659 1.00 96.12 195 VAL A N 1
ATOM 1546 C CA . VAL A 1 195 ? 9.008 9.301 -16.348 1.00 96.12 195 VAL A CA 1
ATOM 1547 C C . VAL A 1 195 ? 9.871 8.764 -15.208 1.00 96.12 195 VAL A C 1
ATOM 1549 O O . VAL A 1 195 ? 9.941 9.399 -14.164 1.00 96.12 195 VAL A O 1
ATOM 1552 N N . PHE A 1 196 ? 10.589 7.649 -15.392 1.00 96.81 196 PHE A N 1
ATOM 1553 C CA . PHE A 1 196 ? 11.526 7.143 -14.376 1.00 96.81 196 PHE A CA 1
ATOM 1554 C C . PHE A 1 196 ? 12.599 8.175 -13.982 1.00 96.81 196 PHE A C 1
ATOM 1556 O O . PHE A 1 196 ? 13.126 8.122 -12.873 1.00 96.81 196 PHE A O 1
ATOM 1563 N N . LEU A 1 197 ? 12.919 9.107 -14.881 1.00 96.94 197 LEU A N 1
ATOM 1564 C CA . LEU A 1 197 ? 13.914 10.159 -14.681 1.00 96.94 197 LEU A CA 1
ATOM 1565 C C . LEU A 1 197 ? 13.317 11.488 -14.184 1.00 96.94 197 LEU A C 1
ATOM 1567 O O . LEU A 1 197 ? 14.062 12.451 -14.021 1.00 96.94 197 LEU A O 1
ATOM 1571 N N . GLU A 1 198 ? 12.010 11.553 -13.923 1.00 97.44 198 GLU A N 1
ATOM 1572 C CA . GLU A 1 198 ? 11.357 12.744 -13.367 1.00 97.44 198 GLU A CA 1
ATOM 1573 C C . GLU A 1 198 ? 11.870 13.086 -11.962 1.00 97.44 198 GLU A C 1
ATOM 1575 O O . GLU A 1 198 ? 12.335 12.227 -11.202 1.00 97.44 198 GLU A O 1
ATOM 1580 N N . GLU A 1 199 ? 11.750 14.361 -11.593 1.00 96.50 199 GLU A N 1
ATOM 1581 C CA . GLU A 1 199 ? 12.317 14.914 -10.358 1.00 96.50 199 GLU A CA 1
ATOM 1582 C C . GLU A 1 199 ? 11.831 14.178 -9.097 1.00 96.50 199 GLU A C 1
ATOM 1584 O O . GLU A 1 199 ? 12.631 13.803 -8.246 1.00 96.50 199 GLU A O 1
ATOM 1589 N N . ASP A 1 200 ? 10.528 13.923 -8.962 1.00 96.69 200 ASP A N 1
ATOM 1590 C CA . ASP A 1 200 ? 9.987 13.257 -7.769 1.00 96.69 200 ASP A CA 1
ATOM 1591 C C . ASP A 1 200 ? 10.509 11.812 -7.615 1.00 96.69 200 ASP A C 1
ATOM 1593 O O . ASP A 1 200 ? 10.747 11.361 -6.493 1.00 96.69 200 ASP A O 1
ATOM 1597 N N . ILE A 1 201 ? 10.701 11.081 -8.723 1.00 98.00 201 ILE A N 1
ATOM 1598 C CA . ILE A 1 201 ? 11.206 9.696 -8.707 1.00 98.00 201 ILE A CA 1
ATOM 1599 C C . ILE A 1 201 ? 12.708 9.677 -8.440 1.00 98.00 201 ILE A C 1
ATOM 1601 O O . ILE A 1 201 ? 13.182 8.897 -7.617 1.00 98.00 201 ILE A O 1
ATOM 1605 N N . THR A 1 202 ? 13.462 10.554 -9.096 1.00 97.56 202 THR A N 1
ATOM 1606 C CA . THR A 1 202 ? 14.904 10.681 -8.858 1.00 97.56 202 THR A CA 1
ATOM 1607 C C . THR A 1 202 ? 15.196 11.140 -7.431 1.00 97.56 202 THR A C 1
ATOM 1609 O O . THR A 1 202 ? 16.086 10.585 -6.792 1.00 97.56 202 THR A O 1
ATOM 1612 N N . ASN A 1 203 ? 14.398 12.052 -6.871 1.00 96.69 203 ASN A N 1
ATOM 1613 C CA . ASN A 1 203 ? 14.487 12.438 -5.463 1.00 96.69 203 ASN A CA 1
ATOM 1614 C C . ASN A 1 203 ? 14.170 11.282 -4.508 1.00 96.69 203 ASN A C 1
ATOM 1616 O O . ASN A 1 203 ? 14.836 11.144 -3.485 1.00 96.69 203 ASN A O 1
ATOM 1620 N N . LEU A 1 204 ? 13.189 10.438 -4.840 1.00 97.31 204 LEU A N 1
ATOM 1621 C CA . LEU A 1 204 ? 12.901 9.219 -4.085 1.00 97.31 204 LEU A CA 1
ATOM 1622 C C . LEU A 1 204 ? 14.087 8.240 -4.114 1.00 97.31 204 LEU A C 1
ATOM 1624 O O . LEU A 1 204 ? 14.493 7.753 -3.063 1.00 97.31 204 LEU A O 1
ATOM 1628 N N . LEU A 1 205 ? 14.653 7.972 -5.294 1.00 97.56 205 LEU A N 1
ATOM 1629 C CA . LEU A 1 205 ? 15.770 7.034 -5.469 1.00 97.56 205 LEU A CA 1
ATOM 1630 C C . LEU A 1 205 ? 17.077 7.527 -4.834 1.00 97.56 205 LEU A C 1
ATOM 1632 O O . LEU A 1 205 ? 17.862 6.714 -4.358 1.00 97.56 205 LEU A O 1
ATOM 1636 N N . ASN A 1 206 ? 17.300 8.842 -4.822 1.00 96.31 206 ASN A N 1
ATOM 1637 C CA . ASN A 1 206 ? 18.481 9.468 -4.226 1.00 96.31 206 ASN A CA 1
ATOM 1638 C C . ASN A 1 206 ? 18.317 9.770 -2.728 1.00 96.31 206 ASN A C 1
ATOM 1640 O O . ASN A 1 206 ? 19.227 10.344 -2.132 1.00 96.31 206 ASN A O 1
ATOM 1644 N N . GLU A 1 207 ? 17.164 9.440 -2.135 1.00 92.31 207 GLU A N 1
ATOM 1645 C CA . GLU A 1 207 ? 16.818 9.788 -0.751 1.00 92.31 207 GLU A CA 1
ATOM 1646 C C . GLU A 1 207 ? 17.008 11.290 -0.457 1.00 92.31 207 GLU A C 1
ATOM 1648 O O . GLU A 1 207 ? 17.495 11.691 0.605 1.00 92.31 207 GLU A O 1
ATOM 1653 N N . SER A 1 208 ? 16.636 12.137 -1.425 1.00 91.56 208 SER A N 1
ATOM 1654 C CA . SER A 1 208 ? 16.829 13.584 -1.346 1.00 91.56 208 SER A CA 1
ATOM 1655 C C . SER A 1 208 ? 16.195 14.156 -0.070 1.00 91.56 208 SER A C 1
ATOM 1657 O O . SER A 1 208 ? 15.068 13.800 0.289 1.00 91.56 208 SER A O 1
ATOM 1659 N N . PRO A 1 209 ? 16.868 15.084 0.630 1.00 84.56 209 PRO A N 1
ATOM 1660 C CA . PRO A 1 209 ? 16.341 15.636 1.867 1.00 84.56 209 PRO A CA 1
ATOM 1661 C C . PRO A 1 209 ? 15.049 16.419 1.610 1.00 84.56 209 PRO A C 1
ATOM 1663 O O . PRO A 1 209 ? 14.989 17.295 0.747 1.00 84.56 209 PRO A O 1
ATOM 1666 N N . VAL A 1 210 ? 14.020 16.151 2.413 1.00 84.38 210 VAL A N 1
ATOM 1667 C CA . VAL A 1 210 ? 12.791 16.950 2.410 1.00 84.38 210 VAL A CA 1
ATOM 1668 C C . VAL A 1 210 ? 13.073 18.299 3.077 1.00 84.38 210 VAL A C 1
ATOM 1670 O O . VAL A 1 210 ? 13.464 18.358 4.246 1.00 84.38 210 VAL A O 1
ATOM 1673 N N . THR A 1 211 ? 12.881 19.393 2.339 1.00 70.50 211 THR A N 1
ATOM 1674 C CA . THR A 1 211 ? 13.108 20.755 2.835 1.00 70.50 211 THR A CA 1
ATOM 1675 C C . THR A 1 211 ? 12.039 21.164 3.854 1.00 70.50 211 THR A C 1
ATOM 1677 O O . THR A 1 211 ? 10.838 21.170 3.589 1.00 70.50 211 THR A O 1
ATOM 1680 N N . LEU A 1 212 ? 12.494 21.510 5.060 1.00 58.03 212 LEU A N 1
ATOM 1681 C CA . LEU A 1 212 ? 11.668 22.059 6.140 1.00 58.03 212 LEU A CA 1
ATOM 1682 C C . LEU A 1 212 ? 11.147 23.457 5.739 1.00 58.03 212 LEU A C 1
ATOM 1684 O O . LEU A 1 212 ? 11.856 24.175 5.033 1.00 58.03 212 LEU A O 1
ATOM 1688 N N . PRO A 1 213 ? 9.929 23.868 6.152 1.00 64.62 213 PRO A N 1
ATOM 1689 C CA . PRO A 1 213 ? 9.299 23.542 7.439 1.00 64.62 213 PRO A CA 1
ATOM 1690 C C . PRO A 1 213 ? 8.265 22.405 7.432 1.00 64.62 213 PRO A C 1
ATOM 1692 O O . PRO A 1 213 ? 7.907 21.918 8.503 1.00 64.62 213 PRO A O 1
ATOM 1695 N N . ASN A 1 214 ? 7.784 21.964 6.267 1.00 74.06 214 ASN A N 1
ATOM 1696 C CA . ASN A 1 214 ? 6.656 21.032 6.186 1.00 74.06 214 ASN A CA 1
ATOM 1697 C C . ASN A 1 214 ? 7.137 19.583 6.078 1.00 74.06 214 ASN A C 1
ATOM 1699 O O . ASN A 1 214 ? 7.526 19.124 5.011 1.00 74.06 214 ASN A O 1
ATOM 1703 N N . ASN A 1 215 ? 7.045 18.829 7.172 1.00 84.25 215 ASN A N 1
ATOM 1704 C CA . ASN A 1 215 ? 7.349 17.396 7.196 1.00 84.25 215 ASN A CA 1
ATOM 1705 C C . ASN A 1 215 ? 6.129 16.517 6.860 1.00 84.25 215 ASN A C 1
ATOM 1707 O O . ASN A 1 215 ? 6.129 15.328 7.161 1.00 84.25 215 ASN A O 1
ATOM 1711 N N . ILE A 1 216 ? 5.070 17.096 6.294 1.00 88.62 216 ILE A N 1
ATOM 1712 C CA . ILE A 1 216 ? 3.822 16.414 5.949 1.00 88.62 216 ILE A CA 1
ATOM 1713 C C . ILE A 1 216 ? 3.557 16.602 4.459 1.00 88.62 216 ILE A C 1
ATOM 1715 O O . ILE A 1 216 ? 3.658 17.715 3.943 1.00 88.62 216 ILE A O 1
ATOM 1719 N N . TYR A 1 217 ? 3.150 15.524 3.797 1.00 91.50 217 TYR A N 1
ATOM 1720 C CA . TYR A 1 217 ? 2.660 15.542 2.429 1.00 91.50 217 TYR A CA 1
ATOM 1721 C C . TYR A 1 217 ? 1.246 14.972 2.384 1.00 91.50 217 TYR A C 1
ATOM 1723 O O . TYR A 1 217 ? 0.980 13.903 2.930 1.00 91.50 217 TYR A O 1
ATOM 1731 N N . SER A 1 218 ? 0.333 15.696 1.740 1.00 92.81 218 SER A N 1
ATOM 1732 C CA . SER A 1 218 ? -1.033 15.237 1.506 1.00 92.81 218 SER A CA 1
ATOM 1733 C C . SER A 1 218 ? -1.452 15.566 0.082 1.00 92.81 218 SER A C 1
ATOM 1735 O O . SER A 1 218 ? -1.299 16.706 -0.368 1.00 92.81 218 SER A O 1
ATOM 1737 N N . LYS A 1 219 ? -1.954 14.567 -0.645 1.00 93.94 219 LYS A N 1
ATOM 1738 C CA . LYS A 1 219 ? -2.373 14.735 -2.036 1.00 93.94 219 LYS A CA 1
ATOM 1739 C C . LYS A 1 219 ? -3.485 13.765 -2.393 1.00 93.94 219 LYS A C 1
ATOM 1741 O O . LYS A 1 219 ? -3.418 12.582 -2.069 1.00 93.94 219 LYS A O 1
ATOM 1746 N N . ASN A 1 220 ? -4.460 14.267 -3.144 1.00 94.25 220 ASN A N 1
ATOM 1747 C CA . ASN A 1 220 ? -5.470 13.432 -3.774 1.00 94.25 220 ASN A CA 1
ATOM 1748 C C . ASN A 1 220 ? -5.050 13.129 -5.213 1.00 94.25 220 ASN A C 1
ATOM 1750 O O . ASN A 1 220 ? -4.680 14.042 -5.957 1.00 94.25 220 ASN A O 1
ATOM 1754 N N . VAL A 1 221 ? -5.152 11.866 -5.613 1.00 92.88 221 VAL A N 1
ATOM 1755 C CA . VAL A 1 221 ? -5.059 11.435 -7.013 1.00 92.88 221 VAL A CA 1
ATOM 1756 C C . VAL A 1 221 ? -6.234 10.526 -7.344 1.00 92.88 221 VAL A C 1
ATOM 1758 O O . VAL A 1 221 ? -7.032 10.182 -6.475 1.00 92.88 221 VAL A O 1
ATOM 1761 N N . THR A 1 222 ? -6.350 10.118 -8.600 1.00 92.12 222 THR A N 1
ATOM 1762 C CA . THR A 1 222 ? -7.384 9.184 -9.039 1.00 92.12 222 THR A CA 1
ATOM 1763 C C . THR A 1 222 ? -6.763 7.967 -9.709 1.00 92.12 222 THR A C 1
ATOM 1765 O O . THR A 1 222 ? -5.734 8.062 -10.376 1.00 92.12 222 THR A O 1
ATOM 1768 N N . THR A 1 223 ? -7.376 6.798 -9.515 1.00 90.50 223 THR A N 1
ATOM 1769 C CA . THR A 1 223 ? -7.009 5.599 -10.281 1.00 90.50 223 THR A CA 1
ATOM 1770 C C . THR A 1 223 ? -7.387 5.764 -11.748 1.00 90.50 223 THR A C 1
ATOM 1772 O O . THR A 1 223 ? -8.405 6.387 -12.052 1.00 90.50 223 THR A O 1
ATOM 1775 N N . THR A 1 224 ? -6.694 5.074 -12.645 1.00 86.75 224 THR A N 1
ATOM 1776 C CA . THR A 1 224 ? -7.076 5.016 -14.061 1.00 86.75 224 THR A CA 1
ATOM 1777 C C . THR A 1 224 ? -8.246 4.047 -14.309 1.00 86.75 224 THR A C 1
ATOM 1779 O O . THR A 1 224 ? -8.562 3.170 -13.496 1.00 86.75 224 THR A O 1
ATOM 1782 N N . GLY A 1 225 ? -8.940 4.214 -15.439 1.00 79.69 225 GLY A N 1
ATOM 1783 C CA . GLY A 1 225 ? -10.036 3.343 -15.884 1.00 79.69 225 GLY A CA 1
ATOM 1784 C C . GLY A 1 225 ? -11.434 3.970 -15.800 1.00 79.69 225 GLY A C 1
ATOM 1785 O O . GLY A 1 225 ? -11.598 5.109 -15.387 1.00 79.69 225 GLY A O 1
ATOM 1786 N N . ALA A 1 226 ? -12.454 3.205 -16.210 1.00 72.56 226 ALA A N 1
ATOM 1787 C CA . ALA A 1 226 ? -13.815 3.714 -16.446 1.00 72.56 226 ALA A CA 1
ATOM 1788 C C . ALA A 1 226 ? -14.536 4.264 -15.200 1.00 72.56 226 ALA A C 1
ATOM 1790 O O . ALA A 1 226 ? -15.420 5.104 -15.323 1.00 72.56 226 ALA A O 1
ATOM 1791 N N . THR A 1 227 ? -14.160 3.801 -14.006 1.00 82.06 227 THR A N 1
ATOM 1792 C CA . THR A 1 227 ? -14.695 4.281 -12.723 1.00 82.06 227 THR A CA 1
ATOM 1793 C C . THR A 1 227 ? -13.528 4.642 -11.800 1.00 82.06 227 THR A C 1
ATOM 1795 O O . THR A 1 227 ? -13.078 3.781 -11.030 1.00 82.06 227 THR A O 1
ATOM 1798 N N . PRO A 1 228 ? -12.978 5.864 -11.917 1.00 87.25 228 PRO A N 1
ATOM 1799 C CA . PRO A 1 228 ? -11.876 6.315 -11.080 1.00 87.25 228 PRO A CA 1
ATOM 1800 C C . PRO A 1 228 ? -12.259 6.312 -9.599 1.00 87.25 228 PRO A C 1
ATOM 1802 O O . PRO A 1 228 ? -13.338 6.764 -9.224 1.00 87.25 228 PRO A O 1
ATOM 1805 N N . ILE A 1 229 ? -11.363 5.811 -8.755 1.00 89.88 229 ILE A N 1
ATOM 1806 C CA . ILE A 1 229 ? -11.445 5.926 -7.301 1.00 89.88 229 ILE A CA 1
ATOM 1807 C C . ILE A 1 229 ? -10.489 7.032 -6.874 1.00 89.88 229 ILE A C 1
ATOM 1809 O O . ILE A 1 229 ? -9.339 7.057 -7.318 1.00 89.88 229 ILE A O 1
ATOM 1813 N N . VAL A 1 230 ? -10.960 7.935 -6.015 1.00 93.88 230 VAL A N 1
ATOM 1814 C CA . VAL A 1 230 ? -10.102 8.944 -5.390 1.00 93.88 230 VAL A CA 1
ATOM 1815 C C . VAL A 1 230 ? -9.233 8.262 -4.340 1.00 93.88 230 VAL A C 1
ATOM 1817 O O . VAL A 1 230 ? -9.729 7.530 -3.480 1.00 93.88 230 VAL A O 1
ATOM 1820 N N . ILE A 1 231 ? -7.934 8.516 -4.424 1.00 94.81 231 ILE A N 1
ATOM 1821 C CA . ILE A 1 231 ? -6.929 8.064 -3.476 1.00 94.81 231 ILE A CA 1
ATOM 1822 C C . ILE A 1 231 ? -6.405 9.292 -2.739 1.00 94.81 231 ILE A C 1
ATOM 1824 O O . ILE A 1 231 ? -5.978 10.254 -3.375 1.00 94.81 231 ILE A O 1
ATOM 1828 N N . HIS A 1 232 ? -6.426 9.252 -1.414 1.00 95.62 232 HIS A N 1
ATOM 1829 C CA . HIS A 1 232 ? -5.820 10.250 -0.546 1.00 95.62 232 HIS A CA 1
ATOM 1830 C C . HIS A 1 232 ? -4.529 9.673 0.027 1.00 95.62 232 HIS A C 1
ATOM 1832 O O . HIS A 1 232 ? -4.568 8.710 0.798 1.00 95.62 232 HIS A O 1
ATOM 1838 N N . TYR A 1 233 ? -3.403 10.271 -0.342 1.00 94.31 233 TYR A N 1
ATOM 1839 C CA . TYR A 1 233 ? -2.107 9.994 0.265 1.00 94.31 233 TYR A CA 1
ATOM 1840 C C . TYR A 1 233 ? -1.873 10.975 1.383 1.00 94.31 233 TYR A C 1
ATOM 1842 O O . TYR A 1 233 ? -2.013 12.179 1.176 1.00 94.31 233 TYR A O 1
ATOM 1850 N N . ILE A 1 234 ? -1.509 10.463 2.549 1.00 94.31 234 ILE A N 1
ATOM 1851 C CA . ILE A 1 234 ? -1.157 11.283 3.698 1.00 94.31 234 ILE A CA 1
ATOM 1852 C C . ILE A 1 234 ? 0.100 10.671 4.298 1.00 94.31 234 ILE A C 1
ATOM 1854 O O . ILE A 1 234 ? 0.049 9.569 4.834 1.00 94.31 234 ILE A O 1
ATOM 1858 N N . ALA A 1 235 ? 1.217 11.382 4.209 1.00 92.19 235 ALA A N 1
ATOM 1859 C CA . ALA A 1 235 ? 2.521 10.916 4.654 1.00 92.19 235 ALA A CA 1
ATOM 1860 C C . ALA A 1 235 ? 3.198 11.952 5.549 1.00 92.19 235 ALA A C 1
ATOM 1862 O O . ALA A 1 235 ? 2.993 13.162 5.411 1.00 92.19 235 ALA A O 1
ATOM 1863 N N . ARG A 1 236 ? 4.030 11.466 6.467 1.00 89.44 236 ARG A N 1
ATOM 1864 C CA . ARG A 1 236 ? 4.865 12.281 7.345 1.00 89.44 236 ARG A CA 1
ATOM 1865 C C . ARG A 1 236 ? 6.313 11.831 7.244 1.00 89.44 236 ARG A C 1
ATOM 1867 O O . ARG A 1 236 ? 6.605 10.665 7.498 1.00 89.44 236 ARG A O 1
ATOM 1874 N N . TYR A 1 237 ? 7.200 12.789 7.008 1.00 88.75 237 TYR A N 1
ATOM 1875 C CA . TYR A 1 237 ? 8.642 12.615 7.086 1.00 88.75 237 TYR A CA 1
ATOM 1876 C C . TYR A 1 237 ? 9.129 12.517 8.528 1.00 88.75 237 TYR A C 1
ATOM 1878 O O . TYR A 1 237 ? 8.611 13.186 9.433 1.00 88.75 237 TYR A O 1
ATOM 1886 N N . SER A 1 238 ? 10.140 11.668 8.722 1.00 80.69 238 SER A N 1
ATOM 1887 C CA . SER A 1 238 ? 10.778 11.441 10.016 1.00 80.69 238 SER A CA 1
ATOM 1888 C C . SER A 1 238 ? 11.316 12.760 10.557 1.00 80.69 238 SER A C 1
ATOM 1890 O O . SER A 1 238 ? 12.066 13.473 9.891 1.00 80.69 238 SER A O 1
ATOM 1892 N N . SER A 1 239 ? 10.901 13.116 11.769 1.00 74.06 239 SER A N 1
ATOM 1893 C CA . SER A 1 239 ? 11.348 14.338 12.422 1.00 74.06 239 SER A CA 1
ATOM 1894 C C . SER A 1 239 ? 11.311 14.183 13.934 1.00 74.06 239 SER A C 1
ATOM 1896 O O . SER A 1 239 ? 10.302 13.785 14.519 1.00 74.06 239 SER A O 1
ATOM 1898 N N . LYS A 1 240 ? 12.416 14.570 14.582 1.00 70.25 240 LYS A N 1
ATOM 1899 C CA . LYS A 1 240 ? 12.517 14.616 16.045 1.00 70.25 240 LYS A CA 1
ATOM 1900 C C . LYS A 1 240 ? 11.619 15.687 16.667 1.00 70.25 240 LYS A C 1
ATOM 1902 O O . LYS A 1 240 ? 11.334 15.584 17.855 1.00 70.25 240 LYS A O 1
ATOM 1907 N N . THR A 1 241 ? 11.184 16.689 15.902 1.00 65.94 241 THR A N 1
ATOM 1908 C CA . THR A 1 241 ? 10.346 17.798 16.392 1.00 65.94 241 THR A CA 1
ATOM 1909 C C . THR A 1 241 ? 8.855 17.572 16.144 1.00 65.94 241 THR A C 1
ATOM 1911 O O . THR A 1 241 ? 8.030 18.111 16.875 1.00 65.94 241 THR A O 1
ATOM 1914 N N . ALA A 1 242 ? 8.486 16.725 15.180 1.00 62.53 242 ALA A N 1
ATOM 1915 C CA . ALA A 1 242 ? 7.094 16.413 14.848 1.00 62.53 242 ALA A CA 1
ATOM 1916 C C . ALA A 1 242 ? 6.617 15.088 15.466 1.00 62.53 242 ALA A C 1
ATOM 1918 O O . ALA A 1 242 ? 5.916 14.307 14.818 1.00 62.53 242 ALA A O 1
ATOM 1919 N N . GLN A 1 243 ? 7.018 14.821 16.712 1.00 70.88 243 GLN A N 1
ATOM 1920 C CA . GLN A 1 243 ? 6.646 13.608 17.438 1.00 70.88 243 GLN A CA 1
ATOM 1921 C C . GLN A 1 243 ? 5.145 13.551 17.731 1.00 70.88 243 GLN A C 1
ATOM 1923 O O . GLN A 1 243 ? 4.454 14.569 17.830 1.00 70.88 243 GLN A O 1
ATOM 1928 N N . GLY A 1 244 ? 4.662 12.330 17.915 1.00 77.31 244 GLY A N 1
ATOM 1929 C CA . GLY A 1 244 ? 3.311 12.045 18.365 1.00 77.31 244 GLY A CA 1
ATOM 1930 C C . GLY A 1 244 ? 2.608 11.023 17.489 1.00 77.31 244 GLY A C 1
ATOM 1931 O O . GLY A 1 244 ? 3.124 10.577 16.464 1.00 77.31 244 GLY A O 1
ATOM 1932 N N . GLU A 1 245 ? 1.417 10.672 17.946 1.00 85.62 245 GLU A N 1
ATOM 1933 C CA . GLU A 1 245 ? 0.541 9.683 17.337 1.00 85.62 245 GLU A CA 1
ATOM 1934 C C . GLU A 1 245 ? -0.011 10.221 16.003 1.00 85.62 245 GLU A C 1
ATOM 1936 O O . GLU A 1 245 ? -0.635 11.285 15.952 1.00 85.62 245 GLU A O 1
ATOM 1941 N N . ILE A 1 246 ? 0.276 9.515 14.906 1.00 87.00 246 ILE A N 1
ATOM 1942 C CA . ILE A 1 246 ? 0.053 10.006 13.538 1.00 87.00 246 ILE A CA 1
ATOM 1943 C C . ILE A 1 246 ? -1.434 10.127 13.173 1.00 87.00 246 ILE A C 1
ATOM 1945 O O . ILE A 1 246 ? -1.800 11.002 12.387 1.00 87.00 246 ILE A O 1
ATOM 1949 N N . TYR A 1 247 ? -2.319 9.313 13.753 1.00 90.31 247 TYR A N 1
ATOM 1950 C CA . TYR A 1 247 ? -3.733 9.320 13.401 1.00 90.31 247 TYR A CA 1
ATOM 1951 C C . TYR A 1 247 ? -4.438 10.568 13.918 1.00 90.31 247 TYR A C 1
ATOM 1953 O O . TYR A 1 247 ? -5.078 11.273 13.143 1.00 90.31 247 TYR A O 1
ATOM 1961 N N . SER A 1 248 ? -4.277 10.886 15.198 1.00 88.94 248 SER A N 1
ATOM 1962 C CA . SER A 1 248 ? -4.849 12.085 15.816 1.00 88.94 248 SER A CA 1
ATOM 1963 C C . SER A 1 248 ? -4.225 13.382 15.299 1.00 88.94 248 SER A C 1
ATOM 1965 O O . SER A 1 248 ? -4.942 14.363 15.111 1.00 88.94 248 SER A O 1
ATOM 1967 N N . ARG A 1 249 ? -2.906 13.407 15.060 1.00 86.88 249 ARG A N 1
ATOM 1968 C CA . ARG A 1 249 ? -2.197 14.635 14.660 1.00 86.88 249 ARG A CA 1
ATOM 1969 C C . ARG A 1 249 ? -2.256 14.936 13.170 1.00 86.88 249 ARG A C 1
ATOM 1971 O O . ARG A 1 249 ? -2.156 16.101 12.801 1.00 86.88 249 ARG A O 1
ATOM 1978 N N . LEU A 1 250 ? -2.373 13.910 12.329 1.00 89.25 250 LEU A N 1
ATOM 1979 C CA . LEU A 1 250 ? -2.252 14.061 10.883 1.00 89.25 250 LEU A CA 1
ATOM 1980 C C . LEU A 1 250 ? -3.412 13.414 10.129 1.00 89.25 250 LEU A C 1
ATOM 1982 O O . LEU A 1 250 ? -4.122 14.111 9.410 1.00 89.25 250 LEU A O 1
ATOM 1986 N N . ILE A 1 251 ? -3.617 12.106 10.284 1.00 92.19 251 ILE A N 1
ATOM 1987 C CA . ILE A 1 251 ? -4.497 11.354 9.377 1.00 92.19 251 ILE A CA 1
ATOM 1988 C C . ILE A 1 251 ? -5.961 11.774 9.545 1.00 92.19 251 ILE A C 1
ATOM 1990 O O . ILE A 1 251 ? -6.591 12.160 8.568 1.00 92.19 251 ILE A O 1
ATOM 1994 N N . ALA A 1 252 ? -6.513 11.760 10.758 1.00 93.88 252 ALA A N 1
ATOM 1995 C CA . ALA A 1 252 ? -7.910 12.128 10.990 1.00 93.88 252 ALA A CA 1
ATOM 1996 C C . ALA A 1 252 ? -8.217 13.597 10.632 1.00 93.88 252 ALA A C 1
ATOM 1998 O O . ALA A 1 252 ? -9.211 13.825 9.936 1.00 93.88 252 ALA A O 1
ATOM 1999 N N . PRO A 1 253 ? -7.368 14.589 10.987 1.00 92.81 253 PRO A N 1
ATOM 2000 C CA . PRO A 1 253 ? -7.518 15.955 10.490 1.00 92.81 253 PRO A CA 1
ATOM 2001 C C . PRO A 1 253 ? -7.459 16.080 8.965 1.00 92.81 253 PRO A C 1
ATOM 2003 O O . PRO A 1 253 ? -8.302 16.764 8.388 1.00 92.81 253 PRO A O 1
ATOM 2006 N N . ALA A 1 254 ? -6.516 15.401 8.302 1.00 93.12 254 ALA A N 1
ATOM 2007 C CA . ALA A 1 254 ? -6.387 15.432 6.844 1.00 93.12 254 ALA A CA 1
ATOM 2008 C C . ALA A 1 254 ? -7.569 14.751 6.133 1.00 93.12 254 ALA A C 1
ATOM 2010 O O . ALA A 1 254 ? -7.978 15.184 5.058 1.00 93.12 254 ALA A O 1
ATOM 2011 N N . LEU A 1 255 ? -8.148 13.715 6.745 1.00 94.62 255 LEU A N 1
ATOM 2012 C CA . LEU A 1 255 ? -9.361 13.052 6.261 1.00 94.62 255 LEU A CA 1
ATOM 2013 C C . LEU A 1 255 ? -10.649 13.797 6.621 1.00 94.62 255 LEU A C 1
ATOM 2015 O O . LEU A 1 255 ? -11.701 13.451 6.081 1.00 94.62 255 LEU A O 1
ATOM 2019 N N . GLN A 1 256 ? -10.568 14.772 7.532 1.00 94.75 256 GLN A N 1
ATOM 2020 C CA . GLN A 1 256 ? -11.703 15.457 8.149 1.00 94.75 256 GLN A CA 1
ATOM 2021 C C . GLN A 1 256 ? -12.745 14.477 8.709 1.00 94.75 256 GLN A C 1
ATOM 2023 O O . GLN A 1 256 ? -13.952 14.643 8.530 1.00 94.75 256 GLN A O 1
ATOM 2028 N N . SER A 1 257 ? -12.278 13.411 9.363 1.00 95.94 257 SER A N 1
ATOM 2029 C CA . SER A 1 257 ? -13.150 12.349 9.857 1.00 95.94 257 SER A CA 1
ATOM 2030 C C . SER A 1 257 ? -12.606 11.676 11.107 1.00 95.94 257 SER A C 1
ATOM 2032 O O . SER A 1 257 ? -11.406 11.467 11.253 1.00 95.94 257 SER A O 1
ATOM 2034 N N . SER A 1 258 ? -13.530 11.227 11.957 1.00 96.38 258 SER A N 1
ATOM 2035 C CA . SER A 1 258 ? -13.266 10.182 12.943 1.00 96.38 258 SER A CA 1
ATOM 2036 C C . SER A 1 258 ? -12.864 8.878 12.247 1.00 96.38 258 SER A C 1
ATOM 2038 O O . SER A 1 258 ? -13.340 8.585 11.143 1.00 96.38 258 SER A O 1
ATOM 2040 N N . VAL A 1 259 ? -11.986 8.100 12.874 1.00 95.56 259 VAL A N 1
ATOM 2041 C CA . VAL A 1 259 ? -11.449 6.856 12.316 1.00 95.56 259 VAL A CA 1
ATOM 2042 C C . VAL A 1 259 ? -11.450 5.740 13.348 1.00 95.56 259 VAL A C 1
ATOM 2044 O O . VAL A 1 259 ? -11.197 5.971 14.532 1.00 95.56 259 VAL A O 1
ATOM 2047 N N . ARG A 1 260 ? -11.688 4.518 12.872 1.00 95.06 260 ARG A N 1
ATOM 2048 C CA . ARG A 1 260 ? -11.498 3.292 13.645 1.00 95.06 260 ARG A CA 1
ATOM 2049 C C . ARG A 1 260 ? -10.371 2.467 13.038 1.00 95.06 260 ARG A C 1
ATOM 2051 O O . ARG A 1 260 ? -10.321 2.328 11.817 1.00 95.06 260 ARG A O 1
ATOM 2058 N N . ILE A 1 261 ? -9.449 1.986 13.867 1.00 94.50 261 ILE A N 1
ATOM 2059 C CA . ILE A 1 261 ? -8.129 1.518 13.425 1.00 94.50 261 ILE A CA 1
ATOM 2060 C C . ILE A 1 261 ? -7.853 0.104 13.941 1.00 94.50 261 ILE A C 1
ATOM 2062 O O . ILE A 1 261 ? -7.869 -0.140 15.149 1.00 94.50 261 ILE A O 1
ATOM 2066 N N . TRP A 1 262 ? -7.546 -0.808 13.023 1.00 95.31 262 TRP A N 1
ATOM 2067 C CA . TRP A 1 262 ? -6.862 -2.062 13.312 1.00 95.31 262 TRP A CA 1
ATOM 2068 C C . TRP A 1 262 ? -5.359 -1.820 13.220 1.00 95.31 262 TRP A C 1
ATOM 2070 O O . TRP A 1 262 ? -4.837 -1.404 12.190 1.00 95.31 262 TRP A O 1
ATOM 2080 N N . THR A 1 263 ? -4.674 -2.026 14.332 1.00 91.38 263 THR A N 1
ATOM 2081 C CA . THR A 1 263 ? -3.232 -1.834 14.494 1.00 91.38 263 THR A CA 1
ATOM 2082 C C . THR A 1 263 ? -2.727 -2.948 15.402 1.00 91.38 263 THR A C 1
ATOM 2084 O O . THR A 1 263 ? -3.544 -3.616 16.045 1.00 91.38 263 THR A O 1
ATOM 2087 N N . GLY A 1 264 ? -1.405 -3.123 15.484 1.00 84.12 264 GLY A N 1
ATOM 2088 C CA . GLY A 1 264 ? -0.758 -4.061 16.402 1.00 84.12 264 GLY A CA 1
ATOM 2089 C C . GLY A 1 264 ? -1.167 -3.882 17.873 1.00 84.12 264 GLY A C 1
ATOM 2090 O O . GLY A 1 264 ? -2.088 -3.144 18.229 1.00 84.12 264 GLY A O 1
ATOM 2091 N N . THR A 1 265 ? -0.472 -4.549 18.789 1.00 74.31 265 THR A N 1
ATOM 2092 C CA . THR A 1 265 ? -0.833 -4.609 20.223 1.00 74.31 265 THR A CA 1
ATOM 2093 C C . THR A 1 265 ? -0.572 -3.305 21.000 1.00 74.31 265 THR A C 1
ATOM 2095 O O . THR A 1 265 ? -0.237 -3.338 22.185 1.00 74.31 265 THR A O 1
ATOM 2098 N N . SER A 1 266 ? -0.668 -2.150 20.338 1.00 68.62 266 SER A N 1
ATOM 2099 C CA . SER A 1 266 ? -0.455 -0.832 20.922 1.00 68.62 266 SER A CA 1
ATOM 2100 C C . SER A 1 266 ? -1.296 -0.622 22.180 1.00 68.62 266 SER A C 1
ATOM 2102 O O . SER A 1 266 ? -2.484 -0.933 22.226 1.00 68.62 266 SER A O 1
ATOM 2104 N N . LYS A 1 267 ? -0.657 -0.035 23.197 1.00 66.81 267 LYS A N 1
ATOM 2105 C CA . LYS A 1 267 ? -1.237 0.277 24.512 1.00 66.81 267 LYS A CA 1
ATOM 2106 C C . LYS A 1 267 ? -1.995 1.609 24.534 1.00 66.81 267 LYS A C 1
ATOM 2108 O O . LYS A 1 267 ? -2.376 2.080 25.603 1.00 66.81 267 LYS A O 1
ATOM 2113 N N . LEU A 1 268 ? -2.144 2.270 23.384 1.00 85.19 268 LEU A N 1
ATOM 2114 C CA . LEU A 1 268 ? -2.856 3.537 23.305 1.00 85.19 268 LEU A CA 1
ATOM 2115 C C . LEU A 1 268 ? -4.358 3.319 23.437 1.00 85.19 268 LEU A C 1
ATOM 2117 O O . LEU A 1 268 ? -4.960 2.641 22.612 1.00 85.19 268 LEU A O 1
ATOM 2121 N N . ASN A 1 269 ? -4.981 3.976 24.413 1.00 86.00 269 ASN A N 1
ATOM 2122 C CA . ASN A 1 269 ? -6.433 3.962 24.560 1.00 86.00 269 ASN A CA 1
ATOM 2123 C C . ASN A 1 269 ? -7.120 4.685 23.394 1.00 86.00 269 ASN A C 1
ATOM 2125 O O . ASN A 1 269 ? -6.561 5.610 22.789 1.00 86.00 269 ASN A O 1
ATOM 2129 N N . SER A 1 270 ? -8.345 4.272 23.079 1.00 86.31 270 SER A N 1
ATOM 2130 C CA . SER A 1 270 ? -9.229 5.020 22.183 1.00 86.31 270 SER A CA 1
ATOM 2131 C C . SER A 1 270 ? -9.415 6.454 22.694 1.00 86.31 270 SER A C 1
ATOM 2133 O O . SER A 1 270 ? -9.543 6.694 23.895 1.00 86.31 270 SER A O 1
ATOM 2135 N N . TYR A 1 271 ? -9.404 7.411 21.774 1.00 81.19 271 TYR A N 1
ATOM 2136 C CA . TYR A 1 271 ? -9.572 8.833 22.036 1.00 81.19 271 TYR A CA 1
ATOM 2137 C C . TYR A 1 271 ? -10.927 9.293 21.494 1.00 81.19 271 TYR A C 1
ATOM 2139 O O . TYR A 1 271 ? -11.119 9.411 20.285 1.00 81.19 271 TYR A O 1
ATOM 2147 N N . CYS A 1 272 ? -11.877 9.532 22.399 1.00 75.00 272 CYS A N 1
ATOM 2148 C CA . CYS A 1 272 ? -13.270 9.835 22.049 1.00 75.00 272 CYS A CA 1
ATOM 2149 C C . CYS A 1 272 ? -13.676 11.296 22.311 1.00 75.00 272 CYS A C 1
ATOM 2151 O O . CYS A 1 272 ? -14.857 11.627 22.194 1.00 75.00 272 CYS A O 1
ATOM 2153 N N . SER A 1 273 ? -12.723 12.155 22.681 1.00 73.31 273 SER A N 1
ATOM 2154 C CA . SER A 1 273 ? -12.906 13.602 22.840 1.00 73.31 273 SER A CA 1
ATOM 2155 C C . SER A 1 273 ? -12.295 14.361 21.654 1.00 73.31 273 SER A C 1
ATOM 2157 O O . SER A 1 273 ? -11.587 13.775 20.847 1.00 73.31 273 SER A O 1
ATOM 2159 N N . GLY A 1 274 ? -12.601 15.650 21.492 1.00 81.56 274 GLY A N 1
ATOM 2160 C CA . GLY A 1 274 ? -12.114 16.452 20.360 1.00 81.56 274 GLY A CA 1
ATOM 2161 C C . GLY A 1 274 ? -12.942 16.317 19.074 1.00 81.56 274 GLY A C 1
ATOM 2162 O O . GLY A 1 274 ? -13.983 15.663 19.047 1.00 81.56 274 GLY A O 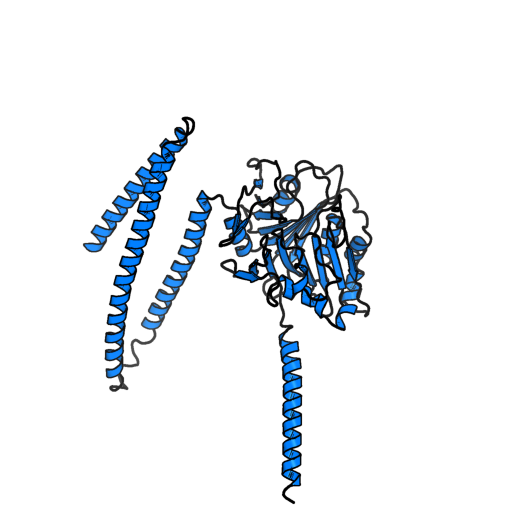1
ATOM 2163 N N . THR A 1 275 ? -12.490 16.992 18.010 1.00 88.81 275 THR A N 1
ATOM 2164 C CA . THR A 1 275 ? -13.228 17.111 16.737 1.00 88.81 275 THR A CA 1
ATOM 2165 C C . THR A 1 275 ? -13.359 15.780 15.996 1.00 88.81 275 THR A C 1
ATOM 2167 O O . THR A 1 275 ? -14.420 15.480 15.453 1.00 88.81 275 THR A O 1
ATOM 2170 N N . TYR A 1 276 ? -12.296 14.972 15.985 1.00 94.38 276 TYR A N 1
ATOM 2171 C CA . TYR A 1 276 ? -12.264 13.671 15.319 1.00 94.38 276 TYR A CA 1
ATOM 2172 C C . TYR A 1 276 ? -11.905 12.584 16.329 1.00 94.38 276 TYR A C 1
ATOM 2174 O O . TYR A 1 276 ? -10.871 12.663 16.992 1.00 94.38 276 TYR A O 1
ATOM 2182 N N . LYS A 1 277 ? -12.761 11.566 16.436 1.00 94.25 277 LYS A N 1
ATOM 2183 C CA . LYS A 1 277 ? -12.566 10.432 17.344 1.00 94.25 277 LYS A CA 1
ATOM 2184 C C . LYS A 1 277 ? -11.612 9.418 16.723 1.00 94.25 277 LYS A C 1
ATOM 2186 O O . LYS A 1 277 ? -11.714 9.127 15.532 1.00 94.25 277 LYS A O 1
ATOM 2191 N N . ILE A 1 278 ? -10.715 8.873 17.537 1.00 93.00 278 ILE A N 1
ATOM 2192 C CA . ILE A 1 278 ? -9.735 7.854 17.153 1.00 93.00 278 ILE A CA 1
ATOM 2193 C C . ILE A 1 278 ? -10.007 6.605 17.984 1.00 93.00 278 ILE A C 1
ATOM 2195 O O . ILE A 1 278 ? -9.649 6.543 19.159 1.00 93.00 278 ILE A O 1
ATOM 2199 N N . GLU A 1 279 ? -10.651 5.611 17.391 1.00 92.31 279 GLU A N 1
ATOM 2200 C CA . GLU A 1 279 ? -11.068 4.397 18.091 1.00 92.31 279 GLU A CA 1
ATOM 2201 C C . GLU A 1 279 ? -10.213 3.206 17.661 1.00 92.31 279 GLU A C 1
ATOM 2203 O O . GLU A 1 279 ? -9.948 3.004 16.477 1.00 92.31 279 GLU A O 1
ATOM 2208 N N . ASN A 1 280 ? -9.794 2.379 18.614 1.00 92.06 280 ASN A N 1
ATOM 2209 C CA . ASN A 1 280 ? -9.193 1.096 18.284 1.00 92.06 280 ASN A CA 1
ATOM 2210 C C . ASN A 1 280 ? -10.284 0.094 17.884 1.00 92.06 280 ASN A C 1
ATOM 2212 O O . ASN A 1 280 ? -11.408 0.100 18.399 1.00 92.06 280 ASN A O 1
ATOM 2216 N N . VAL A 1 281 ? -9.932 -0.806 16.974 1.00 92.56 281 VAL A N 1
ATOM 2217 C CA . VAL A 1 281 ? -10.590 -2.106 16.859 1.00 92.56 281 VAL A CA 1
ATOM 2218 C C . VAL A 1 281 ? -9.951 -3.006 17.909 1.00 92.56 281 VAL A C 1
ATOM 2220 O O . VAL A 1 281 ? -8.740 -3.224 17.866 1.00 92.56 281 VAL A O 1
ATOM 2223 N N . GLU A 1 282 ? -10.724 -3.491 18.877 1.00 87.00 282 GLU A N 1
ATOM 2224 C CA . GLU A 1 282 ? -10.181 -4.317 19.966 1.00 87.00 282 GLU A CA 1
ATOM 2225 C C . GLU A 1 282 ? -9.811 -5.725 19.475 1.00 87.00 282 GLU A C 1
ATOM 2227 O O . GLU A 1 282 ? -8.708 -6.203 19.751 1.00 87.00 282 GLU A O 1
ATOM 2232 N N . GLY A 1 283 ? -10.654 -6.311 18.621 1.00 83.62 283 GLY A N 1
ATOM 2233 C CA . GLY A 1 283 ? -10.490 -7.665 18.096 1.00 83.62 283 GLY A CA 1
ATOM 2234 C C . GLY A 1 283 ? -11.006 -8.750 19.054 1.00 83.62 283 GLY A C 1
ATOM 2235 O O . GLY A 1 283 ? -11.372 -8.433 20.186 1.00 83.62 283 GLY A O 1
ATOM 2236 N N . PRO A 1 284 ? -11.015 -10.024 18.624 1.00 91.06 284 PRO A N 1
ATOM 2237 C CA . PRO A 1 284 ? -10.595 -10.512 17.305 1.00 91.06 284 PRO A CA 1
ATOM 2238 C C . PRO A 1 284 ? -11.491 -10.014 16.158 1.00 91.06 284 PRO A C 1
ATOM 2240 O O . PRO A 1 284 ? -12.640 -9.641 16.373 1.00 91.06 284 PRO A O 1
ATOM 2243 N N . ILE A 1 285 ? -10.963 -9.988 14.931 1.00 92.81 285 ILE A N 1
ATOM 2244 C CA . ILE A 1 285 ? -11.781 -9.758 13.727 1.00 92.81 285 ILE A CA 1
ATOM 2245 C C . ILE A 1 285 ? -12.100 -11.090 13.068 1.00 92.81 285 ILE A C 1
ATOM 2247 O O . ILE A 1 285 ? -11.292 -12.019 13.096 1.00 92.81 285 ILE A O 1
ATOM 2251 N N . LYS A 1 286 ? -13.268 -11.176 12.433 1.00 91.56 286 LYS A N 1
ATOM 2252 C CA . LYS A 1 286 ? -13.711 -12.396 11.766 1.00 91.56 286 LYS A CA 1
ATOM 2253 C C . LYS A 1 286 ? -13.994 -12.150 10.295 1.00 91.56 286 LYS A C 1
ATOM 2255 O O . LYS A 1 286 ? -14.922 -11.426 9.945 1.00 91.56 286 LYS A O 1
ATOM 2260 N N . ILE A 1 287 ? -13.224 -12.801 9.429 1.00 90.88 287 ILE A N 1
ATOM 2261 C CA . ILE A 1 287 ? -13.454 -12.812 7.985 1.00 90.88 287 ILE A CA 1
ATOM 2262 C C . ILE A 1 287 ? -13.988 -14.197 7.622 1.00 90.88 287 ILE A C 1
ATOM 2264 O O . ILE A 1 287 ? -13.270 -15.196 7.631 1.00 90.88 287 ILE A O 1
ATOM 2268 N N . LYS A 1 288 ? -15.292 -14.260 7.338 1.00 87.88 288 LYS A N 1
ATOM 2269 C CA . LYS A 1 288 ? -16.057 -15.505 7.161 1.00 87.88 288 LYS A CA 1
ATOM 2270 C C . LYS A 1 288 ? -15.861 -16.488 8.319 1.00 87.88 288 LYS A C 1
ATOM 2272 O O . LYS A 1 288 ? -16.417 -16.286 9.394 1.00 87.88 288 LYS A O 1
ATOM 2277 N N . THR A 1 289 ? -15.126 -17.570 8.093 1.00 86.25 289 THR A N 1
ATOM 2278 C CA . THR A 1 289 ? -14.865 -18.629 9.072 1.00 86.25 289 THR A CA 1
ATOM 2279 C C . THR A 1 289 ? -13.549 -18.429 9.815 1.00 86.25 289 THR A C 1
ATOM 2281 O O . THR A 1 289 ? -13.324 -19.121 10.801 1.00 86.25 289 THR A O 1
ATOM 2284 N N . HIS A 1 290 ? -12.707 -17.489 9.379 1.00 88.94 290 HIS A N 1
ATOM 2285 C CA . HIS A 1 290 ? -11.394 -17.239 9.958 1.00 88.94 290 HIS A CA 1
ATOM 2286 C C . HIS A 1 290 ? -11.446 -16.119 10.991 1.00 88.94 290 HIS A C 1
ATOM 2288 O O . HIS A 1 290 ? -11.919 -15.017 10.711 1.00 88.94 290 HIS A O 1
ATOM 2294 N N . GLU A 1 291 ? -10.930 -16.412 12.179 1.00 91.69 291 GLU A N 1
ATOM 2295 C CA . GLU A 1 291 ? -10.705 -15.441 13.242 1.00 91.69 291 GLU A CA 1
ATOM 2296 C C . GLU A 1 291 ? -9.239 -14.990 13.224 1.00 91.69 291 GLU A C 1
ATOM 2298 O O . GLU A 1 291 ? -8.326 -15.815 13.146 1.00 91.69 291 GLU A O 1
ATOM 2303 N N . LEU A 1 292 ? -9.012 -13.679 13.287 1.00 91.88 292 LEU A N 1
ATOM 2304 C CA . LEU A 1 292 ? -7.688 -13.073 13.313 1.00 91.88 292 LEU A CA 1
ATOM 2305 C C . LEU A 1 292 ? -7.517 -12.208 14.558 1.00 91.88 292 LEU A C 1
ATOM 2307 O O . LEU A 1 292 ? -8.345 -11.353 14.885 1.00 91.88 292 LEU A O 1
ATOM 2311 N N . THR A 1 293 ? -6.386 -12.404 15.226 1.00 92.31 293 THR A N 1
ATOM 2312 C CA . THR A 1 293 ? -5.929 -11.584 16.346 1.00 92.31 293 THR A CA 1
ATOM 2313 C C . THR A 1 293 ? -4.701 -10.782 15.931 1.00 92.31 293 THR A C 1
ATOM 2315 O O . THR A 1 293 ? -3.921 -11.197 15.072 1.00 92.31 293 THR A O 1
ATOM 2318 N N . LYS A 1 294 ? -4.487 -9.642 16.594 1.00 91.31 294 LYS A N 1
ATOM 2319 C CA . LYS A 1 294 ? -3.399 -8.697 16.291 1.00 91.31 294 LYS A CA 1
ATOM 2320 C C . LYS A 1 294 ? -1.995 -9.311 16.348 1.00 91.31 294 LYS A C 1
ATOM 2322 O O . LYS A 1 294 ? -1.082 -8.807 15.712 1.00 91.31 294 LYS A O 1
ATOM 2327 N N . GLN A 1 295 ? -1.796 -10.384 17.115 1.00 90.69 295 GLN A N 1
ATOM 2328 C CA . GLN A 1 295 ? -0.488 -11.036 17.251 1.00 90.69 295 GLN A CA 1
ATOM 2329 C C . GLN A 1 295 ? -0.023 -11.717 15.954 1.00 90.69 295 GLN A C 1
ATOM 2331 O O . GLN A 1 295 ? 1.179 -11.782 15.682 1.00 90.69 295 GLN A O 1
ATOM 2336 N N . TYR A 1 296 ? -0.968 -12.222 15.163 1.00 92.38 296 TYR A N 1
ATOM 2337 C CA . TYR A 1 296 ? -0.699 -13.002 13.955 1.00 92.38 296 TYR A CA 1
ATOM 2338 C C . TYR A 1 296 ? -1.066 -12.251 12.680 1.00 92.38 296 TYR A C 1
ATOM 2340 O O . TYR A 1 296 ? -1.224 -12.867 11.631 1.00 92.38 296 TYR A O 1
ATOM 2348 N N . ASP A 1 297 ? -1.213 -10.935 12.759 1.00 94.69 297 ASP A N 1
ATOM 2349 C CA . ASP A 1 297 ? -1.612 -10.098 11.641 1.00 94.69 297 ASP A CA 1
ATOM 2350 C C . ASP A 1 297 ? -0.664 -8.906 11.543 1.00 94.69 297 ASP A C 1
ATOM 2352 O O . ASP A 1 297 ? -0.496 -8.156 12.500 1.00 94.69 297 ASP A O 1
ATOM 2356 N N . THR A 1 298 ? -0.001 -8.758 10.397 1.00 94.44 298 THR A N 1
ATOM 2357 C CA . THR A 1 298 ? 0.899 -7.623 10.152 1.00 94.44 298 THR A CA 1
ATOM 2358 C C . THR A 1 298 ? 0.173 -6.407 9.597 1.00 94.44 298 THR A C 1
ATOM 2360 O O . THR A 1 298 ? 0.798 -5.372 9.362 1.00 94.44 298 THR A O 1
ATOM 2363 N N . SER A 1 299 ? -1.121 -6.529 9.300 1.00 95.44 299 SER A N 1
ATOM 2364 C CA . SER A 1 299 ? -1.866 -5.459 8.667 1.00 95.44 299 SER A CA 1
ATOM 2365 C C . SER A 1 299 ? -2.173 -4.317 9.630 1.00 95.44 299 SER A C 1
ATOM 2367 O O . SER A 1 299 ? -2.516 -4.512 10.796 1.00 95.44 299 SER A O 1
ATOM 2369 N N . VAL A 1 300 ? -2.082 -3.098 9.104 1.00 95.19 300 VAL A N 1
ATOM 2370 C CA . VAL A 1 300 ? -2.562 -1.896 9.774 1.00 95.19 300 VAL A CA 1
ATOM 2371 C C . VAL A 1 300 ? -3.509 -1.197 8.820 1.00 95.19 300 VAL A C 1
ATOM 2373 O O . VAL A 1 300 ? -3.141 -0.841 7.701 1.00 95.19 300 VAL A O 1
ATOM 2376 N N . TRP A 1 301 ? -4.752 -1.022 9.236 1.00 96.94 301 TRP A N 1
ATOM 2377 C CA . TRP A 1 301 ? -5.768 -0.409 8.397 1.00 96.94 301 TRP A CA 1
ATOM 2378 C C . TRP A 1 301 ? -6.753 0.391 9.233 1.00 96.94 301 TRP A C 1
ATOM 2380 O O . TRP A 1 301 ? -6.922 0.169 10.432 1.00 96.94 301 TRP A O 1
ATOM 2390 N N . SER A 1 302 ? -7.421 1.344 8.596 1.00 96.88 302 SER A N 1
ATOM 2391 C CA . SER A 1 302 ? -8.448 2.142 9.248 1.00 96.88 302 SER A CA 1
ATOM 2392 C C . SER A 1 302 ? -9.626 2.429 8.331 1.00 96.88 302 SER A C 1
ATOM 2394 O O . SER A 1 302 ? -9.538 2.368 7.103 1.00 96.88 302 SER A O 1
ATOM 2396 N N . VAL A 1 303 ? -10.763 2.724 8.948 1.00 97.62 303 VAL A N 1
ATOM 2397 C CA . VAL A 1 303 ? -11.988 3.137 8.266 1.00 97.62 303 VAL A CA 1
ATOM 2398 C C . VAL A 1 303 ? -12.482 4.444 8.854 1.00 97.62 303 VAL A C 1
ATOM 2400 O O . VAL A 1 303 ? -12.408 4.658 10.065 1.00 97.62 303 VAL A O 1
ATOM 2403 N N . THR A 1 304 ? -13.009 5.323 8.007 1.00 97.62 304 THR A N 1
ATOM 2404 C CA . THR A 1 304 ? -13.715 6.514 8.488 1.00 97.62 304 THR A CA 1
ATOM 2405 C C . THR A 1 304 ? -15.051 6.123 9.113 1.00 97.62 304 THR A C 1
ATOM 2407 O O . THR A 1 304 ? -15.750 5.254 8.595 1.00 97.62 304 THR A O 1
ATOM 2410 N N . THR A 1 305 ? -15.416 6.747 10.234 1.00 95.62 305 THR A N 1
ATOM 2411 C CA . THR A 1 305 ? -16.705 6.519 10.924 1.00 95.62 305 THR A CA 1
ATOM 2412 C C . THR A 1 305 ? -17.674 7.694 10.788 1.00 95.62 305 THR A C 1
ATOM 2414 O O . THR A 1 305 ? -18.841 7.592 11.161 1.00 95.62 305 THR A O 1
ATOM 2417 N N . THR A 1 306 ? -17.210 8.803 10.216 1.00 94.81 306 THR A N 1
ATOM 2418 C CA . THR A 1 306 ? -17.983 10.016 9.933 1.00 94.81 306 THR A CA 1
ATOM 2419 C C . THR A 1 306 ? -17.662 10.510 8.523 1.00 94.81 306 THR A C 1
ATOM 2421 O O . THR A 1 306 ? -16.651 10.119 7.949 1.00 94.81 306 THR A O 1
ATOM 2424 N N . GLY A 1 307 ? -18.489 11.389 7.960 1.00 93.50 307 GLY A N 1
ATOM 2425 C CA . GLY A 1 307 ? -18.197 11.998 6.661 1.00 93.50 307 GLY A CA 1
ATOM 2426 C C . GLY A 1 307 ? -18.098 10.982 5.517 1.00 93.50 307 GLY A C 1
ATOM 2427 O O . GLY A 1 307 ? -18.893 10.047 5.414 1.00 93.50 307 GLY A O 1
ATOM 2428 N N . GLU A 1 308 ? -17.138 11.201 4.622 1.00 95.31 308 GLU A N 1
ATOM 2429 C CA . GLU A 1 308 ? -16.953 10.384 3.425 1.00 95.31 308 GLU A CA 1
ATOM 2430 C C . GLU A 1 308 ? -16.389 8.994 3.755 1.00 95.31 308 GLU A C 1
ATOM 2432 O O . GLU A 1 308 ? -15.429 8.855 4.518 1.00 95.31 308 GLU A O 1
ATOM 2437 N N . LYS A 1 309 ? -16.970 7.955 3.142 1.00 95.19 309 LYS A N 1
ATOM 2438 C CA . LYS A 1 309 ? -16.578 6.555 3.343 1.00 95.19 309 LYS A CA 1
ATOM 2439 C C . LYS A 1 309 ? -15.237 6.258 2.676 1.00 95.19 309 LYS A C 1
ATOM 2441 O O . LYS A 1 309 ? -15.155 6.121 1.455 1.00 95.19 309 LYS A O 1
ATOM 2446 N N . LYS A 1 310 ? -14.204 6.111 3.502 1.00 96.38 310 LYS A N 1
ATOM 2447 C CA . LYS A 1 310 ? -12.834 5.821 3.099 1.00 96.38 310 LYS A CA 1
ATOM 2448 C C . LYS A 1 310 ? -12.307 4.597 3.834 1.00 96.38 310 LYS A C 1
ATOM 2450 O O . LYS A 1 310 ? -12.529 4.437 5.035 1.00 96.38 310 LYS A O 1
ATOM 2455 N N . PHE A 1 311 ? -11.594 3.759 3.098 1.00 96.69 311 PHE A N 1
ATOM 2456 C CA . PHE A 1 311 ? -10.775 2.686 3.646 1.00 96.69 311 PHE A CA 1
ATOM 2457 C C . PHE A 1 311 ? -9.307 3.053 3.479 1.00 96.69 311 PHE A C 1
ATOM 2459 O O . PHE A 1 311 ? -8.908 3.428 2.380 1.00 96.69 311 PHE A O 1
ATOM 2466 N N . CYS A 1 312 ? -8.517 2.934 4.538 1.00 97.62 312 CYS A N 1
ATOM 2467 C CA . CYS A 1 312 ? -7.108 3.288 4.545 1.00 97.62 312 CYS A CA 1
ATOM 2468 C C . CYS A 1 312 ? -6.245 2.072 4.861 1.00 97.62 312 CYS A C 1
ATOM 2470 O O . CYS A 1 312 ? -6.468 1.400 5.867 1.00 97.62 312 CYS A O 1
ATOM 2472 N N . LEU A 1 313 ? -5.225 1.840 4.039 1.00 97.25 313 LEU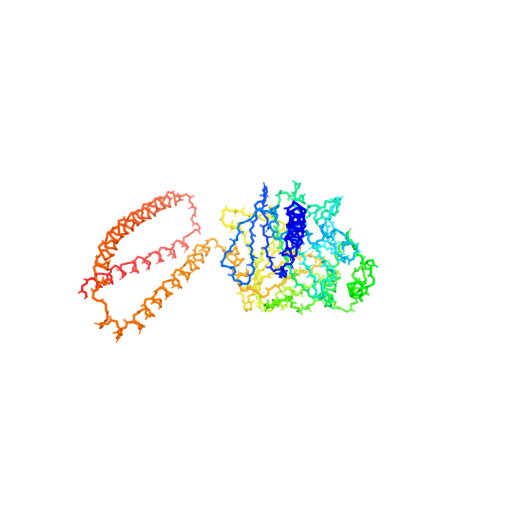 A N 1
ATOM 2473 C CA . LEU A 1 313 ? -4.134 0.920 4.336 1.00 97.25 313 LEU A CA 1
ATOM 2474 C C . LEU A 1 313 ? -2.925 1.721 4.821 1.00 97.25 313 LEU A C 1
ATOM 2476 O O . LEU A 1 313 ? -2.591 2.756 4.242 1.00 97.25 313 LEU A O 1
ATOM 2480 N N . SER A 1 314 ? -2.283 1.245 5.883 1.00 93.44 314 SER A N 1
ATOM 2481 C CA . SER A 1 314 ? -1.075 1.834 6.449 1.00 93.44 314 SER A CA 1
ATOM 2482 C C . SER A 1 314 ? -0.004 0.773 6.655 1.00 93.44 314 SER A C 1
ATOM 2484 O O . SER A 1 314 ? -0.287 -0.420 6.769 1.00 93.44 314 SER A O 1
ATOM 2486 N N . ASN A 1 315 ? 1.236 1.229 6.779 1.00 90.75 315 ASN A N 1
ATOM 2487 C CA . ASN A 1 315 ? 2.300 0.442 7.386 1.00 90.75 315 ASN A CA 1
ATOM 2488 C C . ASN A 1 315 ? 2.729 0.975 8.760 1.00 90.75 315 ASN A C 1
ATOM 2490 O O . ASN A 1 315 ? 3.509 0.315 9.442 1.00 90.75 315 ASN A O 1
ATOM 2494 N N . VAL A 1 316 ? 2.200 2.130 9.178 1.00 88.44 316 VAL A N 1
ATOM 2495 C CA . VAL A 1 316 ? 2.528 2.772 10.449 1.00 88.44 316 VAL A CA 1
ATOM 2496 C C . VAL A 1 316 ? 1.499 2.385 11.509 1.00 88.44 316 VAL A C 1
ATOM 2498 O O . VAL A 1 316 ? 0.302 2.658 11.386 1.00 88.44 316 VAL A O 1
ATOM 2501 N N . GLU A 1 317 ? 1.980 1.759 12.579 1.00 88.38 317 GLU A N 1
ATOM 2502 C CA . GLU A 1 317 ? 1.168 1.445 13.750 1.00 88.38 317 GLU A CA 1
ATOM 2503 C C . GLU A 1 317 ? 0.819 2.694 14.569 1.00 88.38 317 GLU A C 1
ATOM 2505 O O . GLU A 1 317 ? 1.488 3.732 14.529 1.00 88.38 317 GLU A O 1
ATOM 2510 N N . ARG A 1 318 ? -0.240 2.577 15.373 1.00 86.94 318 ARG A N 1
ATOM 2511 C CA . ARG A 1 318 ? -0.653 3.622 16.310 1.00 86.94 318 ARG A CA 1
ATOM 2512 C C . ARG A 1 318 ? 0.275 3.632 17.528 1.00 86.94 318 ARG A C 1
ATOM 2514 O O . ARG A 1 318 ? 0.043 2.910 18.491 1.00 86.94 318 ARG A O 1
ATOM 2521 N N . GLU A 1 319 ? 1.305 4.467 17.528 1.00 81.56 319 GLU A N 1
ATOM 2522 C CA . GLU A 1 319 ? 2.283 4.576 18.625 1.00 81.56 319 GLU A CA 1
ATOM 2523 C C . GLU A 1 319 ? 2.274 5.980 19.261 1.00 81.56 319 GLU A C 1
ATOM 2525 O O . GLU A 1 319 ? 2.113 6.987 18.572 1.00 81.56 319 GLU A O 1
ATOM 2530 N N . SER A 1 320 ? 2.470 6.076 20.584 1.00 71.62 320 SER A N 1
ATOM 2531 C CA . SER A 1 320 ? 2.438 7.359 21.316 1.00 71.62 320 SER A CA 1
ATOM 2532 C C . SER A 1 320 ? 3.618 8.277 20.981 1.00 71.62 320 SER A C 1
ATOM 2534 O O . SER A 1 320 ? 3.471 9.499 20.969 1.00 71.62 320 SER A O 1
ATOM 2536 N N . ALA A 1 321 ? 4.782 7.689 20.707 1.00 65.69 321 ALA A N 1
ATOM 2537 C CA . ALA A 1 321 ? 6.044 8.386 20.505 1.00 65.69 321 ALA A CA 1
ATOM 2538 C C . ALA A 1 321 ? 6.803 7.792 19.311 1.00 65.69 321 ALA A C 1
ATOM 2540 O O . ALA A 1 321 ? 7.867 7.198 19.467 1.00 65.69 321 ALA A O 1
ATOM 2541 N N . SER A 1 322 ? 6.246 7.950 18.107 1.00 69.50 322 SER A N 1
ATOM 2542 C CA . SER A 1 322 ? 6.934 7.546 16.880 1.00 69.50 322 SER A CA 1
ATOM 2543 C C . SER A 1 322 ? 7.546 8.756 16.184 1.00 69.50 322 SER A C 1
ATOM 2545 O O . SER A 1 322 ? 6.835 9.670 15.753 1.00 69.50 322 SER A O 1
ATOM 2547 N N . PHE A 1 323 ? 8.872 8.751 16.056 1.00 75.25 323 PHE A N 1
ATOM 2548 C CA . PHE A 1 323 ? 9.608 9.651 15.162 1.00 75.25 323 PHE A CA 1
ATOM 2549 C C . PHE A 1 323 ? 9.687 9.095 13.734 1.00 75.25 323 PHE A C 1
ATOM 2551 O O . PHE A 1 323 ? 10.183 9.788 12.852 1.00 75.25 323 PHE A O 1
ATOM 2558 N N . LYS A 1 324 ? 9.203 7.864 13.509 1.00 80.94 324 LYS A N 1
ATOM 2559 C CA . LYS A 1 324 ? 9.273 7.177 12.220 1.00 80.94 324 LYS A CA 1
ATOM 2560 C C . LYS A 1 324 ? 8.513 7.941 11.143 1.00 80.94 324 LYS A C 1
ATOM 2562 O O . LYS A 1 324 ? 7.441 8.512 11.394 1.00 80.94 324 LYS A O 1
ATOM 2567 N N . ALA A 1 325 ? 9.081 7.912 9.946 1.00 88.50 325 ALA A N 1
ATOM 2568 C CA . ALA A 1 325 ? 8.371 8.280 8.744 1.00 88.50 325 ALA A CA 1
ATOM 2569 C C . ALA A 1 325 ? 7.300 7.227 8.434 1.00 88.50 325 ALA A C 1
ATOM 2571 O O . ALA A 1 325 ? 7.425 6.052 8.797 1.00 88.50 325 ALA A O 1
ATOM 2572 N N . GLY A 1 326 ? 6.231 7.659 7.781 1.00 88.25 326 GLY A N 1
ATOM 2573 C CA . GLY A 1 326 ? 5.171 6.761 7.349 1.00 88.25 326 GLY A CA 1
ATOM 2574 C C . GLY A 1 326 ? 3.901 7.498 6.977 1.00 88.25 326 GLY A C 1
ATOM 2575 O O . GLY A 1 326 ? 3.760 8.703 7.213 1.00 88.25 326 GLY A O 1
ATOM 2576 N N . GLY A 1 327 ? 2.978 6.754 6.387 1.00 89.56 327 GLY A N 1
ATOM 2577 C CA . GLY A 1 327 ? 1.748 7.313 5.869 1.00 89.56 327 GLY A CA 1
ATOM 2578 C C . GLY A 1 327 ? 0.608 6.317 5.765 1.00 89.56 327 GLY A C 1
ATOM 2579 O O . GLY A 1 327 ? 0.640 5.193 6.283 1.00 89.56 327 GLY A O 1
ATOM 2580 N N . VAL A 1 328 ? -0.448 6.792 5.120 1.00 94.56 328 VAL A N 1
ATOM 2581 C CA . VAL A 1 328 ? -1.628 6.018 4.766 1.00 94.56 328 VAL A CA 1
ATOM 2582 C C . VAL A 1 328 ? -2.032 6.294 3.333 1.00 94.56 328 VAL A C 1
ATOM 2584 O O . VAL A 1 328 ? -1.899 7.408 2.817 1.00 94.56 328 VAL A O 1
ATOM 2587 N N . ILE A 1 329 ? -2.611 5.264 2.733 1.00 96.19 329 ILE A N 1
ATOM 2588 C CA . ILE A 1 329 ? -3.240 5.314 1.425 1.00 96.19 329 ILE A CA 1
ATOM 2589 C C . ILE A 1 329 ? -4.718 5.034 1.640 1.00 96.19 329 ILE A C 1
ATOM 2591 O O . ILE A 1 329 ? -5.095 3.916 1.991 1.00 96.19 329 ILE A O 1
ATOM 2595 N N . CYS A 1 330 ? -5.553 6.055 1.456 1.00 96.88 330 CYS A N 1
ATOM 2596 C CA . CYS A 1 330 ? -6.992 5.961 1.668 1.00 96.88 330 CYS A CA 1
ATOM 2597 C C . CYS A 1 330 ? -7.756 6.004 0.349 1.00 96.88 330 CYS A C 1
ATOM 2599 O O . CYS A 1 330 ? -7.625 6.953 -0.416 1.00 96.88 330 CYS A O 1
ATOM 2601 N N . VAL A 1 331 ? -8.614 5.019 0.109 1.00 95.12 331 VAL A N 1
ATOM 2602 C CA . VAL A 1 331 ? -9.490 4.959 -1.062 1.00 95.12 331 VAL A CA 1
ATOM 2603 C C . VAL A 1 331 ? -10.908 5.381 -0.700 1.00 95.12 331 VAL A C 1
ATOM 2605 O O . VAL A 1 331 ? -11.487 4.881 0.267 1.00 95.12 331 VAL A O 1
ATOM 2608 N N . VAL A 1 332 ? -11.491 6.279 -1.495 1.00 94.06 332 VAL A N 1
ATOM 2609 C CA . VAL A 1 332 ? -12.905 6.664 -1.388 1.00 94.06 332 VAL A CA 1
ATOM 2610 C C . VAL A 1 332 ? -13.760 5.581 -2.037 1.00 94.06 332 VAL A C 1
ATOM 2612 O O . VAL A 1 332 ? -14.052 5.619 -3.233 1.00 94.06 332 VAL A O 1
ATOM 2615 N N . GLN A 1 333 ? -14.121 4.560 -1.261 1.00 90.75 333 GLN A N 1
ATOM 2616 C CA . GLN A 1 333 ? -14.918 3.445 -1.761 1.00 90.75 333 GLN A CA 1
ATOM 2617 C C . GLN A 1 333 ? -15.808 2.870 -0.653 1.00 90.75 333 GLN A C 1
ATOM 2619 O O . GLN A 1 333 ? -15.339 2.295 0.330 1.00 90.75 333 GLN A O 1
ATOM 2624 N N . SER A 1 334 ? -17.121 3.022 -0.831 1.00 90.44 334 SER A N 1
ATOM 2625 C CA . SER A 1 334 ? -18.137 2.721 0.182 1.00 90.44 334 SER A CA 1
ATOM 2626 C C . SER A 1 334 ? -18.274 1.243 0.544 1.00 90.44 334 SER A C 1
ATOM 2628 O O . SER A 1 334 ? -18.628 0.942 1.680 1.00 90.44 334 SER A O 1
ATOM 2630 N N . ASN A 1 335 ? -18.016 0.327 -0.388 1.00 88.38 335 ASN A N 1
ATOM 2631 C CA . ASN A 1 335 ? -18.181 -1.111 -0.165 1.00 88.38 335 ASN A CA 1
ATOM 2632 C C . ASN A 1 335 ? -16.992 -1.707 0.592 1.00 88.38 335 ASN A C 1
ATOM 2634 O O . ASN A 1 335 ? -17.196 -2.418 1.568 1.00 88.38 335 ASN A O 1
ATOM 2638 N N . ILE A 1 336 ? -15.762 -1.357 0.208 1.00 91.88 3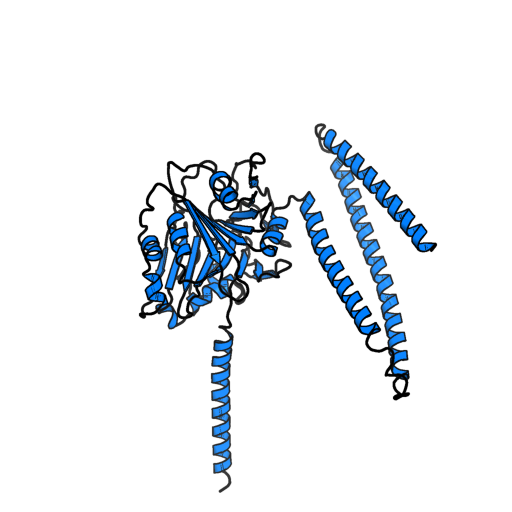36 ILE A N 1
ATOM 2639 C CA . ILE A 1 336 ? -14.536 -1.699 0.927 1.00 91.88 336 ILE A CA 1
ATOM 2640 C C . ILE A 1 336 ? -14.632 -1.114 2.335 1.00 91.88 336 ILE A C 1
ATOM 2642 O O . ILE A 1 336 ? -14.514 -1.852 3.309 1.00 91.88 336 ILE A O 1
ATOM 2646 N N . GLN A 1 337 ? -14.940 0.182 2.459 1.00 94.06 337 GLN A N 1
ATOM 2647 C CA . GLN A 1 337 ? -15.117 0.803 3.771 1.00 94.06 337 GLN A CA 1
ATOM 2648 C C . GLN A 1 337 ? -16.209 0.098 4.591 1.00 94.06 337 GLN A C 1
ATOM 2650 O O . GLN A 1 337 ? -16.006 -0.130 5.781 1.00 94.06 337 GLN A O 1
ATOM 2655 N N . GLY A 1 338 ? -17.331 -0.290 3.976 1.00 92.75 338 GLY A N 1
ATOM 2656 C CA . GLY A 1 338 ? -18.423 -0.994 4.649 1.00 92.75 338 GLY A CA 1
ATOM 2657 C C . GLY A 1 338 ? -18.030 -2.383 5.159 1.00 92.75 338 GLY A C 1
ATOM 2658 O O . GLY A 1 338 ? -18.341 -2.717 6.301 1.00 92.75 338 GLY A O 1
ATOM 2659 N N . LEU A 1 339 ? -17.301 -3.167 4.359 1.00 93.06 339 LEU A N 1
ATOM 2660 C CA . LEU A 1 339 ? -16.817 -4.496 4.750 1.00 93.06 339 LEU A CA 1
ATOM 2661 C C . LEU A 1 339 ? -15.809 -4.412 5.897 1.00 93.06 339 LEU A C 1
ATOM 2663 O O . LEU A 1 339 ? -15.942 -5.132 6.882 1.00 93.06 339 LEU A O 1
ATOM 2667 N N . PHE A 1 340 ? -14.853 -3.486 5.827 1.00 95.31 340 PHE A N 1
ATOM 2668 C CA . PHE A 1 340 ? -13.911 -3.264 6.926 1.00 95.31 340 PHE A CA 1
ATOM 2669 C C . PHE A 1 340 ? -14.574 -2.641 8.161 1.00 95.31 340 PHE A C 1
ATOM 2671 O O . PHE A 1 340 ? -14.171 -2.938 9.281 1.00 95.31 340 PHE A O 1
ATOM 2678 N N . SER A 1 341 ? -15.632 -1.843 7.997 1.00 94.88 341 SER A N 1
ATOM 2679 C CA . SER A 1 341 ? -16.428 -1.347 9.131 1.00 94.88 341 SER A CA 1
ATOM 2680 C C . SER A 1 341 ? -17.164 -2.469 9.854 1.00 94.88 341 SER A C 1
ATOM 2682 O O . SER A 1 341 ? -17.281 -2.423 11.076 1.00 94.88 341 SER A O 1
ATOM 2684 N N . ALA A 1 342 ? -17.633 -3.486 9.123 1.00 92.38 342 ALA A N 1
ATOM 2685 C CA . ALA A 1 342 ? -18.217 -4.679 9.725 1.00 92.38 342 ALA A CA 1
ATOM 2686 C C . ALA A 1 342 ? -17.167 -5.453 10.539 1.00 92.38 342 ALA A C 1
ATOM 2688 O O . ALA A 1 342 ? -17.440 -5.802 11.686 1.00 92.38 342 ALA A O 1
ATOM 2689 N N . LEU A 1 343 ? -15.948 -5.620 10.004 1.00 93.19 343 LEU A N 1
ATOM 2690 C CA . LEU A 1 343 ? -14.820 -6.204 10.750 1.00 93.19 343 LEU A CA 1
ATOM 2691 C C . LEU A 1 343 ? -14.460 -5.385 11.994 1.00 93.19 343 LEU A C 1
ATOM 2693 O O . LEU A 1 343 ? -14.137 -5.942 13.034 1.00 93.19 343 LEU A O 1
ATOM 2697 N N . ALA A 1 344 ? -14.535 -4.060 11.890 1.00 91.44 344 ALA A N 1
ATOM 2698 C CA . ALA A 1 344 ? -14.229 -3.129 12.968 1.00 91.44 344 ALA A CA 1
ATOM 2699 C C . ALA A 1 344 ? -15.353 -2.997 14.013 1.00 91.44 344 ALA A C 1
ATOM 2701 O O . ALA A 1 344 ? -15.209 -2.219 14.958 1.00 91.44 344 ALA A O 1
ATOM 2702 N N . SER A 1 345 ? -16.497 -3.666 13.839 1.00 84.06 345 SER A N 1
ATOM 2703 C CA . SER A 1 345 ? -17.615 -3.569 14.779 1.00 84.06 345 SER A CA 1
ATOM 2704 C C . SER A 1 345 ? -17.428 -4.517 15.965 1.00 84.06 345 SER A C 1
ATOM 2706 O O . SER A 1 345 ? -16.945 -5.633 15.806 1.00 84.06 345 SER A O 1
ATOM 2708 N N . ASP A 1 346 ? -17.790 -4.058 17.164 1.00 69.38 346 ASP A N 1
ATOM 2709 C CA . ASP A 1 346 ? -17.725 -4.873 18.382 1.00 69.38 346 ASP A CA 1
ATOM 2710 C C . ASP A 1 346 ? -18.807 -5.970 18.329 1.00 69.38 346 ASP A C 1
ATOM 2712 O O . ASP A 1 346 ? -19.866 -5.750 17.733 1.00 69.38 346 ASP A O 1
ATOM 2716 N N . ASP A 1 347 ? -18.581 -7.128 18.959 1.00 52.75 347 ASP A N 1
ATOM 2717 C CA . ASP A 1 347 ? -19.393 -8.357 18.813 1.00 52.75 347 ASP A CA 1
ATOM 2718 C C . ASP A 1 347 ? -20.919 -8.160 18.947 1.00 52.75 347 ASP A C 1
ATOM 2720 O O . ASP A 1 347 ? -21.704 -8.811 18.254 1.00 52.75 347 ASP A O 1
ATOM 2724 N N . ILE A 1 348 ? -21.370 -7.202 19.768 1.00 44.22 348 ILE A N 1
ATOM 2725 C CA . ILE A 1 348 ? -22.800 -6.877 19.952 1.00 44.22 348 ILE A CA 1
ATOM 2726 C C . ILE A 1 348 ? -23.429 -6.283 18.671 1.00 44.22 348 ILE A C 1
ATOM 2728 O O . ILE A 1 348 ? -24.618 -6.468 18.410 1.00 44.22 348 ILE A O 1
ATOM 2732 N N . LYS A 1 349 ? -22.645 -5.585 17.840 1.00 40.56 349 LYS A N 1
ATOM 2733 C CA . LYS A 1 349 ? -23.092 -4.955 16.586 1.00 40.56 349 LYS A CA 1
ATOM 2734 C C . LYS A 1 349 ? -22.809 -5.799 15.342 1.00 40.56 349 LYS A C 1
ATOM 2736 O O . LYS A 1 349 ? -23.512 -5.612 14.348 1.00 40.56 349 LYS A O 1
ATOM 2741 N N . GLN A 1 350 ? -21.861 -6.740 15.391 1.00 43.44 350 GLN A N 1
ATOM 2742 C CA . GLN A 1 350 ? -21.585 -7.652 14.269 1.00 43.44 350 GLN A CA 1
ATOM 2743 C C . GLN A 1 350 ? -22.827 -8.469 13.887 1.00 43.44 350 GLN A C 1
ATOM 2745 O O . GLN A 1 350 ? -23.174 -8.555 12.708 1.00 43.44 350 GLN A O 1
ATOM 2750 N N . PHE A 1 351 ? -23.569 -8.981 14.877 1.00 37.06 351 PHE A N 1
ATOM 2751 C CA . PHE A 1 351 ? -24.823 -9.704 14.633 1.00 37.06 351 PHE A CA 1
ATOM 2752 C C . PHE A 1 351 ? -25.890 -8.826 13.960 1.00 37.06 351 PHE A C 1
ATOM 2754 O O . PHE A 1 351 ? -26.534 -9.263 13.005 1.00 37.06 351 PHE A O 1
ATOM 2761 N N . GLN A 1 352 ? -26.056 -7.575 14.402 1.00 31.84 352 GLN A N 1
ATOM 2762 C CA . GLN A 1 352 ? -27.057 -6.666 13.835 1.00 31.84 352 GLN A CA 1
ATOM 2763 C C . GLN A 1 352 ? -26.694 -6.186 12.422 1.00 31.84 352 GLN A C 1
ATOM 2765 O O . GLN A 1 352 ? -27.579 -6.102 11.573 1.00 31.84 352 GLN A O 1
ATOM 2770 N N . PHE A 1 353 ? -25.416 -5.910 12.136 1.00 39.56 353 PHE A N 1
ATOM 2771 C CA . PHE A 1 353 ? -24.983 -5.410 10.825 1.00 39.56 353 PHE A CA 1
ATOM 2772 C C . PHE A 1 353 ? -25.070 -6.483 9.727 1.00 39.56 353 PHE A C 1
ATOM 2774 O O . PHE A 1 353 ? -25.574 -6.207 8.636 1.00 39.56 353 PHE A O 1
ATOM 2781 N N . VAL A 1 354 ? -24.670 -7.728 10.031 1.00 43.28 354 VAL A N 1
ATOM 2782 C CA . VAL A 1 354 ? -24.801 -8.869 9.102 1.00 43.28 354 VAL A CA 1
ATOM 2783 C C . VAL A 1 354 ? -26.274 -9.167 8.804 1.00 43.28 354 VAL A C 1
ATOM 2785 O O . VAL A 1 354 ? -26.635 -9.414 7.649 1.00 43.28 354 VAL A O 1
ATOM 2788 N N . LEU A 1 355 ? -27.145 -9.095 9.818 1.00 36.41 355 LEU A N 1
ATOM 2789 C CA . LEU A 1 355 ? -28.593 -9.232 9.637 1.00 36.41 355 LEU A CA 1
ATOM 2790 C C . LEU A 1 355 ? -29.160 -8.111 8.755 1.00 36.41 355 LEU A C 1
ATOM 2792 O O . LEU A 1 355 ? -29.927 -8.396 7.837 1.00 36.41 355 LEU A O 1
ATOM 2796 N N . PHE A 1 356 ? -28.747 -6.857 8.964 1.00 38.97 356 PHE A N 1
ATOM 2797 C CA . PHE A 1 356 ? -29.252 -5.715 8.194 1.00 38.97 356 PHE A CA 1
ATOM 2798 C C . PHE A 1 356 ? -28.840 -5.766 6.713 1.00 38.97 356 PHE A C 1
ATOM 2800 O O . PHE A 1 356 ? -29.674 -5.522 5.842 1.00 38.97 356 PHE A O 1
ATOM 2807 N N . GLN A 1 357 ? -27.594 -6.151 6.402 1.00 36.81 357 GLN A N 1
ATOM 2808 C CA . GLN A 1 357 ? -27.145 -6.334 5.013 1.00 36.81 357 GLN A CA 1
ATOM 2809 C C . GLN A 1 357 ? -27.885 -7.476 4.305 1.00 36.81 357 GLN A C 1
ATOM 2811 O O . GLN A 1 357 ? -28.325 -7.311 3.164 1.00 36.81 357 GLN A O 1
ATOM 2816 N N . ARG A 1 358 ? -28.080 -8.618 4.980 1.00 36.50 358 ARG A N 1
ATOM 2817 C CA . ARG A 1 358 ? -28.820 -9.752 4.403 1.00 36.50 358 ARG A CA 1
ATOM 2818 C C . ARG A 1 358 ? -30.297 -9.421 4.182 1.00 36.50 358 ARG A C 1
ATOM 2820 O O . ARG A 1 358 ? -30.845 -9.795 3.149 1.00 36.50 358 ARG A O 1
ATOM 2827 N N . LEU A 1 359 ? -30.926 -8.673 5.090 1.00 33.84 359 LEU A N 1
ATOM 2828 C CA . LEU A 1 359 ? -32.313 -8.220 4.937 1.00 33.84 359 LEU A CA 1
ATOM 2829 C C . LEU A 1 359 ? -32.481 -7.234 3.767 1.00 33.84 359 LEU A C 1
ATOM 2831 O O . LEU A 1 359 ? -33.470 -7.326 3.041 1.00 33.84 359 LEU A O 1
ATOM 2835 N N . TYR A 1 360 ? -31.501 -6.356 3.525 1.00 34.31 360 TYR A N 1
ATOM 2836 C CA . TYR A 1 360 ? -31.507 -5.429 2.383 1.00 34.31 360 TYR A CA 1
ATOM 2837 C C . TYR A 1 360 ? -31.365 -6.137 1.025 1.00 34.31 360 TYR A C 1
ATOM 2839 O O . TYR A 1 360 ? -31.982 -5.734 0.041 1.00 34.31 360 TYR A O 1
ATOM 2847 N N . GLN A 1 361 ? -30.587 -7.222 0.951 1.00 33.56 361 GLN A N 1
ATOM 2848 C CA . GLN A 1 361 ? -30.522 -8.047 -0.260 1.00 33.56 361 GLN A CA 1
ATOM 2849 C C . GLN A 1 361 ? -31.835 -8.800 -0.501 1.00 33.56 361 GLN A C 1
ATOM 2851 O O . GLN A 1 361 ? -32.336 -8.816 -1.624 1.00 33.56 361 GLN A O 1
ATOM 2856 N N . VAL A 1 362 ? -32.434 -9.381 0.541 1.00 37.31 362 VAL A N 1
ATOM 2857 C CA . VAL A 1 362 ? -33.701 -10.120 0.413 1.00 37.31 362 VAL A CA 1
ATOM 2858 C C . VAL A 1 362 ? -34.853 -9.190 0.005 1.00 37.31 362 VAL A C 1
ATOM 2860 O O . VAL A 1 362 ? -35.686 -9.586 -0.815 1.00 37.31 362 VAL A O 1
ATOM 2863 N N . SER A 1 363 ? -34.882 -7.942 0.488 1.00 36.34 363 SER A N 1
ATOM 2864 C CA . SER A 1 363 ? -35.896 -6.958 0.084 1.00 36.34 363 SER A CA 1
ATOM 2865 C C . SER A 1 363 ? -35.729 -6.515 -1.373 1.00 36.34 363 SER A C 1
ATOM 2867 O O . SER A 1 363 ? -36.721 -6.460 -2.097 1.00 36.34 363 SER A O 1
ATOM 2869 N N . ALA A 1 364 ? -34.496 -6.309 -1.850 1.00 37.91 364 ALA A N 1
ATOM 2870 C CA . ALA A 1 364 ? -34.221 -5.951 -3.243 1.00 37.91 364 ALA A CA 1
ATOM 2871 C C . ALA A 1 364 ? -34.613 -7.066 -4.233 1.00 37.91 364 ALA A C 1
ATOM 2873 O O . ALA A 1 364 ? -35.217 -6.790 -5.269 1.00 37.91 364 ALA A O 1
ATOM 2874 N N . TYR A 1 365 ? -34.346 -8.334 -3.895 1.00 38.06 365 TYR A N 1
ATOM 2875 C CA . TYR A 1 365 ? -34.780 -9.483 -4.703 1.00 38.06 365 TYR A CA 1
ATOM 2876 C C . TYR A 1 365 ? -36.304 -9.657 -4.704 1.00 38.06 365 TYR A C 1
ATOM 2878 O O . TYR A 1 365 ? -36.890 -9.993 -5.734 1.00 38.06 365 TYR A O 1
ATOM 2886 N N . SER A 1 366 ? -36.956 -9.390 -3.570 1.00 38.81 366 SER A N 1
ATOM 2887 C CA . SER A 1 366 ? -38.417 -9.446 -3.453 1.00 38.81 366 SER A CA 1
ATOM 2888 C C . SER A 1 366 ? -39.090 -8.329 -4.260 1.00 38.81 366 SER A C 1
ATOM 2890 O O . SER A 1 366 ? -40.042 -8.597 -4.988 1.00 38.81 366 SER A O 1
ATOM 2892 N N . PHE A 1 367 ? -38.549 -7.106 -4.227 1.00 36.88 367 PHE A N 1
ATOM 2893 C CA . PHE A 1 367 ? -39.008 -5.986 -5.056 1.00 36.88 367 PHE A CA 1
ATOM 2894 C C . PHE A 1 367 ? -38.801 -6.237 -6.554 1.00 36.88 367 PHE A C 1
ATOM 2896 O O . PHE A 1 367 ? -39.688 -5.935 -7.348 1.00 36.88 367 PHE A O 1
ATOM 2903 N N . LEU A 1 368 ? -37.677 -6.845 -6.949 1.00 33.75 368 LEU A N 1
ATOM 2904 C CA . LEU A 1 368 ? -37.416 -7.210 -8.343 1.00 33.75 368 LEU A CA 1
ATOM 2905 C C . LEU A 1 368 ? -38.406 -8.275 -8.848 1.00 33.75 368 LEU A C 1
ATOM 2907 O O . LEU A 1 368 ? -38.910 -8.167 -9.961 1.00 33.75 368 LEU A O 1
ATOM 2911 N N . LEU A 1 369 ? -38.749 -9.268 -8.021 1.00 38.22 369 LEU A N 1
ATOM 2912 C CA . LEU A 1 369 ? -39.770 -10.275 -8.343 1.00 38.22 369 LEU A CA 1
ATOM 2913 C C . LEU A 1 369 ? -41.184 -9.681 -8.438 1.00 38.22 369 LEU A C 1
ATOM 2915 O O . LEU A 1 369 ? -41.968 -10.113 -9.284 1.00 38.22 369 LEU A O 1
ATOM 2919 N N . ILE A 1 370 ? -41.510 -8.694 -7.600 1.00 41.66 370 ILE A N 1
ATOM 2920 C CA . ILE A 1 370 ? -42.783 -7.960 -7.660 1.00 41.66 370 ILE A CA 1
ATOM 2921 C C . ILE A 1 370 ? -42.848 -7.108 -8.934 1.00 41.66 370 ILE A C 1
ATOM 2923 O O . ILE A 1 370 ? -43.861 -7.148 -9.626 1.00 41.66 370 ILE A O 1
ATOM 2927 N N . LEU A 1 371 ? -41.753 -6.434 -9.303 1.00 33.44 371 LEU A N 1
ATOM 2928 C CA . LEU A 1 371 ? -41.646 -5.664 -10.546 1.00 33.44 371 LEU A CA 1
ATOM 2929 C C . LEU A 1 371 ? -41.746 -6.553 -11.793 1.00 33.44 371 LEU A C 1
ATOM 2931 O O . LEU A 1 371 ? -42.438 -6.203 -12.744 1.00 33.44 371 LEU A O 1
ATOM 2935 N N . ILE A 1 372 ? -41.123 -7.735 -11.785 1.00 38.84 372 ILE A N 1
ATOM 2936 C CA . ILE A 1 372 ? 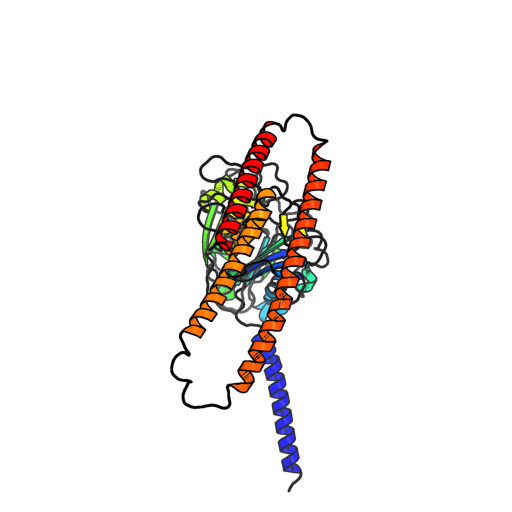-41.256 -8.708 -12.880 1.00 38.84 372 ILE A CA 1
ATOM 2937 C C . ILE A 1 372 ? -42.712 -9.188 -12.990 1.00 38.84 372 ILE A C 1
ATOM 2939 O O . ILE A 1 372 ? -43.252 -9.241 -14.092 1.00 38.84 372 ILE A O 1
ATOM 2943 N N . LYS A 1 373 ? -43.393 -9.463 -11.868 1.00 37.53 373 LYS A N 1
ATOM 2944 C CA . LYS A 1 373 ? -44.824 -9.818 -11.873 1.00 37.53 373 LYS A CA 1
ATOM 2945 C C . LYS A 1 373 ? -45.721 -8.683 -12.381 1.00 37.53 373 LYS A C 1
ATOM 2947 O O . LYS A 1 373 ? -46.656 -8.966 -13.125 1.00 37.53 373 LYS A O 1
ATOM 2952 N N . SER A 1 374 ? -45.441 -7.428 -12.027 1.00 33.03 374 SER A N 1
ATOM 2953 C CA . SER A 1 374 ? -46.229 -6.277 -12.490 1.00 33.03 374 SER A CA 1
ATOM 2954 C C . SER A 1 374 ? -45.962 -5.921 -13.954 1.00 33.03 374 SER A C 1
ATOM 2956 O O . SER A 1 374 ? -46.870 -5.481 -14.645 1.00 33.03 374 SER A O 1
ATOM 2958 N N . VAL A 1 375 ? -44.749 -6.152 -14.467 1.00 32.84 375 VAL A N 1
ATOM 2959 C CA . VAL A 1 375 ? -44.438 -5.958 -15.895 1.00 32.84 375 VAL A CA 1
ATOM 2960 C C . VAL A 1 375 ? -45.102 -7.048 -16.747 1.00 32.84 375 VAL A C 1
ATOM 2962 O O . VAL A 1 375 ? -45.669 -6.745 -17.793 1.00 32.84 375 VAL A O 1
ATOM 2965 N N . PHE A 1 376 ? -45.150 -8.299 -16.272 1.00 32.00 376 PHE A N 1
ATOM 2966 C CA . PHE A 1 376 ? -45.875 -9.373 -16.964 1.00 32.00 376 PHE A CA 1
ATOM 2967 C C . PHE A 1 376 ? -47.406 -9.215 -16.934 1.00 32.00 376 PHE A C 1
ATOM 2969 O O . PHE A 1 376 ? -48.068 -9.712 -17.844 1.00 32.00 376 PHE A O 1
ATOM 2976 N N . SER A 1 377 ? -47.985 -8.512 -15.950 1.00 33.06 377 SER A N 1
ATOM 2977 C CA . SER A 1 377 ? -49.441 -8.287 -15.904 1.00 33.06 377 SER A CA 1
ATOM 2978 C C . SER A 1 377 ? -49.922 -7.134 -16.793 1.00 33.06 377 SER A C 1
ATOM 2980 O O . SER A 1 377 ? -51.116 -7.051 -17.065 1.00 33.06 377 SER A O 1
ATOM 2982 N N . VAL A 1 378 ? -49.027 -6.251 -17.252 1.00 33.97 378 VAL A N 1
ATOM 2983 C CA . VAL A 1 378 ? -49.392 -5.046 -18.026 1.00 33.97 378 VAL A CA 1
ATOM 2984 C C . VAL A 1 378 ? -49.191 -5.231 -19.539 1.00 33.97 378 VAL A C 1
ATOM 2986 O O . VAL A 1 378 ? -49.809 -4.522 -20.328 1.00 33.97 378 VAL A O 1
ATOM 2989 N N . SER A 1 379 ? -48.407 -6.220 -19.983 1.00 32.59 379 SER A N 1
ATOM 2990 C CA . SER A 1 379 ? -48.032 -6.364 -21.404 1.00 32.59 379 SER A CA 1
ATOM 2991 C C . SER A 1 379 ? -48.729 -7.490 -22.182 1.00 32.59 379 SER A C 1
ATOM 2993 O O . SER A 1 379 ? -48.343 -7.747 -23.318 1.00 32.59 379 SER A O 1
ATOM 2995 N N . CYS A 1 380 ? -49.745 -8.170 -21.638 1.00 31.81 380 CYS A N 1
ATOM 2996 C CA . CYS A 1 380 ? -50.409 -9.265 -22.369 1.00 31.81 380 CYS A CA 1
ATOM 2997 C C . CYS A 1 380 ? -51.909 -9.414 -22.044 1.00 31.81 380 CYS A C 1
ATOM 2999 O O . CYS A 1 380 ? -52.392 -10.508 -21.765 1.00 31.81 380 CYS A O 1
ATOM 3001 N N . GLY A 1 381 ? -52.650 -8.299 -22.031 1.00 33.09 381 GLY A N 1
ATOM 3002 C CA . GLY A 1 381 ? -54.053 -8.264 -21.593 1.00 33.09 381 GLY A CA 1
ATOM 3003 C C . GLY A 1 381 ? -55.128 -8.154 -22.679 1.00 33.09 381 GLY A C 1
ATOM 3004 O O . GLY A 1 381 ? -56.305 -8.217 -22.341 1.00 33.09 381 GLY A O 1
ATOM 3005 N N . SER A 1 382 ? -54.791 -7.967 -23.961 1.00 33.97 382 SER A N 1
ATOM 3006 C CA . SER A 1 382 ? -55.841 -7.585 -24.931 1.00 33.97 382 SER A CA 1
ATOM 3007 C C . SER A 1 382 ? -55.584 -7.916 -26.406 1.00 33.97 382 SER A C 1
ATOM 3009 O O . SER A 1 382 ? -56.301 -7.413 -27.265 1.00 33.97 382 SER A O 1
ATOM 3011 N N . TRP A 1 383 ? -54.632 -8.802 -26.731 1.00 32.12 383 TRP A N 1
ATOM 3012 C CA . TRP A 1 383 ? -54.345 -9.162 -28.136 1.00 32.12 383 TRP A CA 1
ATOM 3013 C C . TRP A 1 383 ? -54.144 -10.659 -28.426 1.00 32.12 383 TRP A C 1
ATOM 3015 O O . TRP A 1 383 ? -53.679 -11.023 -29.499 1.00 32.12 383 TRP A O 1
ATOM 3025 N N . PHE A 1 384 ? -54.510 -11.546 -27.493 1.00 29.00 384 PHE A N 1
ATOM 3026 C CA . PHE A 1 384 ? -54.293 -12.998 -27.630 1.00 29.00 384 PHE A CA 1
ATOM 3027 C C . PHE A 1 384 ? -55.572 -13.851 -27.597 1.00 29.00 384 PHE A C 1
ATOM 3029 O O . PHE A 1 384 ? -55.493 -15.077 -27.629 1.00 29.00 384 PHE A O 1
ATOM 3036 N N . HIS A 1 385 ? -56.757 -13.232 -27.558 1.00 35.56 385 HIS A N 1
ATOM 3037 C CA . HIS A 1 385 ? -58.025 -13.955 -27.395 1.00 35.56 385 HIS A CA 1
ATOM 3038 C C . HIS A 1 385 ? -58.687 -14.434 -28.698 1.00 35.56 385 HIS A C 1
ATOM 3040 O O . HIS A 1 385 ? -59.716 -15.100 -28.632 1.00 35.56 385 HIS A O 1
ATOM 3046 N N . THR A 1 386 ? -58.113 -14.152 -29.871 1.00 35.34 386 THR A N 1
ATOM 3047 C CA . THR A 1 386 ? -58.823 -14.331 -31.152 1.00 35.34 386 THR A CA 1
ATOM 3048 C C . THR A 1 386 ? -58.152 -15.229 -32.191 1.00 35.34 386 THR A C 1
ATOM 3050 O O . THR A 1 386 ? -58.730 -15.372 -33.264 1.00 35.34 386 THR A O 1
ATOM 3053 N N . GLN A 1 387 ? -57.002 -15.882 -31.932 1.00 29.36 387 GLN A N 1
ATOM 3054 C CA . GLN A 1 387 ? -56.319 -16.597 -33.032 1.00 29.36 387 GLN A CA 1
ATOM 3055 C C . GLN A 1 387 ? -55.762 -18.011 -32.801 1.00 29.36 387 GLN A C 1
ATOM 3057 O O . GLN A 1 387 ? -55.377 -18.633 -33.784 1.00 29.36 387 GLN A O 1
ATOM 3062 N N . TYR A 1 388 ? -55.773 -18.599 -31.595 1.00 30.56 388 TYR A N 1
ATOM 3063 C CA . TYR A 1 388 ? -55.235 -19.966 -31.417 1.00 30.56 388 TYR A CA 1
ATOM 3064 C C . TYR A 1 388 ? -55.970 -20.792 -30.341 1.00 30.56 388 TYR A C 1
ATOM 3066 O O . TYR A 1 388 ? -55.546 -20.812 -29.185 1.00 30.56 388 TYR A O 1
ATOM 3074 N N . PRO A 1 389 ? -57.034 -21.541 -30.693 1.00 31.95 389 PRO A N 1
ATOM 3075 C CA . PRO A 1 389 ? -57.759 -22.382 -29.733 1.00 31.95 389 PRO A CA 1
ATOM 3076 C C . PRO A 1 389 ? -56.986 -23.642 -29.289 1.00 31.95 389 PRO A C 1
ATOM 3078 O O . PRO A 1 389 ? -57.349 -24.265 -28.295 1.00 31.95 389 PRO A O 1
ATOM 3081 N N . HIS A 1 390 ? -55.879 -23.999 -29.952 1.00 34.31 390 HIS A N 1
ATOM 3082 C CA . HIS A 1 390 ? -55.095 -25.200 -29.625 1.00 34.31 390 HIS A CA 1
ATOM 3083 C C . HIS A 1 390 ? -54.028 -25.021 -28.528 1.00 34.31 390 HIS A C 1
ATOM 3085 O O . HIS A 1 390 ? -53.378 -25.995 -28.158 1.00 34.31 390 HIS A O 1
ATOM 3091 N N . CYS A 1 391 ? -53.869 -23.827 -27.943 1.00 29.27 391 CYS A N 1
ATOM 3092 C CA . CYS A 1 391 ? -52.854 -23.570 -26.905 1.00 29.27 391 CYS A CA 1
ATOM 3093 C C . CYS A 1 391 ? -53.390 -23.618 -25.454 1.00 29.27 391 CYS A C 1
ATOM 3095 O O . CYS A 1 391 ? -52.649 -23.373 -24.504 1.00 29.27 391 CYS A O 1
ATOM 3097 N N . ILE A 1 392 ? -54.674 -23.942 -25.248 1.00 34.12 392 ILE A N 1
ATOM 3098 C CA . ILE A 1 392 ? -55.314 -23.927 -23.914 1.00 34.12 392 ILE A CA 1
ATOM 3099 C C . ILE A 1 392 ? -55.171 -25.272 -23.168 1.00 34.12 392 ILE A C 1
ATOM 3101 O O . ILE A 1 392 ? -55.237 -25.308 -21.939 1.00 34.12 392 ILE A O 1
ATOM 3105 N N . GLN A 1 393 ? -54.880 -26.379 -23.862 1.00 30.97 393 GLN A N 1
ATOM 3106 C CA . GLN A 1 393 ? -54.749 -27.697 -23.217 1.00 30.97 393 GLN A CA 1
ATOM 3107 C C . GLN A 1 393 ? -53.411 -27.922 -22.485 1.00 30.97 393 GLN A C 1
ATOM 3109 O O . GLN A 1 393 ? -53.387 -28.647 -21.490 1.00 30.97 393 GLN A O 1
ATOM 3114 N N . GLU A 1 394 ? -52.318 -27.264 -22.885 1.00 30.55 394 GLU A N 1
ATOM 3115 C CA . GLU A 1 394 ? -51.009 -27.414 -22.217 1.00 30.55 394 GLU A CA 1
ATOM 3116 C C . GLU A 1 394 ? -50.834 -26.476 -20.999 1.00 30.55 394 GLU A C 1
ATOM 3118 O O . GLU A 1 394 ? -50.134 -26.810 -20.041 1.00 30.55 394 GLU A O 1
ATOM 3123 N N . LEU A 1 395 ? -51.567 -25.357 -20.935 1.00 30.89 395 LEU A N 1
ATOM 3124 C CA . LEU A 1 395 ? -51.593 -24.459 -19.765 1.00 30.89 395 LEU A CA 1
ATOM 3125 C C . LEU A 1 395 ? -52.324 -25.066 -18.553 1.00 30.89 395 LEU A C 1
ATOM 3127 O O . LEU A 1 395 ? -51.961 -24.793 -17.405 1.00 30.89 395 LEU A O 1
ATOM 3131 N N . HIS A 1 396 ? -53.300 -25.951 -18.780 1.00 32.53 396 HIS A N 1
ATOM 3132 C CA . HIS A 1 396 ? -53.965 -26.686 -17.699 1.00 32.53 396 HIS A CA 1
ATOM 3133 C C . HIS A 1 396 ? -53.047 -27.739 -17.048 1.00 32.53 396 HIS A C 1
ATOM 3135 O O . HIS A 1 396 ? -53.130 -27.956 -15.836 1.00 32.53 396 HIS A O 1
ATOM 3141 N N . LYS A 1 397 ? -52.108 -28.327 -17.807 1.00 31.45 397 LYS A N 1
ATOM 3142 C CA . LYS A 1 397 ? -51.091 -29.252 -17.272 1.00 31.45 397 LYS A CA 1
ATOM 3143 C C . LYS A 1 397 ? -50.037 -28.532 -16.423 1.00 31.45 397 LYS A C 1
ATOM 3145 O O . LYS A 1 397 ? -49.646 -29.048 -15.377 1.00 31.45 397 LYS A O 1
ATOM 3150 N N . PHE A 1 398 ? -49.645 -27.310 -16.796 1.00 28.47 398 PHE A N 1
ATOM 3151 C CA . PHE A 1 398 ? -48.698 -26.500 -16.014 1.00 28.47 398 PHE A CA 1
ATOM 3152 C C . PHE A 1 398 ? -49.288 -25.992 -14.684 1.00 28.47 398 PHE A C 1
ATOM 3154 O O . PHE A 1 398 ? -48.586 -25.938 -13.673 1.00 28.47 398 PHE A O 1
ATOM 3161 N N . ARG A 1 399 ? -50.593 -25.681 -14.644 1.00 30.86 399 ARG A N 1
ATOM 3162 C CA . ARG A 1 399 ? -51.284 -25.225 -13.421 1.00 30.86 399 ARG A CA 1
ATOM 3163 C C . ARG A 1 399 ? -51.405 -26.326 -12.358 1.00 30.86 399 ARG A C 1
ATOM 3165 O O . ARG A 1 399 ? -51.305 -26.038 -11.168 1.00 30.86 399 ARG A O 1
ATOM 3172 N N . LEU A 1 400 ? -51.544 -27.586 -12.776 1.00 31.16 400 LEU A N 1
ATOM 3173 C CA . LEU A 1 400 ? -51.566 -28.744 -11.872 1.00 31.16 400 LEU A CA 1
ATOM 3174 C C . LEU A 1 400 ? -50.165 -29.089 -11.327 1.00 31.16 400 LEU A C 1
ATOM 3176 O O . LEU A 1 400 ? -50.044 -29.446 -10.157 1.00 31.16 400 LEU A O 1
ATOM 3180 N N . HIS A 1 401 ? -49.102 -28.895 -12.119 1.00 30.31 401 HIS A N 1
ATOM 3181 C CA . HIS A 1 401 ? -47.712 -29.082 -11.670 1.00 30.31 401 HIS A CA 1
ATOM 3182 C C . HIS A 1 401 ? -47.223 -27.965 -10.722 1.00 30.31 401 HIS A C 1
ATOM 3184 O O . HIS A 1 401 ? -46.455 -28.223 -9.799 1.00 30.31 401 HIS A O 1
ATOM 3190 N N . ALA A 1 402 ? -47.697 -26.724 -10.889 1.00 32.00 402 ALA A N 1
ATOM 3191 C CA . ALA A 1 402 ? -47.361 -25.614 -9.990 1.00 32.00 402 ALA A CA 1
ATOM 3192 C C . ALA A 1 402 ? -48.013 -25.746 -8.598 1.00 32.00 402 ALA A C 1
ATOM 3194 O O . ALA A 1 402 ? -47.409 -25.362 -7.594 1.00 32.00 402 ALA A O 1
ATOM 3195 N N . ASN A 1 403 ? -49.209 -26.341 -8.521 1.00 32.03 403 ASN A N 1
ATOM 3196 C CA . ASN A 1 403 ? -49.898 -26.581 -7.250 1.00 32.03 403 ASN A CA 1
ATOM 3197 C C . ASN A 1 403 ? -49.253 -27.712 -6.422 1.00 32.03 403 ASN A C 1
ATOM 3199 O O . ASN A 1 403 ? -49.234 -27.611 -5.195 1.00 32.03 403 ASN A O 1
ATOM 3203 N N . SER A 1 404 ? -48.638 -28.727 -7.049 1.00 29.22 404 SER A N 1
ATOM 3204 C CA . SER A 1 404 ? -47.892 -29.767 -6.313 1.00 29.22 404 SER A CA 1
ATOM 3205 C C . SER A 1 404 ? -46.543 -29.261 -5.769 1.00 29.22 404 SER A C 1
ATOM 3207 O O . SER A 1 404 ? -46.140 -29.624 -4.663 1.00 29.22 404 SER A O 1
ATOM 3209 N N . LEU A 1 405 ? -45.882 -28.334 -6.476 1.00 30.73 405 LEU A N 1
ATOM 3210 C CA . LEU A 1 405 ? -44.666 -27.644 -6.015 1.00 30.73 405 LEU A CA 1
ATOM 3211 C C . LEU A 1 405 ? -44.936 -26.612 -4.900 1.00 30.73 405 LEU A C 1
ATOM 3213 O O . LEU A 1 405 ? -44.053 -26.344 -4.081 1.00 30.73 405 LEU A O 1
ATOM 3217 N N . GLY A 1 406 ? -46.152 -26.060 -4.829 1.00 32.53 406 GLY A N 1
ATOM 3218 C CA . GLY A 1 406 ? -46.594 -25.159 -3.758 1.00 32.53 406 GLY A CA 1
ATOM 3219 C C . GLY A 1 406 ? -46.763 -25.855 -2.402 1.00 32.53 406 GLY A C 1
ATOM 3220 O O . GLY A 1 406 ? -46.313 -25.331 -1.381 1.00 32.53 406 GLY A O 1
ATOM 3221 N N . GLN A 1 407 ? -47.316 -27.072 -2.383 1.00 30.25 407 GLN A N 1
ATOM 3222 C CA . GLN A 1 407 ? -47.487 -27.857 -1.149 1.00 30.25 407 GLN A CA 1
ATOM 3223 C C . GLN A 1 407 ? -46.161 -28.401 -0.583 1.00 30.25 407 GLN A C 1
ATOM 3225 O O . GLN A 1 407 ? -46.006 -28.486 0.636 1.00 30.25 407 GLN A O 1
ATOM 3230 N N . ALA A 1 408 ? -45.155 -28.663 -1.427 1.00 29.50 408 ALA A N 1
ATOM 3231 C CA . ALA A 1 408 ? -43.813 -29.066 -0.983 1.00 29.50 408 ALA A CA 1
ATOM 3232 C C . ALA A 1 408 ? -42.996 -27.920 -0.336 1.00 29.50 408 ALA A C 1
ATOM 3234 O O . ALA A 1 408 ? -42.029 -28.162 0.391 1.00 29.50 408 ALA A O 1
ATOM 3235 N N . ARG A 1 409 ? -43.367 -26.653 -0.58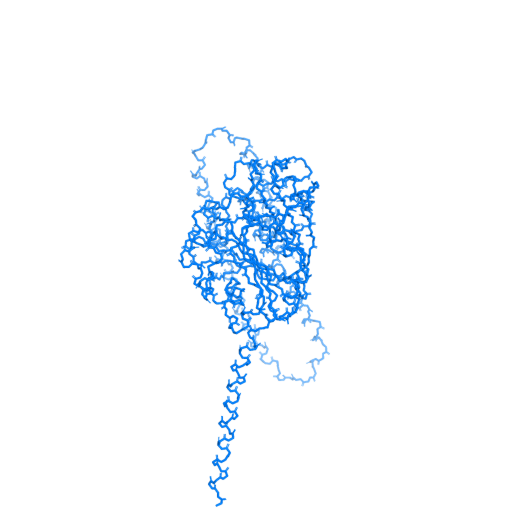2 1.00 31.14 409 ARG A N 1
ATOM 3236 C CA . ARG A 1 409 ? -42.695 -25.468 -0.012 1.00 31.14 409 ARG A CA 1
ATOM 3237 C C . ARG A 1 409 ? -43.227 -25.082 1.370 1.00 31.14 409 ARG A C 1
ATOM 3239 O O . ARG A 1 409 ? -42.449 -24.607 2.196 1.00 31.14 409 ARG A O 1
ATOM 3246 N N . SER A 1 410 ? -44.508 -25.337 1.644 1.00 30.44 410 SER A N 1
ATOM 3247 C CA . SER A 1 410 ? -45.129 -25.069 2.952 1.00 30.44 410 SER A CA 1
ATOM 3248 C C . SER A 1 410 ? -44.609 -26.024 4.043 1.00 30.44 410 SER A C 1
ATOM 3250 O O . SER A 1 410 ? -44.349 -25.596 5.166 1.00 30.44 410 SER A O 1
ATOM 3252 N N . THR A 1 411 ? -44.313 -27.279 3.694 1.00 31.62 411 THR A N 1
ATOM 3253 C CA . THR A 1 411 ? -43.756 -28.290 4.615 1.00 31.62 411 THR A CA 1
ATOM 3254 C C . THR A 1 411 ? -42.266 -28.090 4.931 1.00 31.62 411 THR A C 1
ATOM 3256 O O . THR A 1 411 ? -41.828 -28.412 6.032 1.00 31.62 411 THR A O 1
ATOM 3259 N N . ARG A 1 412 ? -41.467 -27.491 4.031 1.00 31.27 412 ARG A N 1
ATOM 3260 C CA . ARG A 1 412 ? -40.063 -27.112 4.326 1.00 31.27 412 ARG A CA 1
ATOM 3261 C C . ARG A 1 412 ? -39.935 -25.833 5.156 1.00 31.27 412 ARG A C 1
ATOM 3263 O O . ARG A 1 412 ? -38.973 -25.697 5.906 1.00 31.27 412 ARG A O 1
ATOM 3270 N N . SER A 1 413 ? -40.894 -24.915 5.042 1.00 31.75 413 SER A N 1
ATOM 3271 C CA . SER A 1 413 ? -40.955 -23.702 5.865 1.00 31.75 413 SER A CA 1
ATOM 3272 C C . SER A 1 413 ? -41.243 -24.033 7.334 1.00 31.75 413 SER A C 1
ATOM 3274 O O . SER A 1 413 ? -40.571 -23.486 8.208 1.00 31.75 413 SER A O 1
ATOM 3276 N N . SER A 1 414 ? -42.148 -24.974 7.627 1.00 31.05 414 SER A N 1
ATOM 3277 C CA . SER A 1 414 ? -42.447 -25.366 9.014 1.00 31.05 414 SER A CA 1
ATOM 3278 C C . SER A 1 414 ? -41.280 -26.104 9.689 1.00 31.05 414 SER A C 1
ATOM 3280 O O . SER A 1 414 ? -40.959 -25.797 10.836 1.00 31.05 414 SER A O 1
ATOM 3282 N N . LEU A 1 415 ? -40.566 -26.973 8.961 1.00 31.94 415 LEU A N 1
ATOM 3283 C CA . LEU A 1 415 ? -39.368 -27.676 9.453 1.00 31.94 415 LEU A CA 1
ATOM 3284 C C . LEU A 1 415 ? -38.188 -26.729 9.739 1.00 31.94 415 LEU A C 1
ATOM 3286 O O . LEU A 1 415 ? -37.464 -26.916 10.716 1.00 31.94 415 LEU A O 1
ATOM 3290 N N . PHE A 1 416 ? -38.009 -25.679 8.930 1.00 31.53 416 PHE A N 1
ATOM 3291 C CA . PHE A 1 416 ? -36.972 -24.667 9.165 1.00 31.53 416 PHE A CA 1
ATOM 3292 C C . PHE A 1 416 ? -37.302 -23.785 10.378 1.00 31.53 416 PHE A C 1
ATOM 3294 O O . PHE A 1 416 ? -36.414 -23.424 11.146 1.00 31.53 416 PHE A O 1
ATOM 3301 N N . THR A 1 417 ? -38.591 -23.500 10.594 1.00 32.03 417 THR A N 1
ATOM 3302 C CA . THR A 1 417 ? -39.059 -22.730 11.754 1.00 32.03 417 THR A CA 1
ATOM 3303 C C . THR A 1 417 ? -38.914 -23.552 13.042 1.00 32.03 417 THR A C 1
ATOM 3305 O O . THR A 1 417 ? -38.360 -23.055 14.018 1.00 32.03 417 THR A O 1
ATOM 3308 N N . GLN A 1 418 ? -39.272 -24.844 13.038 1.00 32.66 418 GLN A N 1
ATOM 3309 C CA . GLN A 1 418 ? -39.060 -25.749 14.182 1.00 32.66 418 GLN A CA 1
ATOM 3310 C C . GLN A 1 418 ? -37.576 -25.938 14.539 1.00 32.66 418 GLN A C 1
ATOM 3312 O O . GLN A 1 418 ? -37.229 -25.890 15.718 1.00 32.66 418 GLN A O 1
ATOM 3317 N N . SER A 1 419 ? -36.691 -26.070 13.544 1.00 30.19 419 SER A N 1
ATOM 3318 C CA . SER A 1 419 ? -35.241 -26.173 13.773 1.00 30.19 419 SER A CA 1
ATOM 3319 C C . SER A 1 419 ? -34.649 -24.888 14.376 1.00 30.19 419 SER A C 1
ATOM 3321 O O . SER A 1 419 ? -33.834 -24.954 15.297 1.00 30.19 419 SER A O 1
ATOM 3323 N N . LEU A 1 420 ? -35.113 -23.710 13.944 1.00 31.03 420 LEU A N 1
ATOM 3324 C CA . LEU A 1 420 ? -34.723 -22.424 14.536 1.00 31.03 420 LEU A CA 1
ATOM 3325 C C . LEU A 1 420 ? -35.235 -22.250 15.971 1.00 31.03 420 LEU A C 1
ATOM 3327 O O . LEU A 1 420 ? -34.509 -21.711 16.802 1.00 31.03 420 LEU A O 1
ATOM 3331 N N . THR A 1 421 ? -36.439 -22.742 16.277 1.00 32.72 421 THR A N 1
ATOM 3332 C CA . THR A 1 421 ? -37.019 -22.639 17.628 1.00 32.72 421 THR A CA 1
ATOM 3333 C C . THR A 1 421 ? -36.273 -23.550 18.612 1.00 32.72 421 THR A C 1
ATOM 3335 O O . THR A 1 421 ? -35.853 -23.091 19.668 1.00 32.72 421 THR A O 1
ATOM 3338 N N . GLN A 1 422 ? -35.948 -24.788 18.211 1.00 31.83 422 GLN A N 1
ATOM 3339 C CA . GLN A 1 422 ? -35.109 -25.694 19.012 1.00 31.83 422 GLN A CA 1
ATOM 3340 C C . GLN A 1 422 ? -33.686 -25.160 19.235 1.00 31.83 422 GLN A C 1
ATOM 3342 O O . GLN A 1 422 ? -33.134 -25.309 20.323 1.00 31.83 422 GLN A O 1
ATOM 3347 N N . THR A 1 423 ? -33.086 -24.504 18.236 1.00 31.56 423 THR A N 1
ATOM 3348 C CA . THR A 1 423 ? -31.741 -23.918 18.387 1.00 31.56 423 THR A CA 1
ATOM 3349 C C . THR A 1 423 ? -31.759 -22.710 19.337 1.00 31.56 423 THR A C 1
ATOM 3351 O O . THR A 1 423 ? -30.821 -22.522 20.112 1.00 31.56 423 THR A O 1
ATOM 3354 N N . LEU A 1 424 ? -32.838 -21.916 19.331 1.00 32.56 424 LEU A N 1
ATOM 3355 C CA . LEU A 1 424 ? -33.039 -20.792 20.255 1.00 32.56 424 LEU A CA 1
ATOM 3356 C C . LEU A 1 424 ? -33.287 -21.260 21.701 1.00 32.56 424 LEU A C 1
ATOM 3358 O O . LEU A 1 424 ? -32.705 -20.685 22.621 1.00 32.56 424 LEU A O 1
ATOM 3362 N N . ASP A 1 425 ? -34.041 -22.343 21.907 1.00 32.53 425 ASP A N 1
ATOM 3363 C CA . ASP A 1 425 ? -34.293 -22.921 23.238 1.00 32.53 425 ASP A CA 1
ATOM 3364 C C . ASP A 1 425 ? -33.034 -23.546 23.871 1.00 32.53 425 ASP A C 1
ATOM 3366 O O . ASP A 1 425 ? -32.796 -23.417 25.079 1.00 32.53 425 ASP A O 1
ATOM 3370 N N . VAL A 1 426 ? -32.164 -24.160 23.057 1.00 32.44 426 VAL A N 1
ATOM 3371 C CA . VAL A 1 426 ? -30.851 -24.676 23.497 1.00 32.44 426 VAL A CA 1
ATOM 3372 C C . VAL A 1 426 ? -29.895 -23.533 23.877 1.00 32.44 426 VAL A C 1
ATOM 3374 O O . VAL A 1 426 ? -29.118 -23.653 24.826 1.00 32.44 426 VAL A O 1
ATOM 3377 N N . MET A 1 427 ? -29.969 -22.385 23.195 1.00 29.48 427 MET A N 1
ATOM 3378 C CA . MET A 1 427 ? -29.186 -21.192 23.554 1.00 29.48 427 MET A CA 1
ATOM 3379 C C . MET A 1 427 ? -29.716 -20.501 24.823 1.00 29.48 427 MET A C 1
ATOM 3381 O O . MET A 1 427 ? -28.921 -20.056 25.655 1.00 29.48 427 MET A O 1
ATOM 3385 N N . ALA A 1 428 ? -31.037 -20.479 25.030 1.00 31.56 428 ALA A N 1
ATOM 3386 C CA . ALA A 1 428 ? -31.664 -19.927 26.233 1.00 31.56 428 ALA A CA 1
ATOM 3387 C C . ALA A 1 428 ? -31.355 -20.751 27.499 1.00 31.56 428 ALA A C 1
ATOM 3389 O O . ALA A 1 428 ? -31.154 -20.196 28.583 1.00 31.56 428 ALA A O 1
ATOM 3390 N N . THR A 1 429 ? -31.258 -22.077 27.373 1.00 31.36 429 THR A N 1
ATOM 3391 C CA . THR A 1 429 ? -30.875 -22.969 28.482 1.00 31.36 429 THR A CA 1
ATOM 3392 C C . THR A 1 429 ? -29.387 -22.872 28.821 1.00 31.36 429 THR A C 1
ATOM 3394 O O . THR A 1 429 ? -29.043 -22.852 30.002 1.00 31.36 429 THR A O 1
ATOM 3397 N N . LYS A 1 430 ? -28.504 -22.700 27.827 1.00 28.52 430 LYS A N 1
ATOM 3398 C CA . LYS A 1 430 ? -27.057 -22.513 28.048 1.00 28.52 430 LYS A CA 1
ATOM 3399 C C . LYS A 1 430 ? -26.726 -21.173 28.729 1.00 28.52 430 LYS A C 1
ATOM 3401 O O . LYS A 1 430 ? -25.921 -21.138 29.655 1.00 28.52 430 LYS A O 1
ATOM 3406 N N . SER A 1 431 ? -27.441 -20.103 28.365 1.00 30.59 431 SER A N 1
ATOM 3407 C CA . SER A 1 431 ? -27.353 -18.775 29.000 1.00 30.59 431 SER A CA 1
ATOM 3408 C C . SER A 1 431 ? -27.750 -18.775 30.486 1.00 30.59 431 SER A C 1
ATOM 3410 O O . SER A 1 431 ? -27.144 -18.059 31.286 1.00 30.59 431 SER A O 1
ATOM 3412 N N . LYS A 1 432 ? -28.736 -19.590 30.885 1.00 30.11 432 LYS A N 1
ATOM 3413 C CA . LYS A 1 432 ? -29.165 -19.710 32.290 1.00 30.11 432 LYS A CA 1
ATOM 3414 C C . LYS A 1 432 ? -28.136 -20.411 33.183 1.00 30.11 432 LYS A C 1
ATOM 3416 O O . LYS A 1 432 ? -28.088 -20.112 34.373 1.00 30.11 432 LYS A O 1
ATOM 3421 N N . VAL A 1 433 ? -27.322 -21.312 32.629 1.00 30.47 433 VAL A N 1
ATOM 3422 C CA . VAL A 1 433 ? -26.327 -22.100 33.383 1.00 30.47 433 VAL A CA 1
ATOM 3423 C C . VAL A 1 433 ? -25.034 -21.310 33.631 1.00 30.47 433 VAL A C 1
ATOM 3425 O O . VAL A 1 433 ? -24.420 -21.464 34.681 1.00 30.47 433 VAL A O 1
ATOM 3428 N N . GLU A 1 434 ? -24.646 -20.401 32.732 1.00 29.12 434 GLU A N 1
ATOM 3429 C CA . GLU A 1 434 ? -23.456 -19.543 32.911 1.00 29.12 434 GLU A CA 1
ATOM 3430 C C . GLU A 1 434 ? -23.695 -18.332 33.836 1.00 29.12 434 GLU A C 1
ATOM 3432 O O . GLU A 1 434 ? -22.748 -17.735 34.350 1.00 29.12 434 GLU A O 1
ATOM 3437 N N . ALA A 1 435 ? -24.954 -17.982 34.117 1.00 29.55 435 ALA A N 1
ATOM 3438 C CA . ALA A 1 435 ? -25.309 -16.826 34.944 1.00 29.55 435 ALA A CA 1
ATOM 3439 C C . ALA A 1 435 ? -25.108 -17.031 36.463 1.00 29.55 435 ALA A C 1
ATOM 3441 O O . ALA A 1 435 ? -25.223 -16.069 37.226 1.00 29.55 435 ALA A O 1
ATOM 3442 N N . SER A 1 436 ? -24.804 -18.248 36.931 1.00 29.09 436 SER A N 1
ATOM 3443 C CA . SER A 1 436 ? -24.685 -18.561 38.365 1.00 29.09 436 SER A CA 1
ATOM 3444 C C . SER A 1 436 ? -23.290 -18.328 38.972 1.00 29.09 436 SER A C 1
ATOM 3446 O O . SER A 1 436 ? -23.115 -18.588 40.160 1.00 29.09 436 SER A O 1
ATOM 3448 N N . PHE A 1 437 ? -22.307 -17.819 38.210 1.00 33.06 437 PHE A N 1
ATOM 3449 C CA . PHE A 1 437 ? -20.890 -17.798 38.626 1.00 33.06 437 PHE A CA 1
ATOM 3450 C C . PHE A 1 437 ? -20.133 -16.454 38.509 1.00 33.06 437 PHE A C 1
ATOM 3452 O O . PHE A 1 437 ? -18.908 -16.467 38.405 1.00 33.06 437 PHE A O 1
ATOM 3459 N N . LEU A 1 438 ? -20.781 -15.277 38.576 1.00 27.64 438 LEU A N 1
ATOM 3460 C CA . LEU A 1 438 ? -20.052 -13.988 38.500 1.00 27.64 438 LEU A CA 1
ATOM 3461 C C . LEU A 1 438 ? -20.449 -12.933 39.568 1.00 27.64 438 LEU A C 1
ATOM 3463 O O . LEU A 1 438 ? -21.625 -12.806 39.910 1.00 27.64 438 LEU A O 1
ATOM 3467 N N . PRO A 1 439 ? -19.475 -12.170 40.126 1.00 32.62 439 PRO A N 1
ATOM 3468 C CA . PRO A 1 439 ? -19.634 -11.380 41.353 1.00 32.62 439 PRO A CA 1
ATOM 3469 C C . PRO A 1 439 ? -20.304 -9.995 41.191 1.00 32.62 439 PRO A C 1
ATOM 3471 O O . PRO A 1 439 ? -20.338 -9.383 40.126 1.00 32.62 439 PRO A O 1
ATOM 3474 N N . LYS A 1 440 ? -20.780 -9.479 42.337 1.00 36.03 440 LYS A N 1
ATOM 3475 C CA . LYS A 1 440 ? -21.715 -8.360 42.624 1.00 36.03 440 LYS A CA 1
ATOM 3476 C C . LYS A 1 440 ? -21.501 -6.963 41.979 1.00 36.03 440 LYS A C 1
ATOM 3478 O O . LYS A 1 440 ? -22.251 -6.052 42.314 1.00 36.03 440 LYS A O 1
ATOM 3483 N N . LYS A 1 441 ? -20.555 -6.735 41.058 1.00 36.25 441 LYS A N 1
ATOM 3484 C CA . LYS A 1 441 ? -20.338 -5.405 40.422 1.00 36.25 441 LYS A CA 1
ATOM 3485 C C . LYS A 1 441 ? -21.126 -5.163 39.119 1.00 36.25 441 LYS A C 1
ATOM 3487 O O . LYS A 1 441 ? -21.016 -4.087 38.540 1.00 36.25 441 LYS A O 1
ATOM 3492 N N . LEU A 1 442 ? -21.958 -6.116 38.687 1.00 37.00 442 LEU A N 1
ATOM 3493 C CA . LEU A 1 442 ? -22.734 -6.066 37.435 1.00 37.00 442 LEU A CA 1
ATOM 3494 C C . LEU A 1 442 ? -24.225 -5.676 37.609 1.00 37.00 442 LEU A C 1
ATOM 3496 O O . LEU A 1 442 ? -25.052 -5.965 36.748 1.00 37.00 442 LEU A O 1
ATOM 3500 N N . ASP A 1 443 ? -24.599 -5.035 38.718 1.00 38.81 443 ASP A N 1
ATOM 3501 C CA . ASP A 1 443 ? -26.012 -4.874 39.114 1.00 38.81 443 ASP A CA 1
ATOM 3502 C C . ASP A 1 443 ? -26.761 -3.707 38.418 1.00 38.81 443 ASP A C 1
ATOM 3504 O O . ASP A 1 443 ? -27.991 -3.701 38.336 1.00 38.81 443 ASP A O 1
ATOM 3508 N N . LEU A 1 444 ? -26.042 -2.733 37.838 1.00 42.38 444 LEU A N 1
ATOM 3509 C CA . LEU A 1 444 ? -26.657 -1.674 37.013 1.00 42.38 444 LEU A CA 1
ATOM 3510 C C . LEU A 1 444 ? -26.902 -2.108 35.560 1.00 42.38 444 LEU A C 1
ATOM 3512 O O . LEU A 1 444 ? -27.901 -1.713 34.958 1.00 42.38 444 LEU A O 1
ATOM 3516 N N . GLY A 1 445 ? -26.009 -2.929 34.998 1.00 38.53 445 GLY A N 1
ATOM 3517 C CA . GLY A 1 445 ? -26.169 -3.480 33.649 1.00 38.53 445 GLY A CA 1
ATOM 3518 C C . GLY A 1 445 ? -27.326 -4.473 33.577 1.00 38.53 445 GLY A C 1
ATOM 3519 O O . GLY A 1 445 ? -28.111 -4.433 32.633 1.00 38.53 445 GLY A O 1
ATOM 3520 N N . LYS A 1 446 ? -27.491 -5.285 34.630 1.00 39.69 446 LYS A N 1
ATOM 3521 C CA . LYS A 1 446 ? -28.566 -6.274 34.751 1.00 39.69 446 LYS A CA 1
ATOM 3522 C C . LYS A 1 446 ? -29.956 -5.634 34.749 1.00 39.69 446 LYS A C 1
ATOM 3524 O O . LYS A 1 446 ? -30.780 -5.987 33.920 1.00 39.69 446 LYS A O 1
ATOM 3529 N N . ARG A 1 447 ? -30.173 -4.583 35.548 1.00 43.16 447 ARG A N 1
ATOM 3530 C CA . ARG A 1 447 ? -31.456 -3.851 35.573 1.00 43.16 447 ARG A CA 1
ATOM 3531 C C . ARG A 1 447 ? -31.801 -3.160 34.255 1.00 43.16 447 ARG A C 1
ATOM 3533 O O . ARG A 1 447 ? -32.977 -2.953 33.961 1.00 43.16 447 ARG A O 1
ATOM 3540 N N . ARG A 1 448 ? -30.791 -2.767 33.472 1.00 48.03 448 ARG A N 1
ATOM 3541 C CA . ARG A 1 448 ? -30.994 -2.191 32.136 1.00 48.03 448 ARG A CA 1
ATOM 3542 C C . ARG A 1 448 ? -31.338 -3.273 31.112 1.00 48.03 448 ARG A C 1
ATOM 3544 O O . ARG A 1 448 ? -32.167 -3.024 30.247 1.00 48.03 448 ARG A O 1
ATOM 3551 N N . LEU A 1 449 ? -30.743 -4.457 31.245 1.00 40.31 449 LEU A N 1
ATOM 3552 C CA . LEU A 1 449 ? -31.028 -5.617 30.406 1.00 40.31 449 LEU A CA 1
ATOM 3553 C C . LEU A 1 449 ? -32.422 -6.197 30.686 1.00 40.31 449 LEU A C 1
ATOM 3555 O O . LEU A 1 449 ? -33.160 -6.439 29.741 1.00 40.31 449 LEU A O 1
ATOM 3559 N N . ASP A 1 450 ? -32.817 -6.314 31.956 1.00 46.34 450 ASP A N 1
ATOM 3560 C CA . ASP A 1 450 ? -34.147 -6.798 32.352 1.00 46.34 450 ASP A CA 1
ATOM 3561 C C . ASP A 1 450 ? -35.259 -5.880 31.816 1.00 46.34 450 ASP A C 1
ATOM 3563 O O . ASP A 1 450 ? -36.288 -6.348 31.337 1.00 46.34 450 ASP A O 1
ATOM 3567 N N . ARG A 1 451 ? -35.023 -4.560 31.809 1.00 51.03 451 ARG A N 1
ATOM 3568 C CA . ARG A 1 451 ? -35.974 -3.578 31.265 1.00 51.03 451 ARG A CA 1
ATOM 3569 C C . ARG A 1 451 ? -36.114 -3.678 29.742 1.00 51.03 451 ARG A C 1
ATOM 3571 O O . ARG A 1 451 ? -37.219 -3.579 29.227 1.00 51.03 451 ARG A O 1
ATOM 3578 N N . LEU A 1 452 ? -35.008 -3.914 29.035 1.00 46.31 452 LEU A N 1
ATOM 3579 C CA . LEU A 1 452 ? -35.015 -4.134 27.584 1.00 46.31 452 LEU A CA 1
ATOM 3580 C C . LEU A 1 452 ? -35.668 -5.470 27.206 1.00 46.31 452 LEU A C 1
ATOM 3582 O O . LEU A 1 452 ? -36.295 -5.569 26.154 1.00 46.31 452 LEU A O 1
ATOM 3586 N N . LEU A 1 453 ? -35.531 -6.489 28.058 1.00 44.72 453 LEU A N 1
ATOM 3587 C CA . LEU A 1 453 ? -36.172 -7.788 27.868 1.00 44.72 453 LEU A CA 1
ATOM 3588 C C . LEU A 1 453 ? -37.697 -7.681 28.020 1.00 44.72 453 LEU A C 1
ATOM 3590 O O . LEU A 1 453 ? -38.437 -8.258 27.229 1.00 44.72 453 LEU A O 1
ATOM 3594 N N . GLU A 1 454 ? -38.156 -6.886 28.987 1.00 59.66 454 GLU A N 1
ATOM 3595 C CA . GLU A 1 454 ? -39.577 -6.600 29.193 1.00 59.66 454 GLU A CA 1
ATOM 3596 C C . GLU A 1 454 ? -40.181 -5.814 28.017 1.00 59.66 454 GLU A C 1
ATOM 3598 O O . GLU A 1 454 ? -41.239 -6.171 27.500 1.00 59.66 454 GLU A O 1
ATOM 3603 N N . GLU A 1 455 ? -39.475 -4.792 27.518 1.00 56.00 455 GLU A N 1
ATOM 3604 C CA . GLU A 1 455 ? -39.890 -4.038 26.326 1.00 56.00 455 GLU A CA 1
ATOM 3605 C C . GLU A 1 455 ? -39.973 -4.932 25.075 1.00 56.00 455 GLU A C 1
ATOM 3607 O O . GLU A 1 455 ? -40.886 -4.784 24.258 1.00 56.00 455 GLU A O 1
ATOM 3612 N N . LEU A 1 456 ? -39.056 -5.894 24.932 1.00 42.53 456 LEU A N 1
ATOM 3613 C CA . LEU A 1 456 ? -39.061 -6.852 23.826 1.00 42.53 456 LEU A CA 1
ATOM 3614 C C . LEU A 1 456 ? -40.246 -7.825 23.909 1.00 42.53 456 LEU A C 1
ATOM 3616 O O . LEU A 1 456 ? -40.877 -8.090 22.885 1.00 42.53 456 LEU A O 1
ATOM 3620 N N . ASN A 1 457 ? -40.579 -8.315 25.105 1.00 48.22 457 ASN A N 1
ATOM 3621 C CA . ASN A 1 457 ? -41.737 -9.188 25.312 1.00 48.22 457 ASN A CA 1
ATOM 3622 C C . ASN A 1 457 ? -43.049 -8.462 24.990 1.00 48.22 457 ASN A C 1
ATOM 3624 O O . ASN A 1 457 ? -43.866 -8.979 24.231 1.00 48.22 457 ASN A O 1
ATOM 3628 N N . GLN A 1 458 ? -43.200 -7.209 25.428 1.00 54.34 458 GLN A N 1
ATOM 3629 C CA . GLN A 1 458 ? -44.377 -6.402 25.090 1.00 54.34 458 GLN A CA 1
ATOM 3630 C C . GLN A 1 458 ? -44.525 -6.153 23.580 1.00 54.34 458 GLN A C 1
ATOM 3632 O O . GLN A 1 458 ? -45.641 -6.057 23.065 1.00 54.34 458 GLN A O 1
ATOM 3637 N N . LEU A 1 459 ? -43.416 -6.036 22.842 1.00 47.41 459 LEU A N 1
ATOM 3638 C CA . LEU A 1 459 ? -43.439 -5.898 21.382 1.00 47.41 459 LEU A CA 1
ATOM 3639 C C . LEU A 1 459 ? -43.782 -7.214 20.672 1.00 47.41 459 LEU A C 1
ATOM 3641 O O . LEU A 1 459 ? -44.442 -7.189 19.630 1.00 47.41 459 LEU A O 1
ATOM 3645 N N . LEU A 1 460 ? -43.361 -8.352 21.224 1.00 44.91 460 LEU A N 1
ATOM 3646 C CA . LEU A 1 460 ? -43.709 -9.674 20.706 1.00 44.91 460 LEU A CA 1
ATOM 3647 C C . LEU A 1 460 ? -45.197 -9.981 20.900 1.00 44.91 460 LEU A C 1
ATOM 3649 O O . LEU A 1 460 ? -45.829 -10.445 19.950 1.00 44.91 460 LEU A O 1
ATOM 3653 N N . ASP A 1 461 ? -45.769 -9.616 22.047 1.00 54.19 461 ASP A N 1
ATOM 3654 C CA . ASP A 1 461 ? -47.202 -9.770 22.320 1.00 54.19 461 ASP A CA 1
ATOM 3655 C C . ASP A 1 461 ? -48.048 -8.865 21.417 1.00 54.19 461 ASP A C 1
ATOM 3657 O O . ASP A 1 461 ? -49.016 -9.314 20.802 1.00 54.19 461 ASP A O 1
ATOM 3661 N N . LYS A 1 462 ? -47.625 -7.609 21.209 1.00 56.78 462 LYS A N 1
ATOM 3662 C CA . LYS A 1 462 ? -48.270 -6.710 20.232 1.00 56.78 462 LYS A CA 1
ATOM 3663 C C . LYS A 1 462 ? -48.216 -7.272 18.810 1.00 56.78 462 LYS A C 1
ATOM 3665 O O . LYS A 1 462 ? -49.171 -7.122 18.054 1.00 56.78 462 LYS A O 1
ATOM 3670 N N . ARG A 1 463 ? -47.127 -7.948 18.434 1.00 46.84 463 ARG A N 1
ATOM 3671 C CA . ARG A 1 463 ? -46.979 -8.596 17.120 1.00 46.84 463 ARG A CA 1
ATOM 3672 C C . ARG A 1 463 ? -47.793 -9.889 16.996 1.00 46.84 463 ARG A C 1
ATOM 3674 O O . ARG A 1 463 ? -48.105 -10.301 15.879 1.00 46.84 463 ARG A O 1
ATOM 3681 N N . ALA A 1 464 ? -48.097 -10.560 18.104 1.00 51.66 464 ALA A N 1
ATOM 3682 C CA . ALA A 1 464 ? -49.032 -11.680 18.124 1.00 51.66 464 ALA A CA 1
ATOM 3683 C C . ALA A 1 464 ? -50.472 -11.178 17.931 1.00 51.66 464 ALA A C 1
ATOM 3685 O O . ALA A 1 464 ? -51.153 -11.661 17.034 1.00 51.66 464 ALA A O 1
ATOM 3686 N N . ALA A 1 465 ? -50.865 -10.120 18.647 1.00 49.59 465 ALA A N 1
ATOM 3687 C CA . ALA A 1 465 ? -52.190 -9.508 18.522 1.00 49.59 465 ALA A CA 1
ATOM 3688 C C . ALA A 1 465 ? -52.469 -8.945 17.114 1.00 49.59 465 ALA A C 1
ATOM 3690 O O . ALA A 1 465 ? -53.565 -9.099 16.588 1.00 49.59 465 ALA A O 1
ATOM 3691 N N . VAL A 1 466 ? -51.472 -8.333 16.460 1.00 46.06 466 VAL A N 1
ATOM 3692 C CA . VAL A 1 466 ? -51.618 -7.843 15.074 1.00 46.06 466 VAL A CA 1
ATOM 3693 C C . VAL A 1 466 ? -51.833 -8.989 14.079 1.00 46.06 466 VAL A C 1
ATOM 3695 O O . VAL A 1 466 ? -52.619 -8.835 13.151 1.00 46.06 466 VAL A O 1
ATOM 3698 N N . ARG A 1 467 ? -51.199 -10.150 14.290 1.00 51.03 467 ARG A N 1
ATOM 3699 C CA . ARG A 1 467 ? -51.399 -11.330 13.430 1.00 51.03 467 ARG A CA 1
ATOM 3700 C C . ARG A 1 467 ? -52.790 -11.939 13.583 1.00 51.03 467 ARG A C 1
ATOM 3702 O O . ARG A 1 467 ? -53.355 -12.389 12.599 1.00 51.03 467 ARG A O 1
ATOM 3709 N N . GLU A 1 468 ? -53.351 -11.901 14.787 1.00 57.12 468 GLU A N 1
ATOM 3710 C CA . GLU A 1 468 ? -54.708 -12.390 15.050 1.00 57.12 468 GLU A CA 1
ATOM 3711 C C . GLU A 1 468 ? -55.780 -11.480 14.418 1.00 57.12 468 GLU A C 1
ATOM 3713 O O . GLU A 1 468 ? -56.808 -11.959 13.950 1.00 57.12 468 GLU A O 1
ATOM 3718 N N . ILE A 1 469 ? -55.508 -10.172 14.318 1.00 47.53 469 ILE A N 1
ATOM 3719 C CA . ILE A 1 469 ? -56.372 -9.203 13.622 1.00 47.53 469 ILE A CA 1
ATOM 3720 C C . ILE A 1 469 ? -56.262 -9.344 12.092 1.00 47.53 469 ILE A C 1
ATOM 3722 O O . ILE A 1 469 ? -57.270 -9.226 11.401 1.00 47.53 469 ILE A O 1
ATOM 3726 N N . GLU A 1 470 ? -55.069 -9.624 11.555 1.00 46.03 470 GLU A N 1
ATOM 3727 C CA . GLU A 1 470 ? -54.856 -9.875 10.117 1.00 46.03 470 GLU A CA 1
ATOM 3728 C C . GLU A 1 470 ? -55.485 -11.190 9.624 1.00 46.03 470 GLU A C 1
ATOM 3730 O O . GLU A 1 470 ? -55.752 -11.313 8.435 1.00 46.03 470 GLU A O 1
ATOM 3735 N N . GLU A 1 471 ? -55.739 -12.161 10.508 1.00 59.44 471 GLU A N 1
ATOM 3736 C CA . GLU A 1 471 ? -56.443 -13.410 10.169 1.00 59.44 471 GLU A CA 1
ATOM 3737 C C . GLU A 1 471 ? -57.978 -13.292 10.259 1.00 59.44 471 GLU A C 1
ATOM 3739 O O . GLU A 1 471 ? -58.686 -14.169 9.760 1.00 59.44 471 GLU A O 1
ATOM 3744 N N . GLN A 1 472 ? -58.505 -12.225 10.875 1.00 51.97 472 GLN A N 1
ATOM 3745 C CA . GLN A 1 472 ? -59.949 -11.963 10.997 1.00 51.97 472 GLN A CA 1
ATOM 3746 C C . GLN A 1 472 ? -60.500 -10.946 9.977 1.00 51.97 472 GLN A C 1
ATOM 3748 O O . GLN A 1 472 ? -61.720 -10.773 9.899 1.00 51.97 472 GLN A O 1
ATOM 3753 N N . LEU A 1 473 ? -59.627 -10.292 9.204 1.00 41.44 473 LEU A N 1
ATOM 3754 C CA . LEU A 1 473 ? -59.944 -9.417 8.063 1.00 41.44 473 LEU A CA 1
ATOM 3755 C C . LEU A 1 473 ? -59.772 -10.172 6.743 1.00 41.44 473 LEU A C 1
ATOM 3757 O O . LEU A 1 473 ? -60.588 -9.921 5.826 1.00 41.44 473 LEU A O 1
#

Foldseek 3Di:
DPPVVVVVVVVVVVVVVVVVVVVVVVVVVVVLPPPPQAFKKKKAAAPAQWIWMDGDQPDQATDIDGCLDCPHSQQSQCCVQLVVPPQNLQKWKWWFAQAAAPRDDGPQFAGFGWMWIDGPPAQKIKTKGKLFHRPADSVDSGSSCRCVPPRHFMMMIGIFIGGLLPLLVLQLVLLRLTHTDDTHAHPDDDPSNVSCPDPSNVCSVVSPDDDDDDQWDWDWDWGDDDDTWIKIKIKGHQDPVPWFFCCVPTVCVSVVFAKEKEFAPEPDAWACDDRHTYHYLQDQFDRPPDTDDRVRYSWIWMFGPDDFTKIKTWSDGGYGTDSHIIIIMIIRRNSVNLNVVLRSDDPVCVVVSVVVSVVVVVVVVVVVVVVVVVVVVPPPDPDPPPDDPPPPVVVVVVVVVVVVVVVVVVVVVVVVVVVVVVVVVVVVVVVVVVVPDDDDPCVVVVVVVVVVVVVVVVVVVVVVVVVVVVVVD

Organism: NCBI:txid268475

pLDDT: mean 71.78, std 26.05, range [27.64, 98.56]

InterPro domains:
  IPR004947 Deoxyribonuclease II [PF03265] (44-344)
  IPR004947 Deoxyribonuclease II [PTHR10858] (58-342)

Sequence (473 aa):
MKSEDIQMKYYGIELIIELLRTLKIKMVGYLKFMKMNFRTVQYKMKDNVDSYIITNTAAADWRDIAINNANSPMVLTLDQYFKAAGDKVDAAIIAYNDLPPGAVRPNAESTAKGLVAWGADTGKAFWYVHTMHKFPDFKIADASLLLDDLIEKAALFMCLTIDYKNTAWAKALLFEKPLIYFSQKPQAVSDAQVVFLEEDITNLLNESPVTLPNNIYSKNVTTTGATPIVIHYIARYSSKTAQGEIYSRLIAPALQSSVRIWTGTSKLNSYCSGTYKIENVEGPIKIKTHELTKQYDTSVWSVTTTGEKKFCLSNVERESASFKAGGVICVVQSNIQGLFSALASDDIKQFQFVLFQRLYQVSAYSFLLILIKSVFSVSCGSWFHTQYPHCIQELHKFRLHANSLGQARSTRSSLFTQSLTQTLDVMATKSKVEASFLPKKLDLGKRRLDRLLEELNQLLDKRAAVREIEEQL

Radius of gyration: 29.95 Å; chains: 1; bounding box: 78×60×106 Å